Protein AF-0000000081415040 (afdb_homodimer)

Structure (mmCIF, N/CA/C/O backbone):
data_AF-0000000081415040-model_v1
#
loop_
_entity.id
_entity.type
_entity.pdbx_description
1 polymer 'LacI family DNA-binding transcriptional regulator'
#
loop_
_atom_site.group_PDB
_atom_site.id
_atom_site.type_symbol
_atom_site.label_atom_id
_atom_site.label_alt_id
_atom_site.label_comp_id
_atom_site.label_asym_id
_atom_site.label_entity_id
_atom_site.label_seq_id
_atom_site.pdbx_PDB_ins_code
_atom_site.Cartn_x
_atom_site.Cartn_y
_atom_site.Cartn_z
_atom_site.occupancy
_atom_site.B_iso_or_equiv
_atom_site.auth_seq_id
_atom_site.auth_comp_id
_atom_site.auth_asym_id
_atom_site.auth_atom_id
_atom_site.pdbx_PDB_model_num
ATOM 1 N N . MET A 1 1 ? 19.922 65.75 21.234 1 28.7 1 MET A N 1
ATOM 2 C CA . MET A 1 1 ? 20.703 64.688 20.641 1 28.7 1 MET A CA 1
ATOM 3 C C . MET A 1 1 ? 20.172 63.312 21.078 1 28.7 1 MET A C 1
ATOM 5 O O . MET A 1 1 ? 20.531 62.812 22.141 1 28.7 1 MET A O 1
ATOM 9 N N . THR A 1 2 ? 18.859 63 20.875 1 29.86 2 THR A N 1
ATOM 10 C CA . THR A 1 2 ? 17.969 61.969 21.359 1 29.86 2 THR A CA 1
ATOM 11 C C . THR A 1 2 ? 18.469 60.594 20.906 1 29.86 2 THR A C 1
ATOM 13 O O . THR A 1 2 ? 18.828 60.406 19.75 1 29.86 2 THR A O 1
ATOM 16 N N . THR A 1 3 ? 18.969 59.75 21.875 1 36.84 3 THR A N 1
ATOM 17 C CA . THR A 1 3 ? 19.531 58.438 21.781 1 36.84 3 THR A CA 1
ATOM 18 C C . THR A 1 3 ? 18.656 57.531 20.922 1 36.84 3 THR A C 1
ATOM 20 O O . THR A 1 3 ? 17.422 57.5 21.094 1 36.84 3 THR A O 1
ATOM 23 N N . PRO A 1 4 ? 19.172 57.125 19.703 1 35.31 4 PRO A N 1
ATOM 24 C CA . PRO A 1 4 ? 18.453 56.219 18.812 1 35.31 4 PRO A CA 1
ATOM 25 C C . PRO A 1 4 ? 17.844 55 19.531 1 35.31 4 PRO A C 1
ATOM 27 O O . PRO A 1 4 ? 18.406 54.531 20.516 1 35.31 4 PRO A O 1
ATOM 30 N N . LYS A 1 5 ? 16.516 54.938 19.625 1 36.84 5 LYS A N 1
ATOM 31 C CA . LYS A 1 5 ? 15.695 53.812 20.109 1 36.84 5 LYS A CA 1
ATOM 32 C C . LYS A 1 5 ? 16.234 52.469 19.609 1 36.84 5 LYS A C 1
ATOM 34 O O . LYS A 1 5 ? 16.578 52.344 18.438 1 36.84 5 LYS A O 1
ATOM 39 N N . ASN A 1 6 ? 16.938 51.719 20.5 1 34.47 6 ASN A N 1
ATOM 40 C CA . ASN A 1 6 ? 17.375 50.344 20.391 1 34.47 6 ASN A CA 1
ATOM 41 C C . ASN A 1 6 ? 16.328 49.469 19.688 1 34.47 6 ASN A C 1
ATOM 43 O O . ASN A 1 6 ? 15.25 49.219 20.25 1 34.47 6 ASN A O 1
ATOM 47 N N . ASP A 1 7 ? 16.125 49.781 18.406 1 34.28 7 ASP A N 1
ATOM 48 C CA . ASP A 1 7 ? 15.305 48.844 17.641 1 34.28 7 ASP A CA 1
ATOM 49 C C . ASP A 1 7 ? 15.641 47.375 18 1 34.28 7 ASP A C 1
ATOM 51 O O . ASP A 1 7 ? 16.719 46.906 17.688 1 34.28 7 ASP A O 1
ATOM 55 N N . LYS A 1 8 ? 15.328 46.938 19.172 1 36.41 8 LYS A N 1
ATOM 56 C CA . LYS A 1 8 ? 15.391 45.562 19.562 1 36.41 8 LYS A CA 1
ATOM 57 C C . LYS A 1 8 ? 15.023 44.625 18.391 1 36.41 8 LYS A C 1
ATOM 59 O O . LYS A 1 8 ? 13.883 44.656 17.922 1 36.41 8 LYS A O 1
ATOM 64 N N . ASN A 1 9 ? 15.953 44.469 17.422 1 36.03 9 ASN A N 1
ATOM 65 C CA . ASN A 1 9 ? 15.914 43.375 16.438 1 36.03 9 ASN A CA 1
ATOM 66 C C . ASN A 1 9 ? 15.453 42.062 17.062 1 36.03 9 ASN A C 1
ATOM 68 O O . ASN A 1 9 ? 16.156 41.5 17.891 1 36.03 9 ASN A O 1
ATOM 72 N N . THR A 1 10 ? 14.305 42.062 17.516 1 35.84 10 THR A N 1
ATOM 73 C CA . THR A 1 10 ? 13.711 40.781 17.891 1 35.84 10 THR A CA 1
ATOM 74 C C . THR A 1 10 ? 14.164 39.688 16.953 1 35.84 10 THR A C 1
ATOM 76 O O . THR A 1 10 ? 13.57 39.469 15.883 1 35.84 10 THR A O 1
ATOM 79 N N . ARG A 1 11 ? 15.43 39.656 16.672 1 41.94 11 ARG A N 1
ATOM 80 C CA . ARG A 1 11 ? 15.984 38.531 15.914 1 41.94 11 ARG A CA 1
ATOM 81 C C . ARG A 1 11 ? 15.602 37.188 16.547 1 41.94 11 ARG A C 1
ATOM 83 O O . ARG A 1 11 ? 16.297 36.688 17.422 1 41.94 11 ARG A O 1
ATOM 90 N N . THR A 1 12 ? 14.438 37.031 16.938 1 38.25 12 THR A N 1
ATOM 91 C CA . THR A 1 12 ? 14.172 35.781 17.625 1 38.25 12 THR A CA 1
ATOM 92 C C . THR A 1 12 ? 14.844 34.594 16.906 1 38.25 12 THR A C 1
ATOM 94 O O . THR A 1 12 ? 15.633 33.875 17.516 1 38.25 12 THR A O 1
ATOM 97 N N . THR A 1 13 ? 14.133 33.625 16.328 1 43.38 13 THR A N 1
ATOM 98 C CA . THR A 1 13 ? 14.359 32.188 16.094 1 43.38 13 THR A CA 1
ATOM 99 C C . THR A 1 13 ? 15.156 31.984 14.812 1 43.38 13 THR A C 1
ATOM 101 O O . THR A 1 13 ? 15.281 30.859 14.336 1 43.38 13 THR A O 1
ATOM 104 N N . GLY A 1 14 ? 16.406 32.75 14.555 1 55.56 14 GLY A N 1
ATOM 105 C CA . GLY A 1 14 ? 17.391 32.594 13.492 1 55.56 14 GLY A CA 1
ATOM 106 C C . GLY A 1 14 ? 16.766 32.406 12.125 1 55.56 14 GLY A C 1
ATOM 107 O O . GLY A 1 14 ? 17.469 32.312 11.117 1 55.56 14 GLY A O 1
ATOM 108 N N . ARG A 1 15 ? 15.633 32.031 12.102 1 61.25 15 ARG A N 1
ATOM 109 C CA . ARG A 1 15 ? 15 31.906 10.789 1 61.25 15 ARG A CA 1
ATOM 110 C C . ARG A 1 15 ? 14.523 33.281 10.281 1 61.25 15 ARG A C 1
ATOM 112 O O . ARG A 1 15 ? 14.086 34.125 11.062 1 61.25 15 ARG A O 1
ATOM 119 N N . PRO A 1 16 ? 14.789 33.438 8.93 1 68.62 16 PRO A N 1
ATOM 120 C CA . PRO A 1 16 ? 14.305 34.719 8.375 1 68.62 16 PRO A CA 1
ATOM 121 C C . PRO A 1 16 ? 12.805 34.906 8.594 1 68.62 16 PRO A C 1
ATOM 123 O O . PRO A 1 16 ? 12.039 33.938 8.555 1 68.62 16 PRO A O 1
ATOM 126 N N . THR A 1 17 ? 12.406 36 8.977 1 74.31 17 THR A N 1
ATOM 127 C CA . THR A 1 17 ? 11.008 36.344 9.234 1 74.31 17 THR A CA 1
ATOM 128 C C . THR A 1 17 ? 10.398 37.062 8.023 1 74.31 17 THR A C 1
ATOM 130 O O . THR A 1 17 ? 11.117 37.5 7.129 1 74.31 17 THR A O 1
ATOM 133 N N . LEU A 1 18 ? 9.031 37 8.031 1 80.44 18 LEU A N 1
ATOM 134 C CA . LEU A 1 18 ? 8.32 37.75 6.996 1 80.44 18 LEU A CA 1
ATOM 135 C C . LEU A 1 18 ? 8.766 39.188 6.977 1 80.44 18 LEU A C 1
ATOM 137 O O . LEU A 1 18 ? 8.859 39.812 5.906 1 80.44 18 LEU A O 1
ATOM 141 N N . ASN A 1 19 ? 9.125 39.719 8.133 1 81.38 19 ASN A N 1
ATOM 142 C CA . ASN A 1 19 ? 9.594 41.094 8.227 1 81.38 19 ASN A CA 1
ATOM 143 C C . ASN A 1 19 ? 10.922 41.281 7.508 1 81.38 19 ASN A C 1
ATOM 145 O O . ASN A 1 19 ? 11.141 42.312 6.863 1 81.38 19 ASN A O 1
ATOM 149 N N . GLU A 1 20 ? 11.68 40.25 7.578 1 83.81 20 GLU A N 1
ATOM 150 C CA . GLU A 1 20 ? 12.977 40.312 6.902 1 83.81 20 GLU A CA 1
ATOM 151 C C . GLU A 1 20 ? 12.812 40.219 5.391 1 83.81 20 GLU A C 1
ATOM 153 O O . GLU A 1 20 ? 13.492 40.938 4.641 1 83.81 20 GLU A O 1
ATOM 158 N N . VAL A 1 21 ? 11.922 39.312 5.023 1 87.19 21 VAL A N 1
ATOM 159 C CA . VAL A 1 21 ? 11.602 39.219 3.602 1 87.19 21 VAL A CA 1
ATOM 160 C C . VAL A 1 21 ? 11.062 40.562 3.102 1 87.19 21 VAL A C 1
ATOM 162 O O . VAL A 1 21 ? 11.477 41.062 2.053 1 87.19 21 VAL A O 1
ATOM 165 N N . ALA A 1 22 ? 10.188 41.156 3.838 1 88.38 22 ALA A N 1
ATOM 166 C CA . ALA A 1 22 ? 9.578 42.438 3.486 1 88.38 22 ALA A CA 1
ATOM 167 C C . ALA A 1 22 ? 10.641 43.531 3.389 1 88.38 22 ALA A C 1
ATOM 169 O O . ALA A 1 22 ? 10.641 44.312 2.436 1 88.38 22 ALA A O 1
ATOM 170 N N . ARG A 1 23 ? 11.516 43.531 4.281 1 87.56 23 ARG A N 1
ATOM 171 C CA . ARG A 1 23 ? 12.594 44.531 4.32 1 87.56 23 ARG A CA 1
ATOM 172 C C . ARG A 1 23 ? 13.508 44.375 3.107 1 87.56 23 ARG A C 1
ATOM 174 O O . ARG A 1 23 ? 13.82 45.375 2.445 1 87.56 23 ARG A O 1
ATOM 181 N N . LEU A 1 24 ? 13.797 43.125 2.842 1 88.69 24 LEU A N 1
ATOM 182 C CA . LEU A 1 24 ? 14.695 42.875 1.721 1 88.69 24 LEU A CA 1
ATOM 183 C C . LEU A 1 24 ? 14.016 43.219 0.396 1 88.69 24 LEU A C 1
ATOM 185 O O . LEU A 1 24 ? 14.672 43.719 -0.53 1 88.69 24 LEU A O 1
ATOM 189 N N . ALA A 1 25 ? 12.82 42.969 0.336 1 90.12 25 ALA A N 1
ATOM 190 C CA . ALA A 1 25 ? 12.055 43.219 -0.878 1 90.12 25 ALA A CA 1
ATOM 191 C C . ALA A 1 25 ? 11.633 44.688 -0.964 1 90.12 25 ALA A C 1
ATOM 193 O O . ALA A 1 25 ? 11.188 45.156 -2.016 1 90.12 25 ALA A O 1
ATOM 194 N N . GLY A 1 26 ? 11.766 45.5 0.122 1 89.12 26 GLY A N 1
ATOM 195 C CA . GLY A 1 26 ? 11.383 46.906 0.155 1 89.12 26 GLY A CA 1
ATOM 196 C C . GLY A 1 26 ? 9.883 47.094 0.2 1 89.12 26 GLY A C 1
ATOM 197 O O . GLY A 1 26 ? 9.367 48.031 -0.418 1 89.12 26 GLY A O 1
ATOM 198 N N . VAL A 1 27 ? 9.227 46.125 0.761 1 88.56 27 VAL A N 1
ATOM 199 C CA . VAL A 1 27 ? 7.777 46.25 0.86 1 88.56 27 VAL A CA 1
ATOM 200 C C . VAL A 1 27 ? 7.344 46.094 2.316 1 88.56 27 VAL A C 1
ATOM 202 O O . VAL A 1 27 ? 8.164 45.781 3.184 1 88.56 27 VAL A O 1
ATOM 205 N N . SER A 1 28 ? 6.066 46.531 2.631 1 83.12 28 SER A N 1
ATOM 206 C CA . SER A 1 28 ? 5.516 46.281 3.961 1 83.12 28 SER A CA 1
ATOM 207 C C . SER A 1 28 ? 5.355 44.812 4.234 1 83.12 28 SER A C 1
ATOM 209 O O . SER A 1 28 ? 5.242 44 3.303 1 83.12 28 SER A O 1
ATOM 211 N N . PRO A 1 29 ? 5.34 44.312 5.535 1 83.06 29 PRO A N 1
ATOM 212 C CA . PRO A 1 29 ? 5.098 42.906 5.852 1 83.06 29 PRO A CA 1
ATOM 213 C C . PRO A 1 29 ? 3.762 42.406 5.309 1 83.06 29 PRO A C 1
ATOM 215 O O . PRO A 1 29 ? 3.664 41.25 4.879 1 83.06 29 PRO A O 1
ATOM 218 N N . ILE A 1 30 ? 2.797 43.312 5.203 1 78.75 30 ILE A N 1
ATOM 219 C CA . ILE A 1 30 ? 1.482 42.938 4.684 1 78.75 30 ILE A CA 1
ATOM 220 C C . ILE A 1 30 ? 1.581 42.656 3.186 1 78.75 30 ILE A C 1
ATOM 222 O O . ILE A 1 30 ? 1.013 41.688 2.693 1 78.75 30 ILE A O 1
ATOM 226 N N . THR A 1 31 ? 2.256 43.5 2.533 1 80.94 31 THR A N 1
ATOM 227 C CA . THR A 1 31 ? 2.447 43.312 1.097 1 80.94 31 THR A CA 1
ATOM 228 C C . THR A 1 31 ? 3.26 42.062 0.804 1 80.94 31 THR A C 1
ATOM 230 O O . THR A 1 31 ? 2.941 41.312 -0.123 1 80.94 31 THR A O 1
ATOM 233 N N . ALA A 1 32 ? 4.316 41.812 1.639 1 83.81 32 ALA A N 1
ATOM 234 C CA . ALA A 1 32 ? 5.141 40.625 1.477 1 83.81 32 ALA A CA 1
ATOM 235 C C . ALA A 1 32 ? 4.312 39.344 1.675 1 83.81 32 ALA A C 1
ATOM 237 O O . ALA A 1 32 ? 4.426 38.406 0.899 1 83.81 32 ALA A O 1
ATOM 238 N N . SER A 1 33 ? 3.506 39.375 2.633 1 78.38 33 SER A N 1
ATOM 239 C CA . SER A 1 33 ? 2.639 38.25 2.936 1 78.38 33 SER A CA 1
ATOM 240 C C . SER A 1 33 ? 1.666 37.969 1.792 1 78.38 33 SER A C 1
ATOM 242 O O . SER A 1 33 ? 1.526 36.844 1.347 1 78.38 33 SER A O 1
ATOM 244 N N . ARG A 1 34 ? 1.065 39.031 1.312 1 74 34 ARG A N 1
ATOM 245 C CA . ARG A 1 34 ? 0.095 38.938 0.229 1 74 34 ARG A CA 1
ATOM 246 C C . ARG A 1 34 ? 0.762 38.469 -1.06 1 74 34 ARG A C 1
ATOM 248 O O . ARG A 1 34 ? 0.192 37.656 -1.802 1 74 34 ARG A O 1
ATOM 255 N N . ALA A 1 35 ? 1.929 38.906 -1.252 1 79.44 35 ALA A N 1
ATOM 256 C CA . ALA A 1 35 ? 2.688 38.531 -2.441 1 79.44 35 ALA A CA 1
ATOM 257 C C . ALA A 1 35 ? 3.031 37.031 -2.422 1 79.44 35 ALA A C 1
ATOM 259 O O . ALA A 1 35 ? 2.904 36.344 -3.439 1 79.44 35 ALA A O 1
ATOM 260 N N . LEU A 1 36 ? 3.357 36.594 -1.275 1 78.31 36 LEU A N 1
ATOM 261 C CA . LEU A 1 36 ? 3.793 35.188 -1.146 1 78.31 36 LEU A CA 1
ATOM 262 C C . LEU A 1 36 ? 2.604 34.25 -1.216 1 78.31 36 LEU A C 1
ATOM 264 O O . LEU A 1 36 ? 2.754 33.094 -1.61 1 78.31 36 LEU A O 1
ATOM 268 N N . ARG A 1 37 ? 1.449 34.875 -0.886 1 69.56 37 ARG A N 1
ATOM 269 C CA . ARG A 1 37 ? 0.209 34.094 -0.905 1 69.56 37 ARG A CA 1
ATOM 270 C C . ARG A 1 37 ? -0.416 34.094 -2.297 1 69.56 37 ARG A C 1
ATOM 272 O O . ARG A 1 37 ? -1.454 33.469 -2.518 1 69.56 37 ARG A O 1
ATOM 279 N N . GLY A 1 38 ? 0.169 34.781 -3.158 1 66.31 38 GLY A N 1
ATOM 280 C CA . GLY A 1 38 ? -0.331 34.844 -4.52 1 66.31 38 GLY A CA 1
ATOM 281 C C . GLY A 1 38 ? -1.622 35.625 -4.641 1 66.31 38 GLY A C 1
ATOM 282 O O . GLY A 1 38 ? -2.457 35.344 -5.5 1 66.31 38 GLY A O 1
ATOM 283 N N . VAL A 1 39 ? -1.86 36.562 -3.785 1 59.19 39 VAL A N 1
ATOM 284 C CA . VAL A 1 39 ? -3.049 37.406 -3.842 1 59.19 39 VAL A CA 1
ATOM 285 C C . VAL A 1 39 ? -2.984 38.312 -5.07 1 59.19 39 VAL A C 1
ATOM 287 O O . VAL A 1 39 ? -1.967 38.938 -5.316 1 59.19 39 VAL A O 1
ATOM 290 N N . SER A 1 40 ? -4.016 38.156 -5.82 1 66.06 40 SER A N 1
ATOM 291 C CA . SER A 1 40 ? -4.07 38.781 -7.133 1 66.06 40 SER A CA 1
ATOM 292 C C . SER A 1 40 ? -3.961 40.312 -7.023 1 66.06 40 SER A C 1
ATOM 294 O O . SER A 1 40 ? -3.605 40.969 -7.992 1 66.06 40 SER A O 1
ATOM 296 N N . THR A 1 41 ? -4.137 40.875 -5.953 1 69.69 41 THR A N 1
ATOM 297 C CA . THR A 1 41 ? -4.152 42.312 -5.809 1 69.69 41 THR A CA 1
ATOM 298 C C . THR A 1 41 ? -2.732 42.875 -5.738 1 69.69 41 THR A C 1
ATOM 300 O O . THR A 1 41 ? -2.527 44.094 -5.852 1 69.69 41 THR A O 1
ATOM 303 N N . VAL A 1 42 ? -1.814 41.969 -5.629 1 75.75 42 VAL A N 1
ATOM 304 C CA . VAL A 1 42 ? -0.432 42.438 -5.527 1 75.75 42 VAL A CA 1
ATOM 305 C C . VAL A 1 42 ? 0.199 42.5 -6.918 1 75.75 42 VAL A C 1
ATOM 307 O O . VAL A 1 42 ? 0.057 41.562 -7.711 1 75.75 42 VAL A O 1
ATOM 310 N N . ALA A 1 43 ? 0.774 43.656 -7.289 1 81 43 ALA A N 1
ATOM 311 C CA . ALA A 1 43 ? 1.424 43.844 -8.586 1 81 43 ALA A CA 1
ATOM 312 C C . ALA A 1 43 ? 2.463 42.781 -8.844 1 81 43 ALA A C 1
ATOM 314 O O . ALA A 1 43 ? 3.203 42.375 -7.941 1 81 43 ALA A O 1
ATOM 315 N N . THR A 1 44 ? 2.533 42.281 -10.078 1 82.38 44 THR A N 1
ATOM 316 C CA . THR A 1 44 ? 3.404 41.188 -10.5 1 82.38 44 THR A CA 1
ATOM 317 C C . THR A 1 44 ? 4.859 41.5 -10.172 1 82.38 44 THR A C 1
ATOM 319 O O . THR A 1 44 ? 5.613 40.625 -9.758 1 82.38 44 THR A O 1
ATOM 322 N N . GLU A 1 45 ? 5.207 42.719 -10.383 1 85 45 GLU A N 1
ATOM 323 C CA . GLU A 1 45 ? 6.582 43.125 -10.109 1 85 45 GLU A CA 1
ATOM 324 C C . GLU A 1 45 ? 6.938 42.938 -8.641 1 85 45 GLU A C 1
ATOM 326 O O . GLU A 1 45 ? 8.047 42.5 -8.312 1 85 45 GLU A O 1
ATOM 331 N N . LEU A 1 46 ? 6.008 43.25 -7.773 1 83.31 46 LEU A N 1
ATOM 332 C CA . LEU A 1 46 ? 6.23 43.094 -6.34 1 83.31 46 LEU A CA 1
ATOM 333 C C . LEU A 1 46 ? 6.277 41.656 -5.926 1 83.31 46 LEU A C 1
ATOM 335 O O . LEU A 1 46 ? 7.078 41.25 -5.066 1 83.31 46 LEU A O 1
ATOM 339 N N . VAL A 1 47 ? 5.438 40.875 -6.504 1 84.75 47 VAL A N 1
ATOM 340 C CA . VAL A 1 47 ? 5.438 39.438 -6.242 1 84.75 47 VAL A CA 1
ATOM 341 C C . VAL A 1 47 ? 6.812 38.844 -6.555 1 84.75 47 VAL A C 1
ATOM 343 O O . VAL A 1 47 ? 7.367 38.094 -5.758 1 84.75 47 VAL A O 1
ATOM 346 N N . GLU A 1 48 ? 7.348 39.25 -7.676 1 86.81 48 GLU A N 1
ATOM 347 C CA . GLU A 1 48 ? 8.656 38.75 -8.078 1 86.81 48 GLU A CA 1
ATOM 348 C C . GLU A 1 48 ? 9.742 39.188 -7.094 1 86.81 48 GLU A C 1
ATOM 350 O O . GLU A 1 48 ? 10.617 38.375 -6.742 1 86.81 48 GLU A O 1
ATOM 355 N N . LYS A 1 49 ? 9.734 40.406 -6.758 1 86.94 49 LYS A N 1
ATOM 356 C CA . LYS A 1 49 ? 10.711 40.938 -5.812 1 86.94 49 LYS A CA 1
ATOM 357 C C . LYS A 1 49 ? 10.656 40.188 -4.48 1 86.94 49 LYS A C 1
ATOM 359 O O . LYS A 1 49 ? 11.695 39.844 -3.908 1 86.94 49 LYS A O 1
ATOM 364 N N . VAL A 1 50 ? 9.43 39.969 -4.012 1 87.62 50 VAL A N 1
ATOM 365 C CA . VAL A 1 50 ? 9.227 39.312 -2.73 1 87.62 50 VAL A CA 1
ATOM 366 C C . VAL A 1 50 ? 9.656 37.844 -2.834 1 87.62 50 VAL A C 1
ATOM 368 O O . VAL A 1 50 ? 10.297 37.312 -1.925 1 87.62 50 VAL A O 1
ATOM 371 N N . GLN A 1 51 ? 9.32 37.25 -3.916 1 83.62 51 GLN A N 1
ATOM 372 C CA . GLN A 1 51 ? 9.711 35.844 -4.125 1 83.62 51 GLN A CA 1
ATOM 373 C C . GLN A 1 51 ? 11.234 35.719 -4.188 1 83.62 51 GLN A C 1
ATOM 375 O O . GLN A 1 51 ? 11.797 34.781 -3.629 1 83.62 51 GLN A O 1
ATOM 380 N N . LYS A 1 52 ? 11.883 36.594 -4.891 1 83.81 52 LYS A N 1
ATOM 381 C CA . LYS A 1 52 ? 13.336 36.625 -4.953 1 83.81 52 LYS A CA 1
ATOM 382 C C . LYS A 1 52 ? 13.945 36.812 -3.566 1 83.81 52 LYS A C 1
ATOM 384 O O . LYS A 1 52 ? 14.914 36.156 -3.215 1 83.81 52 LYS A O 1
ATOM 389 N N . ALA A 1 53 ? 13.453 37.75 -2.816 1 86.19 53 ALA A N 1
ATOM 390 C CA . ALA A 1 53 ? 13.914 38 -1.454 1 86.19 53 ALA A CA 1
ATOM 391 C C . ALA A 1 53 ? 13.734 36.781 -0.577 1 86.19 53 ALA A C 1
ATOM 393 O O . ALA A 1 53 ? 14.625 36.438 0.206 1 86.19 53 ALA A O 1
ATOM 394 N N . ALA A 1 54 ? 12.562 36.125 -0.735 1 81.25 54 ALA A N 1
ATOM 395 C CA . ALA A 1 54 ? 12.273 34.906 0.02 1 81.25 54 ALA A CA 1
ATOM 396 C C . ALA A 1 54 ? 13.266 33.812 -0.319 1 81.25 54 ALA A C 1
ATOM 398 O O . ALA A 1 54 ? 13.758 33.094 0.572 1 81.25 54 ALA A O 1
ATOM 399 N N . LEU A 1 55 ? 13.547 33.719 -1.543 1 77.06 55 LEU A N 1
ATOM 400 C CA . LEU A 1 55 ? 14.508 32.75 -2.018 1 77.06 55 LEU A CA 1
ATOM 401 C C . LEU A 1 55 ? 15.906 33.031 -1.483 1 77.06 55 LEU A C 1
ATOM 403 O O . LEU A 1 55 ? 16.625 32.125 -1.047 1 77.06 55 LEU A O 1
ATOM 407 N N . GLU A 1 56 ? 16.25 34.281 -1.612 1 77.38 56 GLU A N 1
ATOM 408 C CA . GLU A 1 56 ? 17.562 34.719 -1.162 1 77.38 56 GLU A CA 1
ATOM 409 C C . GLU A 1 56 ? 17.75 34.438 0.331 1 77.38 56 GLU A C 1
ATOM 411 O O . GLU A 1 56 ? 18.844 34.094 0.774 1 77.38 56 GLU A O 1
ATOM 416 N N . LEU A 1 57 ? 16.703 34.625 1.044 1 76.06 57 LEU A N 1
ATOM 417 C CA . LEU A 1 57 ? 16.766 34.469 2.494 1 76.06 57 LEU A CA 1
ATOM 418 C C . LEU A 1 57 ? 16.438 33.062 2.91 1 76.06 57 LEU A C 1
ATOM 420 O O . LEU A 1 57 ? 16.469 32.719 4.098 1 76.06 57 LEU A O 1
ATOM 424 N N . ASN A 1 58 ? 16.078 32.281 1.916 1 69.5 58 ASN A N 1
ATOM 425 C CA . ASN A 1 58 ? 15.594 30.938 2.174 1 69.5 58 ASN A CA 1
ATOM 426 C C . ASN A 1 58 ? 14.383 30.953 3.104 1 69.5 58 ASN A C 1
ATOM 428 O O . ASN A 1 58 ? 14.312 30.156 4.051 1 69.5 58 ASN A O 1
ATOM 432 N N . TYR A 1 59 ? 13.609 31.969 2.811 1 66.5 59 TYR A N 1
ATOM 433 C CA . TYR A 1 59 ? 12.406 32.125 3.619 1 66.5 59 TYR A CA 1
ATOM 434 C C . TYR A 1 59 ? 11.32 31.141 3.184 1 66.5 59 TYR A C 1
ATOM 436 O O . TYR A 1 59 ? 11.062 31 1.988 1 66.5 59 TYR A O 1
ATOM 444 N N . VAL A 1 60 ? 10.867 30.406 4.184 1 58.66 60 VAL A N 1
ATOM 445 C CA . VAL A 1 60 ? 9.711 29.547 3.965 1 58.66 60 VAL A CA 1
ATOM 446 C C . VAL A 1 60 ? 8.531 30.031 4.805 1 58.66 60 VAL A C 1
ATOM 448 O O . VAL A 1 60 ? 8.688 30.312 5.996 1 58.66 60 VAL A O 1
ATOM 451 N N . VAL A 1 61 ? 7.414 30.438 4.066 1 56.62 61 VAL A N 1
ATOM 452 C CA . VAL A 1 61 ? 6.211 30.875 4.77 1 56.62 61 VAL A CA 1
ATOM 453 C C . VAL A 1 61 ? 5.812 29.828 5.809 1 56.62 61 VAL A C 1
ATOM 455 O O . VAL A 1 61 ? 5.75 28.641 5.504 1 56.62 61 VAL A O 1
ATOM 458 N N . ASN A 1 62 ? 5.844 30.266 7.055 1 56.91 62 ASN A N 1
ATOM 459 C CA . ASN A 1 62 ? 5.395 29.375 8.117 1 56.91 62 ASN A CA 1
ATOM 460 C C . ASN A 1 62 ? 3.906 29.062 7.996 1 56.91 62 ASN A C 1
ATOM 462 O O . ASN A 1 62 ? 3.072 29.969 8.109 1 56.91 62 ASN A O 1
ATOM 466 N N . PRO A 1 63 ? 3.566 27.906 7.562 1 54.59 63 PRO A N 1
ATOM 467 C CA . PRO A 1 63 ? 2.143 27.594 7.418 1 54.59 63 PRO A CA 1
ATOM 468 C C . PRO A 1 63 ? 1.346 27.891 8.688 1 54.59 63 PRO A C 1
ATOM 470 O O . PRO A 1 63 ? 0.182 28.281 8.617 1 54.59 63 PRO A O 1
ATOM 473 N N . ALA A 1 64 ? 1.97 27.656 9.805 1 54.53 64 ALA A N 1
ATOM 474 C CA . ALA A 1 64 ? 1.273 27.969 11.055 1 54.53 64 ALA A CA 1
ATOM 475 C C . ALA A 1 64 ? 0.947 29.469 11.133 1 54.53 64 ALA A C 1
ATOM 477 O O . ALA A 1 64 ? -0.143 29.844 11.57 1 54.53 64 ALA A O 1
ATOM 478 N N . ALA A 1 65 ? 1.897 30.266 10.688 1 54.22 65 ALA A N 1
ATOM 479 C CA . ALA A 1 65 ? 1.66 31.703 10.672 1 54.22 65 ALA A CA 1
ATOM 480 C C . ALA A 1 65 ? 0.609 32.094 9.633 1 54.22 65 ALA A C 1
ATOM 482 O O . ALA A 1 65 ? -0.253 32.938 9.883 1 54.22 65 ALA A O 1
ATOM 483 N N . ARG A 1 66 ? 0.802 31.422 8.445 1 52.31 66 ARG A N 1
ATOM 484 C CA . ARG A 1 66 ? -0.205 31.625 7.41 1 52.31 66 ARG A CA 1
ATOM 485 C C . ARG A 1 66 ? -1.588 31.203 7.902 1 52.31 66 ARG A C 1
ATOM 487 O O . ARG A 1 66 ? -2.576 31.906 7.66 1 52.31 66 ARG A O 1
ATOM 494 N N . ALA A 1 67 ? -1.55 29.984 8.438 1 54.66 67 ALA A N 1
ATOM 495 C CA . ALA A 1 67 ? -2.807 29.5 9 1 54.66 67 ALA A CA 1
ATOM 496 C C . ALA A 1 67 ? -3.35 30.469 10.047 1 54.66 67 ALA A C 1
ATOM 498 O O . ALA A 1 67 ? -4.559 30.703 10.109 1 54.66 67 ALA A O 1
ATOM 499 N N . LEU A 1 68 ? -2.445 30.969 10.852 1 48.72 68 LEU A N 1
ATOM 500 C CA . LEU A 1 68 ? -2.84 31.969 11.844 1 48.72 68 LEU A CA 1
ATOM 501 C C . LEU A 1 68 ? -3.348 33.25 11.172 1 48.72 68 LEU A C 1
ATOM 503 O O . LEU A 1 68 ? -4.328 33.844 11.625 1 48.72 68 LEU A O 1
ATOM 507 N N . ALA A 1 69 ? -2.525 33.594 10.094 1 44.53 69 ALA A N 1
ATOM 508 C CA . ALA A 1 69 ? -2.945 34.812 9.414 1 44.53 69 ALA A CA 1
ATOM 509 C C . ALA A 1 69 ? -4.199 34.594 8.578 1 44.53 69 ALA A C 1
ATOM 511 O O . ALA A 1 69 ? -5.09 35.438 8.531 1 44.53 69 ALA A O 1
ATOM 512 N N . SER A 1 70 ? -4.172 33.5 7.781 1 47.31 70 SER A N 1
ATOM 513 C CA . SER A 1 70 ? -5.297 33.188 6.902 1 47.31 70 SER A CA 1
ATOM 514 C C . SER A 1 70 ? -6.324 32.312 7.609 1 47.31 70 SER A C 1
ATOM 516 O O . SER A 1 70 ? -7.453 32.156 7.137 1 47.31 70 SER A O 1
ATOM 518 N N . ALA A 1 71 ? -6.125 31.953 8.812 1 49.78 71 ALA A N 1
ATOM 519 C CA . ALA A 1 71 ? -6.961 31.062 9.625 1 49.78 71 ALA A CA 1
ATOM 520 C C . ALA A 1 71 ? -7.105 29.703 8.969 1 49.78 71 ALA A C 1
ATOM 522 O O . ALA A 1 71 ? -7.852 28.844 9.453 1 49.78 71 ALA A O 1
ATOM 523 N N . GLN A 1 72 ? -6.52 29.438 7.676 1 57.47 72 GLN A N 1
ATOM 524 C CA . GLN A 1 72 ? -6.723 28.141 7.066 1 57.47 72 GLN A CA 1
ATOM 525 C C . GLN A 1 72 ? -5.438 27.609 6.438 1 57.47 72 GLN A C 1
ATOM 527 O O . GLN A 1 72 ? -4.66 28.375 5.867 1 57.47 72 GLN A O 1
ATOM 532 N N . SER A 1 73 ? -5.066 26.359 6.789 1 68.06 73 SER A N 1
ATOM 533 C CA . SER A 1 73 ? -3.959 25.688 6.121 1 68.06 73 SER A CA 1
ATOM 534 C C . SER A 1 73 ? -4.328 25.297 4.691 1 68.06 73 SER A C 1
ATOM 536 O O . SER A 1 73 ? -5.508 25.25 4.344 1 68.06 73 SER A O 1
ATOM 538 N N . HIS A 1 74 ? -3.494 25.266 3.75 1 81.94 74 HIS A N 1
ATOM 539 C CA . HIS A 1 74 ? -3.723 24.781 2.395 1 81.94 74 HIS A CA 1
ATOM 540 C C . HIS A 1 74 ? -3.627 23.266 2.332 1 81.94 74 HIS A C 1
ATOM 542 O O . HIS A 1 74 ? -3.008 22.703 1.42 1 81.94 74 HIS A O 1
ATOM 548 N N . SER A 1 75 ? -4.223 22.641 3.367 1 88.56 75 SER A N 1
ATOM 549 C CA . SER A 1 75 ? -4.137 21.188 3.424 1 88.56 75 SER A CA 1
ATOM 550 C C . SER A 1 75 ? -5.52 20.547 3.33 1 88.56 75 SER A C 1
ATOM 552 O O . SER A 1 75 ? -6.52 21.141 3.73 1 88.56 75 SER A O 1
ATOM 554 N N . VAL A 1 76 ? -5.543 19.422 2.658 1 95.38 76 VAL A N 1
ATOM 555 C CA . VAL A 1 76 ? -6.707 18.531 2.639 1 95.38 76 VAL A CA 1
ATOM 556 C C . VAL A 1 76 ? -6.363 17.219 3.326 1 95.38 76 VAL A C 1
ATOM 558 O O . VAL A 1 76 ? -5.355 16.578 3.002 1 95.38 76 VAL A O 1
ATOM 561 N N . VAL A 1 77 ? -7.172 16.797 4.32 1 95.75 77 VAL A N 1
ATOM 562 C CA . VAL A 1 77 ? -6.957 15.562 5.055 1 95.75 77 VAL A CA 1
ATOM 563 C C . VAL A 1 77 ? -7.691 14.414 4.363 1 95.75 77 VAL A C 1
ATOM 565 O O . VAL A 1 77 ? -8.875 14.539 4.035 1 95.75 77 VAL A O 1
ATOM 568 N N . VAL A 1 78 ? -6.949 13.398 4.098 1 97.81 78 VAL A N 1
ATOM 569 C CA . VAL A 1 78 ? -7.527 12.188 3.533 1 97.81 78 VAL A CA 1
ATOM 570 C C . VAL A 1 78 ? -7.363 11.023 4.516 1 97.81 78 VAL A C 1
ATOM 572 O O . VAL A 1 78 ? -6.242 10.625 4.832 1 97.81 78 VAL A O 1
ATOM 575 N N . LEU A 1 79 ? -8.461 10.492 5.027 1 97.69 79 LEU A N 1
ATOM 576 C CA . LEU A 1 79 ? -8.422 9.367 5.961 1 97.69 79 LEU A CA 1
ATOM 577 C C . LEU A 1 79 ? -8.836 8.07 5.27 1 97.69 79 LEU A C 1
ATOM 579 O O . LEU A 1 79 ? -9.93 7.992 4.703 1 97.69 79 LEU A O 1
ATOM 583 N N . VAL A 1 80 ? -7.973 7.098 5.273 1 97.69 80 VAL A N 1
ATOM 584 C CA . VAL A 1 80 ? -8.258 5.789 4.691 1 97.69 80 VAL A CA 1
ATOM 585 C C . VAL A 1 80 ? -8.117 4.707 5.762 1 97.69 80 VAL A C 1
ATOM 587 O O . VAL A 1 80 ? -7.371 4.871 6.727 1 97.69 80 VAL A O 1
ATOM 590 N N . PRO A 1 81 ? -8.812 3.57 5.602 1 97.06 81 PRO A N 1
ATOM 591 C CA . PRO A 1 81 ? -8.766 2.533 6.633 1 97.06 81 PRO A CA 1
ATOM 592 C C . PRO A 1 81 ? -7.504 1.683 6.566 1 97.06 81 PRO A C 1
ATOM 594 O O . PRO A 1 81 ? -7.164 0.996 7.535 1 97.06 81 PRO A O 1
ATOM 597 N N . SER A 1 82 ? -6.848 1.706 5.391 1 95.38 82 SER A N 1
ATOM 598 C CA . SER A 1 82 ? -5.691 0.826 5.254 1 95.38 82 SER A CA 1
ATOM 599 C C . SER A 1 82 ? -4.75 1.311 4.156 1 95.38 82 SER A C 1
ATOM 601 O O . SER A 1 82 ? -5.188 1.593 3.039 1 95.38 82 SER A O 1
ATOM 603 N N . LEU A 1 83 ? -3.463 1.355 4.508 1 94.75 83 LEU A N 1
ATOM 604 C CA . LEU A 1 83 ? -2.459 1.66 3.49 1 94.75 83 LEU A CA 1
ATOM 605 C C . LEU A 1 83 ? -1.906 0.381 2.873 1 94.75 83 LEU A C 1
ATOM 607 O O . LEU A 1 83 ? -1.205 0.429 1.859 1 94.75 83 LEU A O 1
ATOM 611 N N . SER A 1 84 ? -2.309 -0.807 3.387 1 92.31 84 SER A N 1
ATOM 612 C CA . SER A 1 84 ? -1.83 -2.076 2.848 1 92.31 84 SER A CA 1
ATOM 613 C C . SER A 1 84 ? -2.764 -2.602 1.763 1 92.31 84 SER A C 1
ATOM 615 O O . SER A 1 84 ? -2.436 -3.566 1.067 1 92.31 84 SER A O 1
ATOM 617 N N . ASN A 1 85 ? -3.906 -2.004 1.639 1 92.81 85 ASN A N 1
ATOM 618 C CA . ASN A 1 85 ? -4.859 -2.328 0.582 1 92.81 85 ASN A CA 1
ATOM 619 C C . ASN A 1 85 ? -4.711 -1.392 -0.614 1 92.81 85 ASN A C 1
ATOM 621 O O . ASN A 1 85 ? -5.023 -0.203 -0.52 1 92.81 85 ASN A O 1
ATOM 625 N N . LEU A 1 86 ? -4.363 -1.983 -1.77 1 92 86 LEU A N 1
ATOM 626 C CA . LEU A 1 86 ? -4.051 -1.188 -2.951 1 92 86 LEU A CA 1
ATOM 627 C C . LEU A 1 86 ? -5.27 -0.397 -3.414 1 92 86 LEU A C 1
ATOM 629 O O . LEU A 1 86 ? -5.133 0.602 -4.125 1 92 86 LEU A O 1
ATOM 633 N N . LEU A 1 87 ? -6.438 -0.844 -2.994 1 93.25 87 LEU A N 1
ATOM 634 C CA . LEU A 1 87 ? -7.656 -0.102 -3.303 1 93.25 87 LEU A CA 1
ATOM 635 C C . LEU A 1 87 ? -7.527 1.355 -2.871 1 93.25 87 LEU A C 1
ATOM 637 O O . LEU A 1 87 ? -7.809 2.266 -3.656 1 93.25 87 LEU A O 1
ATOM 641 N N . PHE A 1 88 ? -6.969 1.564 -1.759 1 96.5 88 PHE A N 1
ATOM 642 C CA . PHE A 1 88 ? -6.941 2.912 -1.203 1 96.5 88 PHE A CA 1
ATOM 643 C C . PHE A 1 88 ? -5.707 3.67 -1.68 1 96.5 88 PHE A C 1
ATOM 645 O O . PHE A 1 88 ? -5.727 4.898 -1.771 1 96.5 88 PHE A O 1
ATOM 652 N N . ILE A 1 89 ? -4.703 2.98 -2.076 1 94.88 89 ILE A N 1
ATOM 653 C CA . ILE A 1 89 ? -3.504 3.621 -2.598 1 94.88 89 ILE A CA 1
ATOM 654 C C . ILE A 1 89 ? -3.812 4.285 -3.939 1 94.88 89 ILE A C 1
ATOM 656 O O . ILE A 1 89 ? -3.41 5.422 -4.184 1 94.88 89 ILE A O 1
ATOM 660 N N . ASP A 1 90 ? -4.543 3.586 -4.758 1 94.19 90 ASP A N 1
ATOM 661 C CA . ASP A 1 90 ? -4.949 4.125 -6.051 1 94.19 90 ASP A CA 1
ATOM 662 C C . ASP A 1 90 ? -5.832 5.359 -5.879 1 94.19 90 ASP A C 1
ATOM 664 O O . ASP A 1 90 ? -5.727 6.316 -6.648 1 94.19 90 ASP A O 1
ATOM 668 N N . THR A 1 91 ? -6.688 5.273 -4.926 1 97.5 91 THR A N 1
ATOM 669 C CA . THR A 1 91 ? -7.547 6.414 -4.617 1 97.5 91 THR A CA 1
ATOM 670 C C . THR A 1 91 ? -6.715 7.625 -4.207 1 97.5 91 THR A C 1
ATOM 672 O O . THR A 1 91 ? -6.93 8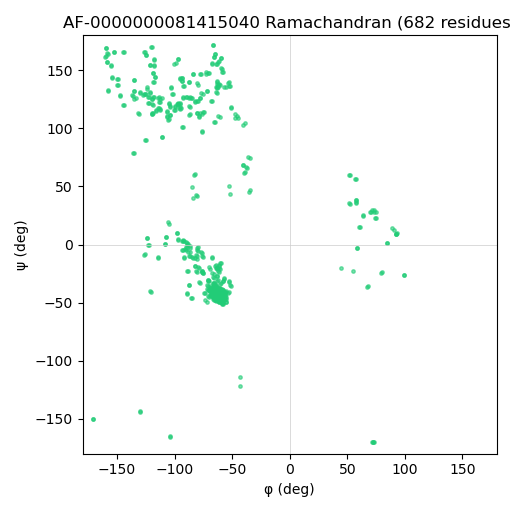.727 -4.707 1 97.5 91 THR A O 1
ATOM 675 N N . LEU A 1 92 ? -5.746 7.402 -3.381 1 97.12 92 LEU A N 1
ATOM 676 C CA . LEU A 1 92 ? -4.863 8.461 -2.891 1 97.12 92 LEU A CA 1
ATOM 677 C C . LEU A 1 92 ? -4.074 9.086 -4.035 1 97.12 92 LEU A C 1
ATOM 679 O O . LEU A 1 92 ? -3.906 10.305 -4.086 1 97.12 92 LEU A O 1
ATOM 683 N N . GLU A 1 93 ? -3.646 8.219 -4.918 1 95.44 93 GLU A N 1
ATOM 684 C CA . GLU A 1 93 ? -2.883 8.695 -6.066 1 95.44 93 GLU A CA 1
ATOM 685 C C . GLU A 1 93 ? -3.727 9.625 -6.938 1 95.44 93 GLU A C 1
ATOM 687 O O . GLU A 1 93 ? -3.238 10.648 -7.418 1 95.44 93 GLU A O 1
ATOM 692 N N . ALA A 1 94 ? -4.93 9.234 -7.152 1 97.5 94 ALA A N 1
ATOM 693 C CA . ALA A 1 94 ? -5.832 10.055 -7.965 1 97.5 94 ALA A CA 1
ATOM 694 C C . ALA A 1 94 ? -6.109 11.398 -7.293 1 97.5 94 ALA A C 1
ATOM 696 O O . ALA A 1 94 ? -6.117 12.438 -7.953 1 97.5 94 ALA A O 1
ATOM 697 N N . ILE A 1 95 ? -6.309 11.375 -5.988 1 98.06 95 ILE A N 1
ATOM 698 C CA . ILE A 1 95 ? -6.543 12.594 -5.215 1 98.06 95 ILE A CA 1
ATOM 699 C C . ILE A 1 95 ? -5.332 13.516 -5.332 1 98.06 95 ILE A C 1
ATOM 701 O O . ILE A 1 95 ? -5.48 14.711 -5.59 1 98.06 95 ILE A O 1
ATOM 705 N N . HIS A 1 96 ? -4.211 12.938 -5.129 1 95.12 96 HIS A N 1
ATOM 706 C CA . HIS A 1 96 ? -2.957 13.68 -5.211 1 95.12 96 HIS A CA 1
ATOM 707 C C . HIS A 1 96 ? -2.814 14.367 -6.566 1 95.12 96 HIS A C 1
ATOM 709 O O . HIS A 1 96 ? -2.449 15.547 -6.633 1 95.12 96 HIS A O 1
ATOM 715 N N . ARG A 1 97 ? -3.094 13.711 -7.637 1 95.19 97 ARG A N 1
ATOM 716 C CA . ARG A 1 97 ? -2.941 14.227 -9 1 95.19 97 ARG A CA 1
ATOM 717 C C . ARG A 1 97 ? -3.855 15.422 -9.234 1 95.19 97 ARG A C 1
ATOM 719 O O . ARG A 1 97 ? -3.529 16.312 -10.023 1 95.19 97 ARG A O 1
ATOM 726 N N . VAL A 1 98 ? -4.91 15.445 -8.516 1 97.62 98 VAL A N 1
ATOM 727 C CA . VAL A 1 98 ? -5.883 16.516 -8.719 1 97.62 98 VAL A CA 1
ATOM 728 C C . VAL A 1 98 ? -5.539 17.703 -7.828 1 97.62 98 VAL A C 1
ATOM 730 O O . VAL A 1 98 ? -5.555 18.844 -8.281 1 97.62 98 VAL A O 1
ATOM 733 N N . LEU A 1 99 ? -5.164 17.469 -6.582 1 96.06 99 LEU A N 1
ATOM 734 C CA . LEU A 1 99 ? -5.09 18.531 -5.582 1 96.06 99 LEU A CA 1
ATOM 735 C C . LEU A 1 99 ? -3.725 19.203 -5.617 1 96.06 99 LEU A C 1
ATOM 737 O O . LEU A 1 99 ? -3.627 20.422 -5.43 1 96.06 99 LEU A O 1
ATOM 741 N N . THR A 1 100 ? -2.715 18.469 -5.879 1 90.19 100 THR A N 1
ATOM 742 C CA . THR A 1 100 ? -1.357 18.984 -5.742 1 90.19 100 THR A CA 1
ATOM 743 C C . THR A 1 100 ? -1.092 20.094 -6.766 1 90.19 100 THR A C 1
ATOM 745 O O . THR A 1 100 ? -0.548 21.141 -6.426 1 90.19 100 THR A O 1
ATOM 748 N N . PRO A 1 101 ? -1.492 19.875 -8.07 1 90.62 101 PRO A N 1
ATOM 749 C CA . PRO A 1 101 ? -1.275 20.953 -9.039 1 90.62 101 PRO A CA 1
ATOM 750 C C . PRO A 1 101 ? -2.027 22.234 -8.688 1 90.62 101 PRO A C 1
ATOM 752 O O . PRO A 1 101 ? -1.709 23.312 -9.203 1 90.62 101 PRO A O 1
ATOM 755 N N . LYS A 1 102 ? -3.021 22.094 -7.816 1 91.81 102 LYS A N 1
ATOM 756 C CA . LYS A 1 102 ? -3.812 23.25 -7.414 1 91.81 102 LYS A CA 1
ATOM 757 C C . LYS A 1 102 ? -3.236 23.891 -6.156 1 91.81 102 LYS A C 1
ATOM 759 O O . LYS A 1 102 ? -3.838 24.812 -5.594 1 91.81 102 LYS A O 1
ATOM 764 N N . GLY A 1 103 ? -2.129 23.391 -5.699 1 86.69 103 GLY A N 1
ATOM 765 C CA . GLY A 1 103 ? -1.404 24.016 -4.602 1 86.69 103 GLY A CA 1
ATOM 766 C C . GLY A 1 103 ? -1.802 23.469 -3.242 1 86.69 103 GLY A C 1
ATOM 767 O O . GLY A 1 103 ? -1.428 24.031 -2.211 1 86.69 103 GLY A O 1
ATOM 768 N N . PHE A 1 104 ? -2.594 22.406 -3.195 1 89.75 104 PHE A N 1
ATOM 769 C CA . PHE A 1 104 ? -3.035 21.844 -1.923 1 89.75 104 PHE A CA 1
ATOM 770 C C . PHE A 1 104 ? -2.129 20.703 -1.494 1 89.75 104 PHE A C 1
ATOM 772 O O . PHE A 1 104 ? -1.686 19.906 -2.328 1 89.75 104 PHE A O 1
ATOM 779 N N . GLU A 1 105 ? -1.937 20.672 -0.184 1 85.81 105 GLU A N 1
ATOM 780 C CA . GLU A 1 105 ? -1.223 19.547 0.416 1 85.81 105 GLU A CA 1
ATOM 781 C C . GLU A 1 105 ? -2.189 18.453 0.866 1 85.81 105 GLU A C 1
ATOM 783 O O . GLU A 1 105 ? -3.25 18.75 1.42 1 85.81 105 GLU A O 1
ATOM 788 N N . VAL A 1 106 ? -1.782 17.281 0.557 1 92.5 106 VAL A N 1
ATOM 789 C CA . VAL A 1 106 ? -2.607 16.141 0.968 1 92.5 106 VAL A CA 1
ATOM 790 C C . VAL A 1 106 ? -2.025 15.508 2.229 1 92.5 106 VAL A C 1
ATOM 792 O O . VAL A 1 106 ? -0.892 15.023 2.221 1 92.5 106 VAL A O 1
ATOM 795 N N . LEU A 1 107 ? -2.746 15.547 3.33 1 91.44 107 LEU A N 1
ATOM 796 C CA . LEU A 1 107 ? -2.369 14.883 4.574 1 91.44 107 LEU A CA 1
ATOM 797 C C . LEU A 1 107 ? -3.082 13.539 4.711 1 91.44 107 LEU A C 1
ATOM 799 O O . LEU A 1 107 ? -4.312 13.492 4.785 1 91.44 107 LEU A O 1
ATOM 803 N N . ILE A 1 108 ? -2.252 12.516 4.82 1 95.12 108 ILE A N 1
ATOM 804 C CA . ILE A 1 108 ? -2.814 11.172 4.797 1 95.12 108 ILE A CA 1
ATOM 805 C C . ILE A 1 108 ? -2.881 10.617 6.215 1 95.12 108 ILE A C 1
ATOM 807 O O . ILE A 1 108 ? -1.896 10.672 6.957 1 95.12 108 ILE A O 1
ATOM 811 N N . GLY A 1 109 ? -4.004 10.109 6.625 1 94.75 109 GLY A N 1
ATOM 812 C CA . GLY A 1 109 ? -4.184 9.367 7.863 1 94.75 109 GLY A CA 1
ATOM 813 C C . GLY A 1 109 ? -4.703 7.961 7.648 1 94.75 109 GLY A C 1
ATOM 814 O O . GLY A 1 109 ? -5.613 7.746 6.844 1 94.75 109 GLY A O 1
ATOM 815 N N . ASN A 1 110 ? -4.059 7.031 8.273 1 95.44 110 ASN A N 1
ATOM 816 C CA . ASN A 1 110 ? -4.477 5.633 8.266 1 95.44 110 ASN A CA 1
ATOM 817 C C . ASN A 1 110 ? -5.129 5.234 9.586 1 95.44 110 ASN A C 1
ATOM 819 O O . ASN A 1 110 ? -4.48 5.254 10.633 1 95.44 110 ASN A O 1
ATOM 823 N N . PHE A 1 111 ? -6.43 4.824 9.516 1 95.69 111 PHE A N 1
ATOM 824 C CA . PHE A 1 111 ? -7.09 4.609 10.805 1 95.69 111 PHE A CA 1
ATOM 825 C C . PHE A 1 111 ? -7.281 3.123 11.07 1 95.69 111 PHE A C 1
ATOM 827 O O . PHE A 1 111 ? -7.934 2.744 12.047 1 95.69 111 PHE A O 1
ATOM 834 N N . HIS A 1 112 ? -6.77 2.176 10.266 1 94.25 112 HIS A N 1
ATOM 835 C CA . HIS A 1 112 ? -6.617 0.743 10.492 1 94.25 112 HIS A CA 1
ATOM 836 C C . HIS A 1 112 ? -7.957 0.088 10.797 1 94.25 112 HIS A C 1
ATOM 838 O O . HIS A 1 112 ? -8.062 -0.731 11.719 1 94.25 112 HIS A O 1
ATOM 844 N N . TYR A 1 113 ? -8.969 0.551 10.172 1 95.75 113 TYR A N 1
ATOM 845 C CA . TYR A 1 113 ? -10.32 0.017 10.297 1 95.75 113 TYR A CA 1
ATOM 846 C C . TYR A 1 113 ? -10.844 0.181 11.719 1 95.75 113 TYR A C 1
ATOM 848 O O . TYR A 1 113 ? -11.734 -0.562 12.148 1 95.75 113 TYR A O 1
ATOM 856 N N . SER A 1 114 ? -10.32 1.144 12.414 1 95.81 114 SER A N 1
ATOM 857 C CA . SER A 1 114 ? -10.742 1.415 13.781 1 95.81 114 SER A CA 1
ATOM 858 C C . SER A 1 114 ? -11.453 2.76 13.883 1 95.81 114 SER A C 1
ATOM 860 O O . SER A 1 114 ? -10.859 3.807 13.625 1 95.81 114 SER A O 1
ATOM 862 N N . ARG A 1 115 ? -12.648 2.701 14.367 1 96.56 115 ARG A N 1
ATOM 863 C CA . ARG A 1 115 ? -13.406 3.936 14.555 1 96.56 115 ARG A CA 1
ATOM 864 C C . ARG A 1 115 ? -12.727 4.832 15.594 1 96.56 115 ARG A C 1
ATOM 866 O O . ARG A 1 115 ? -12.719 6.059 15.438 1 96.56 115 ARG A O 1
ATOM 873 N N . ASP A 1 116 ? -12.18 4.188 16.547 1 95.56 116 ASP A N 1
ATOM 874 C CA . ASP A 1 116 ? -11.508 4.945 17.594 1 95.56 116 ASP A CA 1
ATOM 875 C C . ASP A 1 116 ? -10.25 5.629 17.062 1 95.56 116 ASP A C 1
ATOM 877 O O . ASP A 1 116 ? -9.977 6.781 17.391 1 95.56 116 ASP A O 1
ATOM 881 N N . GLU A 1 117 ? -9.539 4.961 16.219 1 93.75 117 GLU A N 1
ATOM 882 C CA . GLU A 1 117 ? -8.352 5.562 15.633 1 93.75 117 GLU A CA 1
ATOM 883 C C . GLU A 1 117 ? -8.719 6.703 14.688 1 93.75 117 GLU A C 1
ATOM 885 O O . GLU A 1 117 ? -8.023 7.719 14.625 1 93.75 117 GLU A O 1
ATOM 890 N N . GLU A 1 118 ? -9.766 6.465 13.977 1 96.5 118 GLU A N 1
ATOM 891 C CA . GLU A 1 118 ? -10.219 7.539 13.102 1 96.5 118 GLU A CA 1
ATOM 892 C C . GLU A 1 118 ? -10.539 8.797 13.891 1 96.5 118 GLU A C 1
ATOM 894 O O . GLU A 1 118 ? -10.18 9.906 13.484 1 96.5 118 GLU A O 1
ATOM 899 N N . GLU A 1 119 ? -11.25 8.609 15 1 94.5 119 GLU A N 1
ATOM 900 C CA . GLU A 1 119 ? -11.617 9.734 15.852 1 94.5 119 GLU A CA 1
ATOM 901 C C . GLU A 1 119 ? -10.391 10.492 16.344 1 94.5 119 GLU A C 1
ATOM 903 O O . GLU A 1 119 ? -10.359 11.727 16.312 1 94.5 119 GLU A O 1
ATOM 908 N N . LYS A 1 120 ? -9.43 9.734 16.766 1 90.19 120 LYS A N 1
ATOM 909 C CA . LYS A 1 120 ? -8.195 10.344 17.234 1 90.19 120 LYS A CA 1
ATOM 910 C C . LYS A 1 120 ? -7.512 11.133 16.109 1 90.19 120 LYS A C 1
ATOM 912 O O . LYS A 1 120 ? -7.059 12.258 16.328 1 90.19 120 LYS A O 1
ATOM 917 N N . LEU A 1 121 ? -7.461 10.547 14.945 1 91.06 121 LEU A N 1
ATOM 918 C CA . LEU A 1 121 ? -6.844 11.203 13.805 1 91.06 121 LEU A CA 1
ATOM 919 C C . LEU A 1 121 ? -7.594 12.484 13.445 1 91.06 121 LEU A C 1
ATOM 921 O O . LEU A 1 121 ? -6.977 13.516 13.172 1 91.06 121 LEU A O 1
ATOM 925 N N . LEU A 1 122 ? -8.898 12.359 13.453 1 92.31 122 LEU A N 1
ATOM 926 C CA . LEU A 1 122 ? -9.727 13.523 13.141 1 92.31 122 LEU A CA 1
ATOM 927 C C . LEU A 1 122 ? -9.453 14.656 14.125 1 92.31 122 LEU A C 1
ATOM 929 O O . LEU A 1 122 ? -9.258 15.805 13.711 1 92.31 122 LEU A O 1
ATOM 933 N N . ARG A 1 123 ? -9.461 14.305 15.352 1 85.94 123 ARG A N 1
ATOM 934 C CA . ARG A 1 123 ? -9.195 15.297 16.391 1 85.94 123 ARG A CA 1
ATOM 935 C C . ARG A 1 123 ? -7.84 15.953 16.188 1 85.94 123 ARG A C 1
ATOM 937 O O . ARG A 1 123 ? -7.715 17.172 16.281 1 85.94 123 ARG A O 1
ATOM 944 N N . ASN A 1 124 ? -6.891 15.195 15.867 1 81.5 124 ASN A N 1
ATOM 945 C CA . ASN A 1 124 ? -5.539 15.695 15.648 1 81.5 124 ASN A CA 1
ATOM 946 C C . ASN A 1 124 ? -5.473 16.609 14.422 1 81.5 124 ASN A C 1
ATOM 948 O O . ASN A 1 124 ? -4.895 17.688 14.492 1 81.5 124 ASN A O 1
ATOM 952 N N . TYR A 1 125 ? -6.059 16.172 13.32 1 84.88 125 TYR A N 1
ATOM 953 C CA . TYR A 1 125 ? -5.957 16.922 12.078 1 84.88 125 TYR A CA 1
ATOM 954 C C . TYR A 1 125 ? -6.773 18.203 12.148 1 84.88 125 TYR A C 1
ATOM 956 O O . TYR A 1 125 ? -6.406 19.219 11.547 1 84.88 125 TYR A O 1
ATOM 964 N N . MET A 1 126 ? -7.848 18.203 12.891 1 81.19 126 MET A N 1
ATOM 965 C CA . MET A 1 126 ? -8.695 19.391 13.031 1 81.19 126 MET A CA 1
ATOM 966 C C . MET A 1 126 ? -7.922 20.531 13.68 1 81.19 126 MET A C 1
ATOM 968 O O . MET A 1 126 ? -8.172 21.703 13.375 1 81.19 126 MET A O 1
ATOM 972 N N . ALA A 1 127 ? -7.062 20.125 14.469 1 70.5 127 ALA A N 1
ATOM 973 C CA . ALA A 1 127 ? -6.238 21.109 15.148 1 70.5 127 ALA A CA 1
ATOM 974 C C . ALA A 1 127 ? -5.422 21.922 14.148 1 70.5 127 ALA A C 1
ATOM 976 O O . ALA A 1 127 ? -5.062 23.078 14.422 1 70.5 127 ALA A O 1
ATOM 977 N N . TYR A 1 128 ? -5.191 21.344 12.945 1 72.31 128 TYR A N 1
ATOM 978 C CA . TYR A 1 128 ? -4.406 22.031 11.922 1 72.31 128 TYR A CA 1
ATOM 979 C C . TYR A 1 128 ? -5.305 22.812 10.977 1 72.31 128 TYR A C 1
ATOM 981 O O . TYR A 1 128 ? -4.824 23.422 10.008 1 72.31 128 TYR A O 1
ATOM 989 N N . GLN A 1 129 ? -6.516 22.812 11.211 1 79.44 129 GLN A N 1
ATOM 990 C CA . GLN A 1 129 ? -7.52 23.562 10.461 1 79.44 129 GLN A CA 1
ATOM 991 C C . GLN A 1 129 ? -7.402 23.281 8.961 1 79.44 129 GLN A C 1
ATOM 993 O O . GLN A 1 129 ? -7.188 24.219 8.172 1 79.44 129 GLN A O 1
ATOM 998 N N . PRO A 1 130 ? -7.551 22.047 8.609 1 88.88 130 PRO A N 1
ATOM 999 C CA . PRO A 1 130 ? -7.508 21.75 7.176 1 88.88 130 PRO A CA 1
ATOM 1000 C C . PRO A 1 130 ? -8.625 22.438 6.398 1 88.88 130 PRO A C 1
ATOM 1002 O O . PRO A 1 130 ? -9.656 22.797 6.973 1 88.88 130 PRO A O 1
ATOM 1005 N N . ARG A 1 131 ? -8.391 22.609 5.102 1 92.75 131 ARG A N 1
ATOM 1006 C CA . ARG A 1 131 ? -9.375 23.266 4.242 1 92.75 131 ARG A CA 1
ATOM 1007 C C . ARG A 1 131 ? -10.477 22.281 3.834 1 92.75 131 ARG A C 1
ATOM 1009 O O . ARG A 1 131 ? -11.57 22.688 3.447 1 92.75 131 ARG A O 1
ATOM 1016 N N . GLY A 1 132 ? -10.141 21.031 3.879 1 96.5 132 GLY A N 1
ATOM 1017 C CA . GLY A 1 132 ? -11.094 20.031 3.455 1 96.5 132 GLY A CA 1
ATOM 1018 C C . GLY A 1 132 ? -10.797 18.641 4.016 1 96.5 132 GLY A C 1
ATOM 1019 O O . GLY A 1 132 ? -9.664 18.359 4.406 1 96.5 132 GLY A O 1
ATOM 1020 N N . LEU A 1 133 ? -11.836 17.828 4.07 1 97.5 133 LEU A N 1
ATOM 1021 C CA . LEU A 1 133 ? -11.75 16.438 4.523 1 97.5 133 LEU A CA 1
ATOM 1022 C C . LEU A 1 133 ? -12.25 15.477 3.447 1 97.5 133 LEU A C 1
ATOM 1024 O O . LEU A 1 133 ? -13.359 15.641 2.934 1 97.5 133 LEU A O 1
ATOM 1028 N N . LEU A 1 134 ? -11.422 14.594 3.047 1 98.62 134 LEU A N 1
ATOM 1029 C CA . LEU A 1 134 ? -11.828 13.43 2.266 1 98.62 134 LEU A CA 1
ATOM 1030 C C . LEU A 1 134 ? -11.844 12.172 3.129 1 98.62 134 LEU A C 1
ATOM 1032 O O . LEU A 1 134 ? -10.797 11.688 3.551 1 98.62 134 LEU A O 1
ATOM 1036 N N . LEU A 1 135 ? -13.016 11.633 3.393 1 98.31 135 LEU A N 1
ATOM 1037 C CA . LEU A 1 135 ? -13.188 10.555 4.359 1 98.31 135 LEU A CA 1
ATOM 1038 C C . LEU A 1 135 ? -13.75 9.305 3.684 1 98.31 135 LEU A C 1
ATOM 1040 O O . LEU A 1 135 ? -14.547 9.398 2.75 1 98.31 135 LEU A O 1
ATOM 1044 N N . THR A 1 136 ? -13.352 8.102 4.188 1 97.94 136 THR A N 1
ATOM 1045 C CA . THR A 1 136 ? -13.781 6.852 3.572 1 97.94 136 THR A CA 1
ATOM 1046 C C . THR A 1 136 ? -14.953 6.242 4.34 1 97.94 136 THR A C 1
ATOM 1048 O O . THR A 1 136 ? -14.812 5.887 5.512 1 97.94 136 THR A O 1
ATOM 1051 N N . GLY A 1 137 ? -16.047 6.109 3.693 1 95.69 137 GLY A N 1
ATOM 1052 C CA . GLY A 1 137 ? -17.234 5.496 4.281 1 95.69 137 GLY A CA 1
ATOM 1053 C C . GLY A 1 137 ? -17.922 6.383 5.301 1 95.69 137 GLY A C 1
ATOM 1054 O O . GLY A 1 137 ? -17.594 7.562 5.426 1 95.69 137 GLY A O 1
ATOM 1055 N N . PHE A 1 138 ? -18.891 5.805 6.02 1 95.31 138 PHE A N 1
ATOM 1056 C CA . PHE A 1 138 ? -19.75 6.59 6.906 1 95.31 138 PHE A CA 1
ATOM 1057 C C . PHE A 1 138 ? -19.734 6.012 8.32 1 95.31 138 PHE A C 1
ATOM 1059 O O . PHE A 1 138 ? -20.328 6.582 9.234 1 95.31 138 PHE A O 1
ATOM 1066 N N . ASP A 1 139 ? -19.109 4.844 8.43 1 94.25 139 ASP A N 1
ATOM 1067 C CA . ASP A 1 139 ? -19.094 4.172 9.727 1 94.25 139 ASP A CA 1
ATOM 1068 C C . ASP A 1 139 ? -18.094 4.824 10.672 1 94.25 139 ASP A C 1
ATOM 1070 O O . ASP A 1 139 ? -16.906 4.5 10.641 1 94.25 139 ASP A O 1
ATOM 1074 N N . ARG A 1 140 ? -18.625 5.758 11.57 1 95.88 140 ARG A N 1
ATOM 1075 C CA . ARG A 1 140 ? -17.766 6.488 12.5 1 95.88 140 ARG A CA 1
ATOM 1076 C C . ARG A 1 140 ? -18.453 6.707 13.836 1 95.88 140 ARG A C 1
ATOM 1078 O O . ARG A 1 140 ? -19.641 6.375 13.992 1 95.88 140 ARG A O 1
ATOM 1085 N N . THR A 1 141 ? -17.703 7.086 14.828 1 96.5 141 THR A N 1
ATOM 1086 C CA . THR A 1 141 ? -18.266 7.344 16.141 1 96.5 141 THR A CA 1
ATOM 1087 C C . THR A 1 141 ? -19.172 8.578 16.109 1 96.5 141 THR A C 1
ATOM 1089 O O . THR A 1 141 ? -19.047 9.43 15.234 1 96.5 141 THR A O 1
ATOM 1092 N N . GLU A 1 142 ? -20.062 8.609 17.016 1 95.69 142 GLU A N 1
ATOM 1093 C CA . GLU A 1 142 ? -20.891 9.797 17.172 1 95.69 142 GLU A CA 1
ATOM 1094 C C . GLU A 1 142 ? -20.047 11.039 17.422 1 95.69 142 GLU A C 1
ATOM 1096 O O . GLU A 1 142 ? -20.344 12.117 16.906 1 95.69 142 GLU A O 1
ATOM 1101 N N . SER A 1 143 ? -19.062 10.828 18.219 1 93.69 143 SER A N 1
ATOM 1102 C CA . SER A 1 143 ? -18.156 11.93 18.5 1 93.69 143 SER A CA 1
ATOM 1103 C C . SER A 1 143 ? -17.5 12.445 17.219 1 93.69 143 SER A C 1
ATOM 1105 O O . SER A 1 143 ? -17.375 13.656 17.016 1 93.69 143 SER A O 1
ATOM 1107 N N . SER A 1 144 ? -17.062 11.539 16.344 1 95 144 SER A N 1
ATOM 1108 C CA . SER A 1 144 ? -16.484 11.93 15.062 1 95 144 SER A CA 1
ATOM 1109 C C . SER A 1 144 ? -17.484 12.68 14.203 1 95 144 SER A C 1
ATOM 1111 O O . SER A 1 144 ? -17.156 13.688 13.586 1 95 144 SER A O 1
ATOM 1113 N N . ARG A 1 145 ? -18.672 12.195 14.188 1 94.75 145 ARG A N 1
ATOM 1114 C CA . ARG A 1 145 ? -19.734 12.828 13.414 1 94.75 145 ARG A CA 1
ATOM 1115 C C . ARG A 1 145 ? -19.969 14.266 13.867 1 94.75 145 ARG A C 1
ATOM 1117 O O . ARG A 1 145 ? -20.031 15.18 13.039 1 94.75 145 ARG A O 1
ATOM 1124 N N . ARG A 1 146 ? -20.016 14.461 15.109 1 91.75 146 ARG A N 1
ATOM 1125 C CA . ARG A 1 146 ? -20.234 15.781 15.68 1 91.75 146 ARG A CA 1
ATOM 1126 C C . ARG A 1 146 ? -19.078 16.719 15.391 1 91.75 146 ARG A C 1
ATOM 1128 O O . ARG A 1 146 ? -19.266 17.891 15.086 1 91.75 146 ARG A O 1
ATOM 1135 N N . MET A 1 147 ? -17.906 16.125 15.531 1 90.5 147 MET A N 1
ATOM 1136 C CA . MET A 1 147 ? -16.703 16.906 15.266 1 90.5 147 MET A CA 1
ATOM 1137 C C . MET A 1 147 ? -16.703 17.438 13.828 1 90.5 147 MET A C 1
ATOM 1139 O O . MET A 1 147 ? -16.406 18.609 13.594 1 90.5 147 MET A O 1
ATOM 1143 N N . ILE A 1 148 ? -17.047 16.609 12.898 1 93.38 148 ILE A N 1
ATOM 1144 C CA . ILE A 1 148 ? -17.062 16.984 11.484 1 93.38 148 ILE A CA 1
ATOM 1145 C C . ILE A 1 148 ? -18.141 18.031 11.25 1 93.38 148 ILE A C 1
ATOM 1147 O O . ILE A 1 148 ? -17.891 19.062 10.617 1 93.38 148 ILE A O 1
ATOM 1151 N N . GLU A 1 149 ? -19.297 17.844 11.789 1 90.31 149 GLU A N 1
ATOM 1152 C CA . GLU A 1 149 ? -20.422 18.75 11.602 1 90.31 149 GLU A CA 1
ATOM 1153 C C . GLU A 1 149 ? -20.141 20.125 12.211 1 90.31 149 GLU A C 1
ATOM 1155 O O . GLU A 1 149 ? -20.453 21.156 11.609 1 90.31 149 GLU A O 1
ATOM 1160 N N . ALA A 1 150 ? -19.516 20.094 13.305 1 88.31 150 ALA A N 1
ATOM 1161 C CA . ALA A 1 150 ? -19.25 21.344 14.039 1 88.31 150 ALA A CA 1
ATOM 1162 C C . ALA A 1 150 ? -18.125 22.125 13.406 1 88.31 150 ALA A C 1
ATOM 1164 O O . ALA A 1 150 ? -18.016 23.344 13.594 1 88.31 150 ALA A O 1
ATOM 1165 N N . SER A 1 151 ? -17.25 21.484 12.672 1 85.25 151 SER A N 1
ATOM 1166 C CA . SER A 1 151 ? -16.047 22.125 12.148 1 85.25 151 SER A CA 1
ATOM 1167 C C . SER A 1 151 ? -16.375 23.031 10.977 1 85.25 151 SER A C 1
ATOM 1169 O O . SER A 1 151 ? -15.617 23.953 10.664 1 85.25 151 SER A O 1
ATOM 1171 N N . ASN A 1 152 ? -17.453 22.781 10.305 1 87.94 152 ASN A N 1
ATOM 1172 C CA . ASN A 1 152 ? -17.875 23.484 9.094 1 87.94 152 ASN A CA 1
ATOM 1173 C C . ASN A 1 152 ? -16.828 23.344 7.988 1 87.94 152 ASN A C 1
ATOM 1175 O O . ASN A 1 152 ? -16.781 24.172 7.066 1 87.94 152 ASN A O 1
ATOM 1179 N N . ILE A 1 153 ? -15.891 22.406 8.133 1 92.19 153 ILE A N 1
ATOM 1180 C CA . ILE A 1 153 ? -14.922 22.094 7.086 1 92.19 153 ILE A CA 1
ATOM 1181 C C . ILE A 1 153 ? -15.586 21.281 5.984 1 92.19 153 ILE A C 1
ATOM 1183 O O . ILE A 1 153 ? -16.281 20.297 6.262 1 92.19 153 ILE A O 1
ATOM 1187 N N . PRO A 1 154 ? -15.398 21.734 4.695 1 96 154 PRO A N 1
ATOM 1188 C CA . PRO A 1 154 ? -15.953 20.922 3.605 1 96 154 PRO A CA 1
ATOM 1189 C C . PRO A 1 154 ? -15.531 19.453 3.684 1 96 154 PRO A C 1
ATOM 1191 O O . PRO A 1 154 ? -14.359 19.156 3.955 1 96 154 PRO A O 1
ATOM 1194 N N . CYS A 1 155 ? -16.484 18.578 3.467 1 96.94 155 CYS A N 1
ATOM 1195 C CA . CYS A 1 155 ? -16.234 17.141 3.588 1 96.94 155 CYS A CA 1
ATOM 1196 C C . CYS A 1 155 ? -16.844 16.391 2.41 1 96.94 155 CYS A C 1
ATOM 1198 O O . CYS A 1 155 ? -17.969 16.656 2 1 96.94 155 CYS A O 1
ATOM 1200 N N . VAL A 1 156 ? -16.094 15.508 1.795 1 98.44 156 VAL A N 1
ATOM 1201 C CA . VAL A 1 156 ? -16.562 14.578 0.775 1 98.44 156 VAL A CA 1
ATOM 1202 C C . VAL A 1 156 ? -16.266 13.141 1.212 1 98.44 156 VAL A C 1
ATOM 1204 O O . VAL A 1 156 ? -15.148 12.828 1.619 1 98.44 156 VAL A O 1
ATOM 1207 N N . TYR A 1 157 ? -17.281 12.32 1.194 1 98.31 157 TYR A N 1
ATOM 1208 C CA . TYR A 1 157 ? -17.141 10.914 1.562 1 98.31 157 TYR A CA 1
ATOM 1209 C C . TYR A 1 157 ? -16.891 10.047 0.333 1 98.31 157 TYR A C 1
ATOM 1211 O O . TYR A 1 157 ? -17.484 10.273 -0.724 1 98.31 157 TYR A O 1
ATOM 1219 N N . MET A 1 158 ? -16.047 9.031 0.52 1 98.44 158 MET A N 1
ATOM 1220 C CA . MET A 1 158 ? -15.641 8.203 -0.609 1 98.44 158 MET A CA 1
ATOM 1221 C C . MET A 1 158 ? -16.078 6.754 -0.401 1 98.44 158 MET A C 1
ATOM 1223 O O . MET A 1 158 ? -16.25 6.312 0.735 1 98.44 158 MET A O 1
ATOM 1227 N N . MET A 1 159 ? -16.203 5.875 -1.471 1 97.69 159 MET A N 1
ATOM 1228 C CA . MET A 1 159 ? -16.328 4.426 -1.575 1 97.69 159 MET A CA 1
ATOM 1229 C C . MET A 1 159 ? -17.766 3.986 -1.302 1 97.69 159 MET A C 1
ATOM 1231 O O . MET A 1 159 ? -18.172 2.891 -1.696 1 97.69 159 MET A O 1
ATOM 1235 N N . GLU A 1 160 ? -18.5 4.809 -0.578 1 95.88 160 GLU A N 1
ATOM 1236 C CA . GLU A 1 160 ? -19.891 4.488 -0.25 1 95.88 160 GLU A CA 1
ATOM 1237 C C . GLU A 1 160 ? -20.828 5.617 -0.655 1 95.88 160 GLU A C 1
ATOM 1239 O O . GLU A 1 160 ? -20.375 6.734 -0.928 1 95.88 160 GLU A O 1
ATOM 1244 N N . LEU A 1 161 ? -22.094 5.254 -0.652 1 96.75 161 LEU A N 1
ATOM 1245 C CA . LEU A 1 161 ? -23.125 6.223 -1.033 1 96.75 161 LEU A CA 1
ATOM 1246 C C . LEU A 1 161 ? -24.094 6.469 0.117 1 96.75 161 LEU A C 1
ATOM 1248 O O . LEU A 1 161 ? -24.406 5.551 0.87 1 96.75 161 LEU A O 1
ATOM 1252 N N . ASP A 1 162 ? -24.422 7.668 0.239 1 95.06 162 ASP A N 1
ATOM 1253 C CA . ASP A 1 162 ? -25.438 8.109 1.183 1 95.06 162 ASP A CA 1
ATOM 1254 C C . ASP A 1 162 ? -26.203 9.312 0.642 1 95.06 162 ASP A C 1
ATOM 1256 O O . ASP A 1 162 ? -25.594 10.32 0.274 1 95.06 162 ASP A O 1
ATOM 1260 N N . SER A 1 163 ? -27.547 9.281 0.608 1 92.56 163 SER A N 1
ATOM 1261 C CA . SER A 1 163 ? -28.359 10.328 -0 1 92.56 163 SER A CA 1
ATOM 1262 C C . SER A 1 163 ? -28.875 11.312 1.048 1 92.56 163 SER A C 1
ATOM 1264 O O . SER A 1 163 ? -29.719 12.164 0.752 1 92.56 163 SER A O 1
ATOM 1266 N N . ALA A 1 164 ? -28.375 11.188 2.209 1 91.12 164 ALA A N 1
ATOM 1267 C CA . ALA A 1 164 ? -28.797 12.125 3.248 1 91.12 164 ALA A CA 1
ATOM 1268 C C . ALA A 1 164 ? -28.484 13.562 2.848 1 91.12 164 ALA A C 1
ATOM 1270 O O . ALA A 1 164 ? -27.5 13.82 2.152 1 91.12 164 ALA A O 1
ATOM 1271 N N . ALA A 1 165 ? -29.297 14.461 3.363 1 85.5 165 ALA A N 1
ATOM 1272 C CA . ALA A 1 165 ? -29.125 15.875 3.047 1 85.5 165 ALA A CA 1
ATOM 1273 C C . ALA A 1 165 ? -27.766 16.391 3.547 1 85.5 165 ALA A C 1
ATOM 1275 O O . ALA A 1 165 ? -27.344 16.062 4.656 1 85.5 165 ALA A O 1
ATOM 1276 N N . GLY A 1 166 ? -27.125 17.125 2.707 1 87.44 166 GLY A N 1
ATOM 1277 C CA . GLY A 1 166 ? -25.891 17.781 3.102 1 87.44 166 GLY A CA 1
ATOM 1278 C C . GLY A 1 166 ? -24.672 16.875 2.971 1 87.44 166 GLY A C 1
ATOM 1279 O O . GLY A 1 166 ? -23.547 17.297 3.252 1 87.44 166 GLY A O 1
ATOM 1280 N N . VAL A 1 167 ? -24.906 15.703 2.525 1 93.19 167 VAL A N 1
ATOM 1281 C CA . VAL A 1 167 ? -23.797 14.758 2.416 1 93.19 167 VAL A CA 1
ATOM 1282 C C . VAL A 1 167 ? -23.266 14.758 0.986 1 93.19 167 VAL A C 1
ATOM 1284 O O . VAL A 1 167 ? -24.031 14.633 0.029 1 93.19 167 VAL A O 1
ATOM 1287 N N . ASN A 1 168 ? -22.031 15.055 0.789 1 96.88 168 ASN A N 1
ATOM 1288 C CA . ASN A 1 168 ? -21.312 14.867 -0.465 1 96.88 168 ASN A CA 1
ATOM 1289 C C . ASN A 1 168 ? -20.547 13.547 -0.481 1 96.88 168 ASN A C 1
ATOM 1291 O O . ASN A 1 168 ? -19.719 13.289 0.394 1 96.88 168 ASN A O 1
ATOM 1295 N N . CYS A 1 169 ? -20.859 12.703 -1.447 1 98.12 169 CYS A N 1
ATOM 1296 C CA . CYS A 1 169 ? -20.156 11.43 -1.476 1 98.12 169 CYS A CA 1
ATOM 1297 C C . CYS A 1 169 ? -20 10.922 -2.904 1 98.12 169 CYS A C 1
ATOM 1299 O O . CYS A 1 169 ? -20.844 11.211 -3.764 1 98.12 169 CYS A O 1
ATOM 1301 N N . VAL A 1 170 ? -18.891 10.328 -3.176 1 98.56 170 VAL A N 1
ATOM 1302 C CA . VAL A 1 170 ? -18.547 9.648 -4.418 1 98.56 170 VAL A CA 1
ATOM 1303 C C . VAL A 1 170 ? -18.25 8.172 -4.141 1 98.56 170 VAL A C 1
ATOM 1305 O O . VAL A 1 170 ? -17.375 7.852 -3.336 1 98.56 170 VAL A O 1
ATOM 1308 N N . GLY A 1 171 ? -18.953 7.242 -4.719 1 98.12 171 GLY A N 1
ATOM 1309 C CA . GLY A 1 171 ? -18.766 5.824 -4.453 1 98.12 171 GLY A CA 1
ATOM 1310 C C . GLY A 1 171 ? -19.547 4.934 -5.41 1 98.12 171 GLY A C 1
ATOM 1311 O O . GLY A 1 171 ? -19.641 5.234 -6.602 1 98.12 171 GLY A O 1
ATOM 1312 N N . PHE A 1 172 ? -19.922 3.801 -4.941 1 98.31 172 PHE A N 1
ATOM 1313 C CA . PHE A 1 172 ? -20.719 2.836 -5.684 1 98.31 172 PHE A CA 1
ATOM 1314 C C . PHE A 1 172 ? -21.438 1.886 -4.738 1 98.31 172 PHE A C 1
ATOM 1316 O O . PHE A 1 172 ? -21.156 1.852 -3.541 1 98.31 172 PHE A O 1
ATOM 1323 N N . SER A 1 173 ? -22.406 1.198 -5.238 1 98.06 173 SER A N 1
ATOM 1324 C CA . SER A 1 173 ? -23.203 0.322 -4.395 1 98.06 173 SER A CA 1
ATOM 1325 C C . SER A 1 173 ? -22.5 -1.005 -4.141 1 98.06 173 SER A C 1
ATOM 1327 O O . SER A 1 173 ? -22.391 -1.834 -5.043 1 98.06 173 SER A O 1
ATOM 1329 N N . GLN A 1 174 ? -22.125 -1.219 -2.883 1 97.88 174 GLN A N 1
ATOM 1330 C CA . GLN A 1 174 ? -21.547 -2.49 -2.471 1 97.88 174 GLN A CA 1
ATOM 1331 C C . GLN A 1 174 ? -22.562 -3.623 -2.57 1 97.88 174 GLN A C 1
ATOM 1333 O O . GLN A 1 174 ? -22.219 -4.73 -2.996 1 97.88 174 GLN A O 1
ATOM 1338 N N . LEU A 1 175 ? -23.75 -3.305 -2.203 1 98.31 175 LEU A N 1
ATOM 1339 C CA . LEU A 1 175 ? -24.844 -4.266 -2.252 1 98.31 175 LEU A CA 1
ATOM 1340 C C . LEU A 1 175 ? -25.062 -4.762 -3.678 1 98.31 175 LEU A C 1
ATOM 1342 O O . LEU A 1 175 ? -25.125 -5.969 -3.92 1 98.31 175 LEU A O 1
ATOM 1346 N N . SER A 1 176 ? -25.156 -3.816 -4.621 1 98.69 176 SER A N 1
ATOM 1347 C CA . SER A 1 176 ? -25.391 -4.168 -6.02 1 98.69 176 SER A CA 1
ATOM 1348 C C . SER A 1 176 ? -24.219 -4.965 -6.59 1 98.69 176 SER A C 1
ATOM 1350 O O . SER A 1 176 ? -24.406 -5.848 -7.43 1 98.69 176 SER A O 1
ATOM 1352 N N . ALA A 1 177 ? -23.078 -4.641 -6.145 1 98.81 177 ALA A N 1
ATOM 1353 C CA . ALA A 1 177 ? -21.891 -5.371 -6.602 1 98.81 177 ALA A CA 1
ATOM 1354 C C . ALA A 1 177 ? -21.938 -6.828 -6.141 1 98.81 177 ALA A C 1
ATOM 1356 O O . ALA A 1 177 ? -21.609 -7.738 -6.906 1 98.81 177 ALA A O 1
ATOM 1357 N N . GLY A 1 178 ? -22.297 -7.012 -4.875 1 98.81 178 GLY A N 1
ATOM 1358 C CA . GLY A 1 178 ? -22.469 -8.367 -4.383 1 98.81 178 GLY A CA 1
ATOM 1359 C C . GLY A 1 178 ? -23.516 -9.148 -5.137 1 98.81 178 GLY A C 1
ATOM 1360 O O . GLY A 1 178 ? -23.344 -10.328 -5.43 1 98.81 178 GLY A O 1
ATOM 1361 N N . GLU A 1 179 ? -24.609 -8.453 -5.418 1 98.88 179 GLU A N 1
ATOM 1362 C CA . GLU A 1 179 ? -25.672 -9.07 -6.199 1 98.88 179 GLU A CA 1
ATOM 1363 C C . GLU A 1 179 ? -25.172 -9.5 -7.574 1 98.88 179 GLU A C 1
ATOM 1365 O O . GLU A 1 179 ? -25.484 -10.602 -8.039 1 98.88 179 GLU A O 1
ATOM 1370 N N . THR A 1 180 ? -24.438 -8.641 -8.195 1 98.88 180 THR A N 1
ATOM 1371 C CA . THR A 1 180 ? -23.891 -8.898 -9.523 1 98.88 180 THR A CA 1
ATOM 1372 C C . THR A 1 180 ? -22.969 -10.117 -9.5 1 98.88 180 THR A C 1
ATOM 1374 O O . THR A 1 180 ? -22.984 -10.922 -10.43 1 98.88 180 THR A O 1
ATOM 1377 N N . ALA A 1 181 ? -22.188 -10.242 -8.445 1 98.94 181 ALA A N 1
ATOM 1378 C CA . ALA A 1 181 ? -21.297 -11.391 -8.297 1 98.94 181 ALA A CA 1
ATOM 1379 C C . ALA A 1 181 ? -22.094 -12.695 -8.258 1 98.94 181 ALA A C 1
ATOM 1381 O O . ALA A 1 181 ? -21.766 -13.648 -8.969 1 98.94 181 ALA A O 1
ATOM 1382 N N . ALA A 1 182 ? -23.125 -12.703 -7.473 1 98.94 182 ALA A N 1
ATOM 1383 C CA . ALA A 1 182 ? -23.969 -13.891 -7.363 1 98.94 182 ALA A CA 1
ATOM 1384 C C . ALA A 1 182 ? -24.641 -14.211 -8.695 1 98.94 182 ALA A C 1
ATOM 1386 O O . ALA A 1 182 ? -24.641 -15.367 -9.133 1 98.94 182 ALA A O 1
ATOM 1387 N N . GLU A 1 183 ? -25.172 -13.219 -9.297 1 98.88 183 GLU A N 1
ATOM 1388 C CA . GLU A 1 183 ? -25.891 -13.398 -10.562 1 98.88 183 GLU A CA 1
ATOM 1389 C C . GLU A 1 183 ? -24.953 -13.953 -11.641 1 98.88 183 GLU A C 1
ATOM 1391 O O . GLU A 1 183 ? -25.359 -14.805 -12.438 1 98.88 183 GLU A O 1
ATOM 1396 N N . HIS A 1 184 ? -23.766 -13.461 -11.672 1 98.94 184 HIS A N 1
ATOM 1397 C CA . HIS A 1 184 ? -22.781 -13.953 -12.625 1 98.94 184 HIS A CA 1
ATOM 1398 C C . HIS A 1 184 ? -22.531 -15.445 -12.438 1 98.94 184 HIS A C 1
ATOM 1400 O O . HIS A 1 184 ? -22.594 -16.219 -13.391 1 98.94 184 HIS A O 1
ATOM 1406 N N . LEU A 1 185 ? -22.266 -15.852 -11.195 1 98.88 185 LEU A N 1
ATOM 1407 C CA . LEU A 1 185 ? -21.953 -17.25 -10.906 1 98.88 185 LEU A CA 1
ATOM 1408 C C . LEU A 1 185 ? -23.141 -18.141 -11.195 1 98.88 185 LEU A C 1
ATOM 1410 O O . LEU A 1 185 ? -22.984 -19.234 -11.742 1 98.88 185 LEU A O 1
ATOM 1414 N N . LEU A 1 186 ? -24.344 -17.688 -10.883 1 98.75 186 LEU A N 1
ATOM 1415 C CA . LEU A 1 186 ? -25.562 -18.422 -11.172 1 98.75 186 LEU A CA 1
ATOM 1416 C C . LEU A 1 186 ? -25.766 -18.562 -12.68 1 98.75 186 LEU A C 1
ATOM 1418 O O . LEU A 1 186 ? -26.141 -19.641 -13.156 1 98.75 186 LEU A O 1
ATOM 1422 N N . SER A 1 187 ? -25.5 -17.484 -13.359 1 98.62 187 SER A N 1
ATOM 1423 C CA . SER A 1 187 ? -25.688 -17.5 -14.805 1 98.62 187 SER A CA 1
ATOM 1424 C C . SER A 1 187 ? -24.75 -18.484 -15.484 1 98.62 187 SER A C 1
ATOM 1426 O O . SER A 1 187 ? -25 -18.938 -16.594 1 98.62 187 SER A O 1
ATOM 1428 N N . ARG A 1 188 ? -23.656 -18.875 -14.828 1 98.25 188 ARG A N 1
ATOM 1429 C CA . ARG A 1 188 ? -22.688 -19.812 -15.344 1 98.25 188 ARG A CA 1
ATOM 1430 C C . ARG A 1 188 ? -23.047 -21.25 -14.961 1 98.25 188 ARG A C 1
ATOM 1432 O O . ARG A 1 188 ? -22.266 -22.172 -15.195 1 98.25 188 ARG A O 1
ATOM 1439 N N . GLY A 1 189 ? -24.156 -21.375 -14.289 1 98.12 189 GLY A N 1
ATOM 1440 C CA . GLY A 1 189 ? -24.672 -22.688 -13.977 1 98.12 189 GLY A CA 1
ATOM 1441 C C . GLY A 1 189 ? -24.219 -23.219 -12.633 1 98.12 189 GLY A C 1
ATOM 1442 O O . GLY A 1 189 ? -24.422 -24.391 -12.312 1 98.12 189 GLY A O 1
ATOM 1443 N N . ARG A 1 190 ? -23.578 -22.359 -11.844 1 98.62 190 ARG A N 1
ATOM 1444 C CA . ARG A 1 190 ? -23.141 -22.797 -10.523 1 98.62 190 ARG A CA 1
ATOM 1445 C C . ARG A 1 190 ? -24.312 -22.938 -9.562 1 98.62 190 ARG A C 1
ATOM 1447 O O . ARG A 1 190 ? -25.266 -22.156 -9.625 1 98.62 190 ARG A O 1
ATOM 1454 N N . GLN A 1 191 ? -24.219 -23.875 -8.625 1 97.88 191 GLN A N 1
ATOM 1455 C CA . GLN A 1 191 ? -25.391 -24.234 -7.832 1 97.88 191 GLN A CA 1
ATOM 1456 C C . GLN A 1 191 ? -25.141 -24.031 -6.344 1 97.88 191 GLN A C 1
ATOM 1458 O O . GLN A 1 191 ? -26.031 -23.609 -5.605 1 97.88 191 GLN A O 1
ATOM 1463 N N . ARG A 1 192 ? -23.969 -24.375 -5.918 1 98.56 192 ARG A N 1
ATOM 1464 C CA . ARG A 1 192 ? -23.609 -24.281 -4.512 1 98.56 192 ARG A CA 1
ATOM 1465 C C . ARG A 1 192 ? -22.562 -23.172 -4.293 1 98.56 192 ARG A C 1
ATOM 1467 O O . ARG A 1 192 ? -21.359 -23.438 -4.297 1 98.56 192 ARG A O 1
ATOM 1474 N N . LEU A 1 193 ? -23.094 -22.016 -3.994 1 98.88 193 LEU A N 1
ATOM 1475 C CA . LEU A 1 193 ? -22.25 -20.812 -3.977 1 98.88 193 LEU A CA 1
ATOM 1476 C C . LEU A 1 193 ? -21.922 -20.406 -2.545 1 98.88 193 LEU A C 1
ATOM 1478 O O . LEU A 1 193 ? -22.797 -20.406 -1.68 1 98.88 193 LEU A O 1
ATOM 1482 N N . ALA A 1 194 ? -20.672 -20.062 -2.279 1 98.94 194 ALA A N 1
ATOM 1483 C CA . ALA A 1 194 ? -20.219 -19.609 -0.967 1 98.94 194 ALA A CA 1
ATOM 1484 C C . ALA A 1 194 ? -19.688 -18.172 -1.035 1 98.94 194 ALA A C 1
ATOM 1486 O O . ALA A 1 194 ? -19.297 -17.703 -2.104 1 98.94 194 ALA A O 1
ATOM 1487 N N . TYR A 1 195 ? -19.766 -17.5 0.078 1 98.94 195 TYR A N 1
ATOM 1488 C CA . TYR A 1 195 ? -19.141 -16.203 0.276 1 98.94 195 TYR A CA 1
ATOM 1489 C C . TYR A 1 195 ? -18.125 -16.234 1.411 1 98.94 195 TYR A C 1
ATOM 1491 O O . TYR A 1 195 ? -18.422 -16.734 2.502 1 98.94 195 TYR A O 1
ATOM 1499 N N . ILE A 1 196 ? -16.922 -15.82 1.12 1 98.94 196 ILE A N 1
ATOM 1500 C CA . ILE A 1 196 ? -15.891 -15.688 2.15 1 98.94 196 ILE A CA 1
ATOM 1501 C C . ILE A 1 196 ? -15.539 -14.219 2.35 1 98.94 196 ILE A C 1
ATOM 1503 O O . ILE A 1 196 ? -15.062 -13.555 1.423 1 98.94 196 ILE A O 1
ATOM 1507 N N . GLY A 1 197 ? -15.812 -13.672 3.537 1 98.75 197 GLY A N 1
ATOM 1508 C CA . GLY A 1 197 ? -15.508 -12.297 3.896 1 98.75 197 GLY A CA 1
ATOM 1509 C C . GLY A 1 197 ? -14.648 -12.18 5.141 1 98.75 197 GLY A C 1
ATOM 1510 O O . GLY A 1 197 ? -14.852 -12.922 6.109 1 98.75 197 GLY A O 1
ATOM 1511 N N . ALA A 1 198 ? -13.625 -11.328 5.113 1 98.5 198 ALA A N 1
ATOM 1512 C CA . ALA A 1 198 ? -12.758 -11.023 6.246 1 98.5 198 ALA A CA 1
ATOM 1513 C C . ALA A 1 198 ? -12.812 -9.539 6.594 1 98.5 198 ALA A C 1
ATOM 1515 O O . ALA A 1 198 ? -13.43 -8.75 5.879 1 98.5 198 ALA A O 1
ATOM 1516 N N . GLN A 1 199 ? -12.188 -9.078 7.848 1 96.44 199 GLN A N 1
ATOM 1517 C CA . GLN A 1 199 ? -12.148 -7.699 8.312 1 96.44 199 GLN A CA 1
ATOM 1518 C C . GLN A 1 199 ? -13.547 -7.211 8.688 1 96.44 199 GLN A C 1
ATOM 1520 O O . GLN A 1 199 ? -13.727 -6.539 9.711 1 96.44 199 GLN A O 1
ATOM 1525 N N . LEU A 1 200 ? -14.461 -7.633 7.984 1 97 200 LEU A N 1
ATOM 1526 C CA . LEU A 1 200 ? -15.898 -7.465 8.164 1 97 200 LEU A CA 1
ATOM 1527 C C . LEU A 1 200 ? -16.25 -5.992 8.344 1 97 200 LEU A C 1
ATOM 1529 O O . LEU A 1 200 ? -17 -5.637 9.266 1 97 200 LEU A O 1
ATOM 1533 N N . ASP A 1 201 ? -15.594 -5.117 7.715 1 95.75 201 ASP A N 1
ATOM 1534 C CA . ASP A 1 201 ? -16.031 -3.727 7.672 1 95.75 201 ASP A CA 1
ATOM 1535 C C . ASP A 1 201 ? -17.344 -3.59 6.906 1 95.75 201 ASP A C 1
ATOM 1537 O O . ASP A 1 201 ? -17.844 -4.562 6.332 1 95.75 201 ASP A O 1
ATOM 1541 N N . GLN A 1 202 ? -17.906 -2.455 6.949 1 95.06 202 GLN A N 1
ATOM 1542 C CA . GLN A 1 202 ? -19.25 -2.229 6.406 1 95.06 202 GLN A CA 1
ATOM 1543 C C . GLN A 1 202 ? -19.312 -2.629 4.934 1 95.06 202 GLN A C 1
ATOM 1545 O O . GLN A 1 202 ? -20.312 -3.201 4.488 1 95.06 202 GLN A O 1
ATOM 1550 N N . ARG A 1 203 ? -18.328 -2.277 4.148 1 96.62 203 ARG A N 1
ATOM 1551 C CA . ARG A 1 203 ? -18.328 -2.59 2.725 1 96.62 203 ARG A CA 1
ATOM 1552 C C . ARG A 1 203 ? -18.359 -4.098 2.492 1 96.62 203 ARG A C 1
ATOM 1554 O O . ARG A 1 203 ? -19.156 -4.582 1.676 1 96.62 203 ARG A O 1
ATOM 1561 N N . THR A 1 204 ? -17.531 -4.867 3.213 1 97.38 204 THR A N 1
ATOM 1562 C CA . THR A 1 204 ? -17.516 -6.324 3.115 1 97.38 204 THR A CA 1
ATOM 1563 C C . THR A 1 204 ? -18.875 -6.914 3.465 1 97.38 204 THR A C 1
ATOM 1565 O O . THR A 1 204 ? -19.344 -7.832 2.797 1 97.38 204 THR A O 1
ATOM 1568 N N . LEU A 1 205 ? -19.484 -6.379 4.473 1 97.75 205 LEU A N 1
ATOM 1569 C CA . LEU A 1 205 ? -20.766 -6.879 4.922 1 97.75 205 LEU A CA 1
ATOM 1570 C C . LEU A 1 205 ? -21.859 -6.598 3.881 1 97.75 205 LEU A C 1
ATOM 1572 O O . LEU A 1 205 ? -22.703 -7.449 3.623 1 97.75 205 LEU A O 1
ATOM 1576 N N . LEU A 1 206 ? -21.828 -5.48 3.291 1 97.94 206 LEU A N 1
ATOM 1577 C CA . LEU A 1 206 ? -22.812 -5.105 2.281 1 97.94 206 LEU A CA 1
ATOM 1578 C C . LEU A 1 206 ? -22.656 -5.961 1.028 1 97.94 206 LEU A C 1
ATOM 1580 O O . LEU A 1 206 ? -23.641 -6.352 0.409 1 97.94 206 LEU A O 1
ATOM 1584 N N . ARG A 1 207 ? -21.422 -6.242 0.604 1 98.44 207 ARG A N 1
ATOM 1585 C CA . ARG A 1 207 ? -21.172 -7.168 -0.497 1 98.44 207 ARG A CA 1
ATOM 1586 C C . ARG A 1 207 ? -21.812 -8.523 -0.236 1 98.44 207 ARG A C 1
ATOM 1588 O O . ARG A 1 207 ? -22.5 -9.07 -1.108 1 98.44 207 ARG A O 1
ATOM 1595 N N . GLY A 1 208 ? -21.516 -8.984 0.982 1 98.69 208 GLY A N 1
ATOM 1596 C CA . GLY A 1 208 ? -22.094 -10.258 1.37 1 98.69 208 GLY A CA 1
ATOM 1597 C C . GLY A 1 208 ? -23.609 -10.234 1.375 1 98.69 208 GLY A C 1
ATOM 1598 O O . GLY A 1 208 ? -24.266 -11.211 0.974 1 98.69 208 GLY A O 1
ATOM 1599 N N . GLU A 1 209 ? -24.172 -9.125 1.811 1 98.75 209 GLU A N 1
ATOM 1600 C CA . GLU A 1 209 ? -25.625 -8.977 1.832 1 98.75 209 GLU A CA 1
ATOM 1601 C C . GLU A 1 209 ? -26.203 -9.039 0.423 1 98.75 209 GLU A C 1
ATOM 1603 O O . GLU A 1 209 ? -27.219 -9.703 0.193 1 98.75 209 GLU A O 1
ATOM 1608 N N . GLY A 1 210 ? -25.562 -8.305 -0.478 1 98.88 210 GLY A N 1
ATOM 1609 C CA . GLY A 1 210 ? -26 -8.359 -1.862 1 98.88 210 GLY A CA 1
ATOM 1610 C C . GLY A 1 210 ? -25.938 -9.758 -2.453 1 98.88 210 GLY A C 1
ATOM 1611 O O . GLY A 1 210 ? -26.859 -10.195 -3.131 1 98.88 210 GLY A O 1
ATOM 1612 N N . PHE A 1 211 ? -24.891 -10.445 -2.17 1 98.94 211 PHE A N 1
ATOM 1613 C CA . PHE A 1 211 ? -24.688 -11.812 -2.629 1 98.94 211 PHE A CA 1
ATOM 1614 C C . PHE A 1 211 ? -25.766 -12.734 -2.08 1 98.94 211 PHE A C 1
ATOM 1616 O O . PHE A 1 211 ? -26.391 -13.492 -2.832 1 98.94 211 PHE A O 1
ATOM 1623 N N . ARG A 1 212 ? -26.031 -12.602 -0.835 1 98.75 212 ARG A N 1
ATOM 1624 C CA . ARG A 1 212 ? -27.047 -13.391 -0.144 1 98.75 212 ARG A CA 1
ATOM 1625 C C . ARG A 1 212 ? -28.422 -13.148 -0.733 1 98.75 212 ARG A C 1
ATOM 1627 O O . ARG A 1 212 ? -29.172 -14.094 -1.011 1 98.75 212 ARG A O 1
ATOM 1634 N N . LYS A 1 213 ? -28.75 -11.953 -0.915 1 98.75 213 LYS A N 1
ATOM 1635 C CA . LYS A 1 213 ? -30.062 -11.594 -1.448 1 98.75 213 LYS A CA 1
ATOM 1636 C C . LYS A 1 213 ? -30.281 -12.227 -2.818 1 98.75 213 LYS A C 1
ATOM 1638 O O . LYS A 1 213 ? -31.359 -12.758 -3.092 1 98.75 213 LYS A O 1
ATOM 1643 N N . ALA A 1 214 ? -29.297 -12.125 -3.664 1 98.81 214 ALA A N 1
ATOM 1644 C CA . ALA A 1 214 ? -29.391 -12.719 -4.996 1 98.81 214 ALA A CA 1
ATOM 1645 C C . ALA A 1 214 ? -29.578 -14.227 -4.914 1 98.81 214 ALA A C 1
ATOM 1647 O O . ALA A 1 214 ? -30.359 -14.805 -5.664 1 98.81 214 ALA A O 1
ATOM 1648 N N . LEU A 1 215 ? -28.906 -14.867 -3.998 1 98.81 215 LEU A N 1
ATOM 1649 C CA . LEU A 1 215 ? -29.016 -16.312 -3.84 1 98.81 215 LEU A CA 1
ATOM 1650 C C . LEU A 1 215 ? -30.375 -16.703 -3.277 1 98.81 215 LEU A C 1
ATOM 1652 O O . LEU A 1 215 ? -30.922 -17.75 -3.639 1 98.81 215 LEU A O 1
ATOM 1656 N N . GLN A 1 216 ? -30.828 -15.891 -2.361 1 98.75 216 GLN A N 1
ATOM 1657 C CA . GLN A 1 216 ? -32.156 -16.125 -1.812 1 98.75 216 GLN A CA 1
ATOM 1658 C C . GLN A 1 216 ? -33.219 -16.047 -2.896 1 98.75 216 GLN A C 1
ATOM 1660 O O . GLN A 1 216 ? -34.125 -16.891 -2.971 1 98.75 216 GLN A O 1
ATOM 1665 N N . LYS A 1 217 ? -33.125 -15.078 -3.697 1 98.44 217 LYS A N 1
ATOM 1666 C CA . LYS A 1 217 ? -34.062 -14.906 -4.801 1 98.44 217 LYS A CA 1
ATOM 1667 C C . LYS A 1 217 ? -34.031 -16.109 -5.742 1 98.44 217 LYS A C 1
ATOM 1669 O O . LYS A 1 217 ? -35.062 -16.5 -6.289 1 98.44 217 LYS A O 1
ATOM 1674 N N . ALA A 1 218 ? -32.906 -16.688 -5.883 1 98.31 218 ALA A N 1
ATOM 1675 C CA . ALA A 1 218 ? -32.719 -17.812 -6.789 1 98.31 218 ALA A CA 1
ATOM 1676 C C . ALA A 1 218 ? -33.031 -19.141 -6.09 1 98.31 218 ALA A C 1
ATOM 1678 O O . ALA A 1 218 ? -33 -20.203 -6.711 1 98.31 218 ALA A O 1
ATOM 1679 N N . GLY A 1 219 ? -33.281 -19.094 -4.809 1 98.06 219 GLY A N 1
ATOM 1680 C CA . GLY A 1 219 ? -33.562 -20.297 -4.039 1 98.06 219 GLY A CA 1
ATOM 1681 C C . GLY A 1 219 ? -32.312 -21.156 -3.812 1 98.06 219 GLY A C 1
ATOM 1682 O O . GLY A 1 219 ? -32.438 -22.375 -3.74 1 98.06 219 GLY A O 1
ATOM 1683 N N . ARG A 1 220 ? -31.188 -20.547 -3.748 1 98 220 ARG A N 1
ATOM 1684 C CA . ARG A 1 220 ? -29.938 -21.297 -3.682 1 98 220 ARG A CA 1
ATOM 1685 C C . ARG A 1 220 ? -29.125 -20.891 -2.457 1 98 220 ARG A C 1
ATOM 1687 O O . ARG A 1 220 ? -27.984 -21.328 -2.297 1 98 220 ARG A O 1
ATOM 1694 N N . TYR A 1 221 ? -29.672 -20.062 -1.605 1 98.5 221 TYR A N 1
ATOM 1695 C CA . TYR A 1 221 ? -28.953 -19.578 -0.432 1 98.5 221 TYR A CA 1
ATOM 1696 C C . TYR A 1 221 ? -28.797 -20.688 0.603 1 98.5 221 TYR A C 1
ATOM 1698 O O . TYR A 1 221 ? -29.734 -21.422 0.879 1 98.5 221 TYR A O 1
ATOM 1706 N N . ASP A 1 222 ? -27.625 -20.875 1.125 1 98.44 222 ASP A N 1
ATOM 1707 C CA . ASP A 1 222 ? -27.297 -21.766 2.234 1 98.44 222 ASP A CA 1
ATOM 1708 C C . ASP A 1 222 ? -26.453 -21.031 3.279 1 98.44 222 ASP A C 1
ATOM 1710 O O . ASP A 1 222 ? -25.297 -20.703 3.025 1 98.44 222 ASP A O 1
ATOM 1714 N N . PRO A 1 223 ? -26.984 -20.797 4.469 1 97.75 223 PRO A N 1
ATOM 1715 C CA . PRO A 1 223 ? -26.266 -20.031 5.488 1 97.75 223 PRO A CA 1
ATOM 1716 C C . PRO A 1 223 ? -24.953 -20.703 5.895 1 97.75 223 PRO A C 1
ATOM 1718 O O . PRO A 1 223 ? -24.016 -20.016 6.34 1 97.75 223 PRO A O 1
ATOM 1721 N N . ASP A 1 224 ? -24.797 -22 5.656 1 98 224 ASP A N 1
ATOM 1722 C CA . ASP A 1 224 ? -23.578 -22.719 6.027 1 98 224 ASP A CA 1
ATOM 1723 C C . ASP A 1 224 ? -22.438 -22.391 5.066 1 98 224 ASP A C 1
ATOM 1725 O O . ASP A 1 224 ? -21.266 -22.703 5.352 1 98 224 ASP A O 1
ATOM 1729 N N . LEU A 1 225 ? -22.766 -21.734 3.988 1 98.75 225 LEU A N 1
ATOM 1730 C CA . LEU A 1 225 ? -21.766 -21.438 2.969 1 98.75 225 LEU A CA 1
ATOM 1731 C C . LEU A 1 225 ? -21.344 -19.984 3.01 1 98.75 225 LEU A C 1
ATOM 1733 O O . LEU A 1 225 ? -20.734 -19.469 2.062 1 98.75 225 LEU A O 1
ATOM 1737 N N . GLU A 1 226 ? -21.625 -19.312 4.105 1 98.31 226 GLU A N 1
ATOM 1738 C CA . GLU A 1 226 ? -21.094 -17.984 4.406 1 98.31 226 GLU A CA 1
ATOM 1739 C C . GLU A 1 226 ? -20.031 -18.047 5.488 1 98.31 226 GLU A C 1
ATOM 1741 O O . GLU A 1 226 ? -20.328 -18.328 6.648 1 98.31 226 GLU A O 1
ATOM 1746 N N . VAL A 1 227 ? -18.812 -17.797 5.086 1 98.69 227 VAL A N 1
ATOM 1747 C CA . VAL A 1 227 ? -17.688 -17.797 6.016 1 98.69 227 VAL A CA 1
ATOM 1748 C C . VAL A 1 227 ? -17.25 -16.359 6.301 1 98.69 227 VAL A C 1
ATOM 1750 O O . VAL A 1 227 ? -16.656 -15.703 5.441 1 98.69 227 VAL A O 1
ATOM 1753 N N . LEU A 1 228 ? -17.531 -15.852 7.461 1 98.56 228 LEU A N 1
ATOM 1754 C CA . LEU A 1 228 ? -17.219 -14.492 7.875 1 98.56 228 LEU A CA 1
ATOM 1755 C C . LEU A 1 228 ? -16.266 -14.492 9.062 1 98.56 228 LEU A C 1
ATOM 1757 O O . LEU A 1 228 ? -16.469 -15.219 10.031 1 98.56 228 LEU A O 1
ATOM 1761 N N . THR A 1 229 ? -15.156 -13.781 8.953 1 98.81 229 THR A N 1
ATOM 1762 C CA . THR A 1 229 ? -14.195 -13.695 10.047 1 98.81 229 THR A CA 1
ATOM 1763 C C . THR A 1 229 ? -13.742 -12.258 10.25 1 98.81 229 THR A C 1
ATOM 1765 O O . THR A 1 229 ? -13.547 -11.516 9.289 1 98.81 229 THR A O 1
ATOM 1768 N N . PRO A 1 230 ? -13.555 -11.797 11.5 1 97.75 230 PRO A N 1
ATOM 1769 C CA . PRO A 1 230 ? -13.07 -10.438 11.758 1 97.75 230 PRO A CA 1
ATOM 1770 C C . PRO A 1 230 ? -11.57 -10.297 11.516 1 97.75 230 PRO A C 1
ATOM 1772 O O . PRO A 1 230 ? -11.039 -9.18 11.57 1 97.75 230 PRO A O 1
ATOM 1775 N N . ARG A 1 231 ? -10.898 -11.422 11.242 1 97.94 231 ARG A N 1
ATOM 1776 C CA . ARG A 1 231 ? -9.469 -11.352 10.977 1 97.94 231 ARG A CA 1
ATOM 1777 C C . ARG A 1 231 ? -9.164 -10.445 9.789 1 97.94 231 ARG A C 1
ATOM 1779 O O . ARG A 1 231 ? -9.969 -10.352 8.859 1 97.94 231 ARG A O 1
ATOM 1786 N N . ALA A 1 232 ? -7.98 -9.773 9.812 1 96.62 232 ALA A N 1
ATOM 1787 C CA . ALA A 1 232 ? -7.543 -8.945 8.688 1 96.62 232 ALA A CA 1
ATOM 1788 C C . ALA A 1 232 ? -7.344 -9.789 7.434 1 96.62 232 ALA A C 1
ATOM 1790 O O . ALA A 1 232 ? -6.801 -10.891 7.496 1 96.62 232 ALA A O 1
ATOM 1791 N N . SER A 1 233 ? -7.797 -9.242 6.352 1 96.88 233 SER A N 1
ATOM 1792 C CA . SER A 1 233 ? -7.664 -9.922 5.07 1 96.88 233 SER A CA 1
ATOM 1793 C C . SER A 1 233 ? -6.199 -10.102 4.688 1 96.88 233 SER A C 1
ATOM 1795 O O . SER A 1 233 ? -5.383 -9.211 4.906 1 96.88 233 SER A O 1
ATOM 1797 N N . SER A 1 234 ? -5.852 -11.203 4.133 1 97.12 234 SER A N 1
ATOM 1798 C CA . SER A 1 234 ? -4.527 -11.508 3.596 1 97.12 234 SER A CA 1
ATOM 1799 C C . SER A 1 234 ? -4.586 -12.664 2.605 1 97.12 234 SER A C 1
ATOM 1801 O O . SER A 1 234 ? -5.559 -13.422 2.58 1 97.12 234 SER A O 1
ATOM 1803 N N . VAL A 1 235 ? -3.6 -12.742 1.848 1 97.88 235 VAL A N 1
ATOM 1804 C CA . VAL A 1 235 ? -3.486 -13.844 0.891 1 97.88 235 VAL A CA 1
ATOM 1805 C C . VAL A 1 235 ? -3.463 -15.172 1.634 1 97.88 235 VAL A C 1
ATOM 1807 O O . VAL A 1 235 ? -4.184 -16.109 1.271 1 97.88 235 VAL A O 1
ATOM 1810 N N . GLY A 1 236 ? -2.676 -15.227 2.705 1 98.38 236 GLY A N 1
ATOM 1811 C CA . GLY A 1 236 ? -2.602 -16.438 3.502 1 98.38 236 GLY A CA 1
ATOM 1812 C C . GLY A 1 236 ? -3.941 -16.859 4.078 1 98.38 236 GLY A C 1
ATOM 1813 O O . GLY A 1 236 ? -4.301 -18.047 4.031 1 98.38 236 GLY A O 1
ATOM 1814 N N . LEU A 1 237 ? -4.672 -15.922 4.562 1 98.75 237 LEU A N 1
ATOM 1815 C CA . LEU A 1 237 ? -5.984 -16.219 5.129 1 98.75 237 LEU A CA 1
ATOM 1816 C C . LEU A 1 237 ? -6.934 -16.734 4.055 1 98.75 237 LEU A C 1
ATOM 1818 O O . LEU A 1 237 ? -7.719 -17.656 4.316 1 98.75 237 LEU A O 1
ATOM 1822 N N . GLY A 1 238 ? -6.859 -16.141 2.867 1 98.88 238 GLY A N 1
ATOM 1823 C CA . GLY A 1 238 ? -7.684 -16.594 1.761 1 98.88 238 GLY A CA 1
ATOM 1824 C C . GLY A 1 238 ? -7.496 -18.078 1.444 1 98.88 238 GLY A C 1
ATOM 1825 O O . GLY A 1 238 ? -8.469 -18.812 1.281 1 98.88 238 GLY A O 1
ATOM 1826 N N . GLY A 1 239 ? -6.234 -18.469 1.383 1 98.88 239 GLY A N 1
ATOM 1827 C CA . GLY A 1 239 ? -5.941 -19.875 1.155 1 98.88 239 GLY A CA 1
ATOM 1828 C C . GLY A 1 239 ? -6.441 -20.781 2.268 1 98.88 239 GLY A C 1
ATOM 1829 O O . GLY A 1 239 ? -7.02 -21.828 2.006 1 9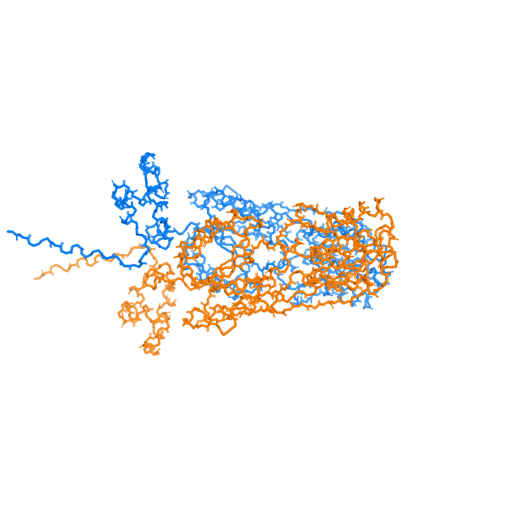8.88 239 GLY A O 1
ATOM 1830 N N . GLU A 1 240 ? -6.254 -20.328 3.475 1 98.81 240 GLU A N 1
ATOM 1831 C CA . GLU A 1 240 ? -6.676 -21.078 4.652 1 98.81 240 GLU A CA 1
ATOM 1832 C C . GLU A 1 240 ? -8.188 -21.312 4.645 1 98.81 240 GLU A C 1
ATOM 1834 O O . GLU A 1 240 ? -8.641 -22.453 4.797 1 98.81 240 GLU A O 1
ATOM 1839 N N . LEU A 1 241 ? -8.914 -20.281 4.41 1 98.94 241 LEU A N 1
ATOM 1840 C CA . LEU A 1 241 ? -10.375 -20.359 4.461 1 98.94 241 LEU A CA 1
ATOM 1841 C C . LEU A 1 241 ? -10.914 -21.141 3.277 1 98.94 241 LEU A C 1
ATOM 1843 O O . LEU A 1 241 ? -11.906 -21.875 3.414 1 98.94 241 LEU A O 1
ATOM 1847 N N . PHE A 1 242 ? -10.32 -21.047 2.154 1 98.94 242 PHE A N 1
ATOM 1848 C CA . PHE A 1 242 ? -10.672 -21.781 0.95 1 98.94 242 PHE A CA 1
ATOM 1849 C C . PHE A 1 242 ? -10.602 -23.281 1.199 1 98.94 242 PHE A C 1
ATOM 1851 O O . PHE A 1 242 ? -11.57 -24 0.952 1 98.94 242 PHE A O 1
ATOM 1858 N N . LEU A 1 243 ? -9.477 -23.719 1.735 1 98.88 243 LEU A N 1
ATOM 1859 C CA . LEU A 1 243 ? -9.273 -25.141 1.994 1 98.88 243 LEU A CA 1
ATOM 1860 C C . LEU A 1 243 ? -10.227 -25.641 3.078 1 98.88 243 LEU A C 1
ATOM 1862 O O . LEU A 1 243 ? -10.781 -26.734 2.969 1 98.88 243 LEU A O 1
ATOM 1866 N N . GLN A 1 244 ? -10.367 -24.828 4.078 1 98.88 244 GLN A N 1
ATOM 1867 C CA . GLN A 1 244 ? -11.281 -25.188 5.16 1 98.88 244 GLN A CA 1
ATOM 1868 C C . GLN A 1 244 ? -12.703 -25.359 4.645 1 98.88 244 GLN A C 1
ATOM 1870 O O . GLN A 1 244 ? -13.383 -26.328 4.996 1 98.88 244 GLN A O 1
ATOM 1875 N N . LEU A 1 245 ? -13.164 -24.438 3.822 1 98.88 245 LEU A N 1
ATOM 1876 C CA . LEU A 1 245 ? -14.523 -24.484 3.279 1 98.88 245 LEU A CA 1
ATOM 1877 C C . LEU A 1 245 ? -14.727 -25.719 2.422 1 98.88 245 LEU A C 1
ATOM 1879 O O . LEU A 1 245 ? -15.734 -26.422 2.559 1 98.88 245 LEU A O 1
ATOM 1883 N N . LEU A 1 246 ? -13.82 -26.047 1.523 1 98.62 246 LEU A N 1
ATOM 1884 C CA . LEU A 1 246 ? -13.961 -27.188 0.617 1 98.62 246 LEU A CA 1
ATOM 1885 C C . LEU A 1 246 ? -13.938 -28.5 1.386 1 98.62 246 LEU A C 1
ATOM 1887 O O . LEU A 1 246 ? -14.594 -29.469 0.99 1 98.62 246 LEU A O 1
ATOM 1891 N N . ALA A 1 247 ? -13.125 -28.516 2.439 1 98.56 247 ALA A N 1
ATOM 1892 C CA . ALA A 1 247 ? -13.102 -29.719 3.273 1 98.56 247 ALA A CA 1
ATOM 1893 C C . ALA A 1 247 ? -14.461 -29.953 3.926 1 98.56 247 ALA A C 1
ATOM 1895 O O . ALA A 1 247 ? -14.914 -31.094 4.004 1 98.56 247 ALA A O 1
ATOM 1896 N N . ALA A 1 248 ? -15.055 -28.922 4.383 1 98.62 248 ALA A N 1
ATOM 1897 C CA . ALA A 1 248 ? -16.328 -29.016 5.07 1 98.62 248 ALA A CA 1
ATOM 1898 C C . ALA A 1 248 ? -17.484 -29.203 4.078 1 98.62 248 ALA A C 1
ATOM 1900 O O . ALA A 1 248 ? -18.469 -29.875 4.379 1 98.62 248 ALA A O 1
ATOM 1901 N N . HIS A 1 249 ? -17.344 -28.609 2.922 1 98.56 249 HIS A N 1
ATOM 1902 C CA . HIS A 1 249 ? -18.375 -28.625 1.897 1 98.56 249 HIS A CA 1
ATOM 1903 C C . HIS A 1 249 ? -17.797 -28.906 0.519 1 98.56 249 HIS A C 1
ATOM 1905 O O . HIS A 1 249 ? -17.719 -28 -0.322 1 98.56 249 HIS A O 1
ATOM 1911 N N . PRO A 1 250 ? -17.516 -30.172 0.247 1 98.12 250 PRO A N 1
ATOM 1912 C CA . PRO A 1 250 ? -16.859 -30.516 -1.013 1 98.12 250 PRO A CA 1
ATOM 1913 C C . PRO A 1 250 ? -17.75 -30.281 -2.23 1 98.12 250 PRO A C 1
ATOM 1915 O O . PRO A 1 250 ? -17.266 -30.297 -3.367 1 98.12 250 PRO A O 1
ATOM 1918 N N . ASP A 1 251 ? -18.969 -30.031 -1.987 1 98.19 251 ASP A N 1
ATOM 1919 C CA . ASP A 1 251 ? -19.922 -29.859 -3.08 1 98.19 251 ASP A CA 1
ATOM 1920 C C . ASP A 1 251 ? -20 -28.391 -3.514 1 98.19 251 ASP A C 1
ATOM 1922 O O . ASP A 1 251 ? -20.656 -28.062 -4.504 1 98.19 251 ASP A O 1
ATOM 1926 N N . VAL A 1 252 ? -19.266 -27.484 -2.861 1 98.81 252 VAL A N 1
ATOM 1927 C CA . VAL A 1 252 ? -19.219 -26.094 -3.279 1 98.81 252 VAL A CA 1
ATOM 1928 C C . VAL A 1 252 ? -18.594 -25.984 -4.668 1 98.81 252 VAL A C 1
ATOM 1930 O O . VAL A 1 252 ? -17.531 -26.562 -4.922 1 98.81 252 VAL A O 1
ATOM 1933 N N . ASP A 1 253 ? -19.266 -25.266 -5.504 1 98.81 253 ASP A N 1
ATOM 1934 C CA . ASP A 1 253 ? -18.75 -25.219 -6.867 1 98.81 253 ASP A CA 1
ATOM 1935 C C . ASP A 1 253 ? -18.469 -23.781 -7.309 1 98.81 253 ASP A C 1
ATOM 1937 O O . ASP A 1 253 ? -18.062 -23.547 -8.445 1 98.81 253 ASP A O 1
ATOM 1941 N N . ALA A 1 254 ? -18.719 -22.797 -6.441 1 98.94 254 ALA A N 1
ATOM 1942 C CA . ALA A 1 254 ? -18.328 -21.406 -6.699 1 98.94 254 ALA A CA 1
ATOM 1943 C C . ALA A 1 254 ? -18.141 -20.641 -5.395 1 98.94 254 ALA A C 1
ATOM 1945 O O . ALA A 1 254 ? -18.906 -20.828 -4.441 1 98.94 254 ALA A O 1
ATOM 1946 N N . ILE A 1 255 ? -17.203 -19.766 -5.359 1 99 255 ILE A N 1
ATOM 1947 C CA . ILE A 1 255 ? -16.922 -18.969 -4.172 1 99 255 ILE A CA 1
ATOM 1948 C C . ILE A 1 255 ? -16.703 -17.5 -4.57 1 99 255 ILE A C 1
ATOM 1950 O O . ILE A 1 255 ? -15.922 -17.219 -5.477 1 99 255 ILE A O 1
ATOM 1954 N N . PHE A 1 256 ? -17.438 -16.625 -3.986 1 99 256 PHE A N 1
ATOM 1955 C CA . PHE A 1 256 ? -17.219 -15.188 -4.043 1 99 256 PHE A CA 1
ATOM 1956 C C . PHE A 1 256 ? -16.422 -14.719 -2.83 1 99 256 PHE A C 1
ATOM 1958 O O . PHE A 1 256 ? -16.875 -14.867 -1.692 1 99 256 PHE A O 1
ATOM 1965 N N . PHE A 1 257 ? -15.219 -14.195 -3.061 1 98.94 257 PHE A N 1
ATOM 1966 C CA . PHE A 1 257 ? -14.375 -13.672 -1.992 1 98.94 257 PHE A CA 1
ATOM 1967 C C . PHE A 1 257 ? -14.586 -12.172 -1.826 1 98.94 257 PHE A C 1
ATOM 1969 O O . PHE A 1 257 ? -14.625 -11.43 -2.812 1 98.94 257 PHE A O 1
ATOM 1976 N N . GLY A 1 258 ? -14.594 -11.734 -0.615 1 98.38 258 GLY A N 1
ATOM 1977 C CA . GLY A 1 258 ? -14.883 -10.344 -0.286 1 98.38 258 GLY A CA 1
ATOM 1978 C C . GLY A 1 258 ? -13.844 -9.383 -0.821 1 98.38 258 GLY A C 1
ATOM 1979 O O . GLY A 1 258 ? -14.094 -8.172 -0.903 1 98.38 258 GLY A O 1
ATOM 1980 N N . ASN A 1 259 ? -12.648 -9.812 -1.185 1 97.94 259 ASN A N 1
ATOM 1981 C CA . ASN A 1 259 ? -11.633 -9.016 -1.868 1 97.94 259 ASN A CA 1
ATOM 1982 C C . ASN A 1 259 ? -10.609 -9.906 -2.576 1 97.94 259 ASN A C 1
ATOM 1984 O O . ASN A 1 259 ? -10.578 -11.117 -2.35 1 97.94 259 ASN A O 1
ATOM 1988 N N . ASP A 1 260 ? -9.805 -9.32 -3.373 1 98.5 260 ASP A N 1
ATOM 1989 C CA . ASP A 1 260 ? -8.906 -10.047 -4.262 1 98.5 260 ASP A CA 1
ATOM 1990 C C . ASP A 1 260 ? -7.801 -10.742 -3.475 1 98.5 260 ASP A C 1
ATOM 1992 O O . ASP A 1 260 ? -7.332 -11.812 -3.861 1 98.5 260 ASP A O 1
ATOM 1996 N N . ASP A 1 261 ? -7.352 -10.188 -2.334 1 97.88 261 ASP A N 1
ATOM 1997 C CA . ASP A 1 261 ? -6.309 -10.844 -1.553 1 97.88 261 ASP A CA 1
ATOM 1998 C C . ASP A 1 261 ? -6.727 -12.258 -1.151 1 97.88 261 ASP A C 1
ATOM 2000 O O . ASP A 1 261 ? -5.957 -13.203 -1.306 1 97.88 261 ASP A O 1
ATOM 2004 N N . LEU A 1 262 ? -7.934 -12.359 -0.66 1 98.75 262 LEU A N 1
ATOM 2005 C CA . LEU A 1 262 ? -8.469 -13.656 -0.275 1 98.75 262 LEU A CA 1
ATOM 2006 C C . LEU A 1 262 ? -8.562 -14.586 -1.484 1 98.75 262 LEU A C 1
ATOM 2008 O O . LEU A 1 262 ? -8.148 -15.742 -1.42 1 98.75 262 LEU A O 1
ATOM 2012 N N . ALA A 1 263 ? -9.109 -14.031 -2.594 1 98.94 263 ALA A N 1
ATOM 2013 C CA . ALA A 1 263 ? -9.305 -14.82 -3.807 1 98.94 263 ALA A CA 1
ATOM 2014 C C . ALA A 1 263 ? -7.969 -15.305 -4.363 1 98.94 263 ALA A C 1
ATOM 2016 O O . ALA A 1 263 ? -7.855 -16.453 -4.82 1 98.94 263 ALA A O 1
ATOM 2017 N N . GLN A 1 264 ? -7 -14.43 -4.332 1 98.81 264 GLN A N 1
ATOM 2018 C CA . GLN A 1 264 ? -5.676 -14.789 -4.832 1 98.81 264 GLN A CA 1
ATOM 2019 C C . GLN A 1 264 ? -5.051 -15.898 -3.988 1 98.81 264 GLN A C 1
ATOM 2021 O O . GLN A 1 264 ? -4.438 -16.812 -4.523 1 98.81 264 GLN A O 1
ATOM 2026 N N . GLY A 1 265 ? -5.227 -15.773 -2.645 1 98.81 265 GLY A N 1
ATOM 2027 C CA . GLY A 1 265 ? -4.789 -16.859 -1.779 1 98.81 265 GLY A CA 1
ATOM 2028 C C . GLY A 1 265 ? -5.438 -18.188 -2.111 1 98.81 265 GLY A C 1
ATOM 2029 O O . GLY A 1 265 ? -4.77 -19.219 -2.123 1 98.81 265 GLY A O 1
ATOM 2030 N N . ALA A 1 266 ? -6.672 -18.172 -2.432 1 98.94 266 ALA A N 1
ATOM 2031 C CA . ALA A 1 266 ? -7.414 -19.375 -2.801 1 98.94 266 ALA A CA 1
ATOM 2032 C C . ALA A 1 266 ? -6.895 -19.969 -4.109 1 98.94 266 ALA A C 1
ATOM 2034 O O . ALA A 1 266 ? -6.723 -21.188 -4.227 1 98.94 266 ALA A O 1
ATOM 2035 N N . LEU A 1 267 ? -6.648 -19.109 -5.113 1 98.88 267 LEU A N 1
ATOM 2036 C CA . LEU A 1 267 ? -6.129 -19.578 -6.398 1 98.88 267 LEU A CA 1
ATOM 2037 C C . LEU A 1 267 ? -4.785 -20.281 -6.219 1 98.88 267 LEU A C 1
ATOM 2039 O O . LEU A 1 267 ? -4.535 -21.312 -6.832 1 98.88 267 LEU A O 1
ATOM 2043 N N . LEU A 1 268 ? -3.936 -19.688 -5.359 1 98.75 268 LEU A N 1
ATOM 2044 C CA . LEU A 1 268 ? -2.607 -20.266 -5.141 1 98.75 268 LEU A CA 1
ATOM 2045 C C . LEU A 1 268 ? -2.701 -21.609 -4.434 1 98.75 268 LEU A C 1
ATOM 2047 O O . LEU A 1 268 ? -1.999 -22.547 -4.793 1 98.75 268 LEU A O 1
ATOM 2051 N N . GLU A 1 269 ? -3.586 -21.688 -3.484 1 98.69 269 GLU A N 1
ATOM 2052 C CA . GLU A 1 269 ? -3.781 -22.969 -2.809 1 98.69 269 GLU A CA 1
ATOM 2053 C C . GLU A 1 269 ? -4.41 -24 -3.744 1 98.69 269 GLU A C 1
ATOM 2055 O O . GLU A 1 269 ? -4.098 -25.188 -3.666 1 98.69 269 GLU A O 1
ATOM 2060 N N . ALA A 1 270 ? -5.332 -23.578 -4.609 1 98.81 270 ALA A N 1
ATOM 2061 C CA . ALA A 1 270 ? -5.902 -24.484 -5.602 1 98.81 270 ALA A CA 1
ATOM 2062 C C . ALA A 1 270 ? -4.816 -25.094 -6.484 1 98.81 270 ALA A C 1
ATOM 2064 O O . ALA A 1 270 ? -4.812 -26.297 -6.742 1 98.81 270 ALA A O 1
ATOM 2065 N N . LEU A 1 271 ? -3.914 -24.25 -6.93 1 98.38 271 LEU A N 1
ATOM 2066 C CA . LEU A 1 271 ? -2.785 -24.703 -7.734 1 98.38 271 LEU A CA 1
ATOM 2067 C C . LEU A 1 271 ? -1.961 -25.734 -6.969 1 98.38 271 LEU A C 1
ATOM 2069 O O . LEU A 1 271 ? -1.608 -26.781 -7.516 1 98.38 271 LEU A O 1
ATOM 2073 N N . ARG A 1 272 ? -1.724 -25.438 -5.68 1 97.81 272 ARG A N 1
ATOM 2074 C CA . ARG A 1 272 ? -0.875 -26.297 -4.848 1 97.81 272 ARG A CA 1
ATOM 2075 C C . ARG A 1 272 ? -1.51 -27.656 -4.637 1 97.81 272 ARG A C 1
ATOM 2077 O O . ARG A 1 272 ? -0.807 -28.672 -4.527 1 97.81 272 ARG A O 1
ATOM 2084 N N . HIS A 1 273 ? -2.822 -27.688 -4.672 1 98 273 HIS A N 1
ATOM 2085 C CA . HIS A 1 273 ? -3.531 -28.922 -4.316 1 98 273 HIS A CA 1
ATOM 2086 C C . HIS A 1 273 ? -4.148 -29.578 -5.547 1 98 273 HIS A C 1
ATOM 2088 O O . HIS A 1 273 ? -4.863 -30.578 -5.434 1 98 273 HIS A O 1
ATOM 2094 N N . GLY A 1 274 ? -3.953 -28.969 -6.684 1 97.88 274 GLY A N 1
ATOM 2095 C CA . GLY A 1 274 ? -4.453 -29.547 -7.922 1 97.88 274 GLY A CA 1
ATOM 2096 C C . GLY A 1 274 ? -5.957 -29.406 -8.078 1 97.88 274 GLY A C 1
ATOM 2097 O O . GLY A 1 274 ? -6.602 -30.25 -8.711 1 97.88 274 GLY A O 1
ATOM 2098 N N . ILE A 1 275 ? -6.555 -28.453 -7.41 1 98.62 275 ILE A N 1
ATOM 2099 C CA . ILE A 1 275 ? -7.977 -28.156 -7.562 1 98.62 275 ILE A CA 1
ATOM 2100 C C . ILE A 1 275 ? -8.195 -27.312 -8.812 1 98.62 275 ILE A C 1
ATOM 2102 O O . ILE A 1 275 ? -7.621 -26.234 -8.953 1 98.62 275 ILE A O 1
ATOM 2106 N N . ARG A 1 276 ? -9.039 -27.766 -9.734 1 98.56 276 ARG A N 1
ATOM 2107 C CA . ARG A 1 276 ? -9.195 -27.125 -11.031 1 98.56 276 ARG A CA 1
ATOM 2108 C C . ARG A 1 276 ? -10.148 -25.938 -10.945 1 98.56 276 ARG A C 1
ATOM 2110 O O . ARG A 1 276 ? -11.281 -26.078 -10.484 1 98.56 276 ARG A O 1
ATOM 2117 N N . ILE A 1 277 ? -9.734 -24.828 -11.297 1 98.81 277 ILE A N 1
ATOM 2118 C CA . ILE A 1 277 ? -10.516 -23.609 -11.383 1 98.81 277 ILE A CA 1
ATOM 2119 C C . ILE A 1 277 ? -10.688 -23.203 -12.844 1 98.81 277 ILE A C 1
ATOM 2121 O O . ILE A 1 277 ? -9.695 -23.062 -13.578 1 98.81 277 ILE A O 1
ATOM 2125 N N . PRO A 1 278 ? -11.859 -23 -13.336 1 98.62 278 PRO A N 1
ATOM 2126 C CA . PRO A 1 278 ? -13.125 -22.953 -12.602 1 98.62 278 PRO A CA 1
ATOM 2127 C C . PRO A 1 278 ? -13.875 -24.281 -12.648 1 98.62 278 PRO A C 1
ATOM 2129 O O . PRO A 1 278 ? -15.023 -24.359 -12.195 1 98.62 278 PRO A O 1
ATOM 2132 N N . GLU A 1 279 ? -13.266 -25.312 -13.242 1 98.56 279 GLU A N 1
ATOM 2133 C CA . GLU A 1 279 ? -14 -26.531 -13.555 1 98.56 279 GLU A CA 1
ATOM 2134 C C . GLU A 1 279 ? -14.609 -27.156 -12.297 1 98.56 279 GLU A C 1
ATOM 2136 O O . GLU A 1 279 ? -15.789 -27.516 -12.281 1 98.56 279 GLU A O 1
ATOM 2141 N N . GLN A 1 280 ? -13.836 -27.281 -11.242 1 98.38 280 GLN A N 1
ATOM 2142 C CA . GLN A 1 280 ? -14.32 -27.844 -9.984 1 98.38 280 GLN A CA 1
ATOM 2143 C C . GLN A 1 280 ? -14.977 -26.781 -9.117 1 98.38 280 GLN A C 1
ATOM 2145 O O . GLN A 1 280 ? -16.031 -27.016 -8.531 1 98.38 280 GLN A O 1
ATOM 2150 N N . VAL A 1 281 ? -14.336 -25.672 -9 1 98.81 281 VAL A N 1
ATOM 2151 C CA . VAL A 1 281 ? -14.852 -24.562 -8.195 1 98.81 281 VAL A CA 1
ATOM 2152 C C . VAL A 1 281 ? -14.492 -23.234 -8.859 1 98.81 281 VAL A C 1
ATOM 2154 O O . VAL A 1 281 ? -13.32 -22.953 -9.117 1 98.81 281 VAL A O 1
ATOM 2157 N N . ALA A 1 282 ? -15.5 -22.438 -9.211 1 98.94 282 ALA A N 1
ATOM 2158 C CA . ALA A 1 282 ? -15.258 -21.094 -9.742 1 98.94 282 ALA A CA 1
ATOM 2159 C C . ALA A 1 282 ? -14.906 -20.125 -8.617 1 98.94 282 ALA A C 1
ATOM 2161 O O . ALA A 1 282 ? -15.391 -20.25 -7.496 1 98.94 282 ALA A O 1
ATOM 2162 N N . ILE A 1 283 ? -14.062 -19.172 -8.914 1 98.94 283 ILE A N 1
ATOM 2163 C CA . ILE A 1 283 ? -13.617 -18.188 -7.938 1 98.94 283 ILE A CA 1
ATOM 2164 C C . ILE A 1 283 ? -13.836 -16.766 -8.484 1 98.94 283 ILE A C 1
ATOM 2166 O O . ILE A 1 283 ? -13.477 -16.484 -9.625 1 98.94 283 ILE A O 1
ATOM 2170 N N . LEU A 1 284 ? -14.445 -15.961 -7.754 1 98.94 284 LEU A N 1
ATOM 2171 C CA . LEU A 1 284 ? -14.688 -14.555 -8.062 1 98.94 284 LEU A CA 1
ATOM 2172 C C . LEU A 1 284 ? -14.172 -13.656 -6.945 1 98.94 284 LEU A C 1
ATOM 2174 O O . LEU A 1 284 ? -14.43 -13.922 -5.77 1 98.94 284 LEU A O 1
ATOM 2178 N N . GLY A 1 285 ? -13.375 -12.633 -7.328 1 98.88 285 GLY A N 1
ATOM 2179 C CA . GLY A 1 285 ? -12.836 -11.695 -6.355 1 98.88 285 GLY A CA 1
ATOM 2180 C C . GLY A 1 285 ? -13.547 -10.352 -6.359 1 98.88 285 GLY A C 1
ATOM 2181 O O . GLY A 1 285 ? -14.656 -10.234 -6.883 1 98.88 285 GLY A O 1
ATOM 2182 N N . PHE A 1 286 ? -12.945 -9.375 -5.738 1 98.81 286 PHE A N 1
ATOM 2183 C CA . PHE A 1 286 ? -13.516 -8.039 -5.594 1 98.81 286 PHE A CA 1
ATOM 2184 C C . PHE A 1 286 ? -12.414 -6.984 -5.539 1 98.81 286 PHE A C 1
ATOM 2186 O O . PHE A 1 286 ? -11.383 -7.188 -4.895 1 98.81 286 PHE A O 1
ATOM 2193 N N . ASN A 1 287 ? -12.578 -5.871 -6.223 1 98.19 287 ASN A N 1
ATOM 2194 C CA . ASN A 1 287 ? -11.742 -4.684 -6.355 1 98.19 287 ASN A CA 1
ATOM 2195 C C . ASN A 1 287 ? -10.922 -4.719 -7.641 1 98.19 287 ASN A C 1
ATOM 2197 O O . ASN A 1 287 ? -10.469 -3.678 -8.125 1 98.19 287 ASN A O 1
ATOM 2201 N N . ASP A 1 288 ? -10.672 -5.965 -8.109 1 98.31 288 ASP A N 1
ATOM 2202 C CA . ASP A 1 288 ? -9.867 -6.141 -9.32 1 98.31 288 ASP A CA 1
ATOM 2203 C C . ASP A 1 288 ? -8.5 -5.484 -9.164 1 98.31 288 ASP A C 1
ATOM 2205 O O . ASP A 1 288 ? -8.109 -4.652 -9.984 1 98.31 288 ASP A O 1
ATOM 2209 N N . LEU A 1 289 ? -7.812 -5.91 -8.125 1 96.56 289 LEU A N 1
ATOM 2210 C CA . LEU A 1 289 ? -6.469 -5.41 -7.855 1 96.56 289 LEU A CA 1
ATOM 2211 C C . LEU A 1 289 ? -5.5 -5.836 -8.953 1 96.56 289 LEU A C 1
ATOM 2213 O O . LEU A 1 289 ? -5.762 -6.801 -9.672 1 96.56 289 LEU A O 1
ATOM 2217 N N . PRO A 1 290 ? -4.375 -5.195 -9.078 1 93.56 290 PRO A N 1
ATOM 2218 C CA . PRO A 1 290 ? -3.508 -5.355 -10.25 1 93.56 290 PRO A CA 1
ATOM 2219 C C . PRO A 1 290 ? -3.072 -6.801 -10.469 1 93.56 290 PRO A C 1
ATOM 2221 O O . PRO A 1 290 ? -2.943 -7.246 -11.609 1 93.56 290 PRO A O 1
ATOM 2224 N N . MET A 1 291 ? -2.924 -7.57 -9.438 1 96.19 291 MET A N 1
ATOM 2225 C CA . MET A 1 291 ? -2.447 -8.945 -9.547 1 96.19 291 MET A CA 1
ATOM 2226 C C . MET A 1 291 ? -3.492 -9.836 -10.211 1 96.19 291 MET A C 1
ATOM 2228 O O . MET A 1 291 ? -3.166 -10.906 -10.719 1 96.19 291 MET A O 1
ATOM 2232 N N . SER A 1 292 ? -4.73 -9.398 -10.211 1 97.75 292 SER A N 1
ATOM 2233 C CA . SER A 1 292 ? -5.855 -10.242 -10.609 1 97.75 292 SER A CA 1
ATOM 2234 C C . SER A 1 292 ? -5.73 -10.672 -12.07 1 97.75 292 SER A C 1
ATOM 2236 O O . SER A 1 292 ? -6.004 -11.82 -12.406 1 97.75 292 SER A O 1
ATOM 2238 N N . GLU A 1 293 ? -5.23 -9.766 -12.914 1 97.94 293 GLU A N 1
ATOM 2239 C CA . GLU A 1 293 ? -5.172 -10.062 -14.344 1 97.94 293 GLU A CA 1
ATOM 2240 C C . GLU A 1 293 ? -3.969 -10.945 -14.672 1 97.94 293 GLU A C 1
ATOM 2242 O O . GLU A 1 293 ? -3.844 -11.445 -15.789 1 97.94 293 GLU A O 1
ATOM 2247 N N . HIS A 1 294 ? -3.166 -11.25 -13.664 1 98.31 294 HIS A N 1
ATOM 2248 C CA . HIS A 1 294 ? -1.951 -12.016 -13.922 1 98.31 294 HIS A CA 1
ATOM 2249 C C . HIS A 1 294 ? -2.014 -13.383 -13.258 1 98.31 294 HIS A C 1
ATOM 2251 O O . HIS A 1 294 ? -1.183 -14.25 -13.531 1 98.31 294 HIS A O 1
ATOM 2257 N N . MET A 1 295 ? -3.006 -13.586 -12.383 1 98.75 295 MET A N 1
ATOM 2258 C CA . MET A 1 295 ? -3.131 -14.859 -11.68 1 98.75 295 MET A CA 1
ATOM 2259 C C . MET A 1 295 ? -3.303 -16.016 -12.656 1 98.75 295 MET A C 1
ATOM 2261 O O . MET A 1 295 ? -3.611 -15.797 -13.828 1 98.75 295 MET A O 1
ATOM 2265 N N . VAL A 1 296 ? -3.014 -17.297 -12.188 1 98.44 296 VAL A N 1
ATOM 2266 C CA . VAL A 1 296 ? -3.248 -18.516 -12.961 1 98.44 296 VAL A CA 1
ATOM 2267 C C . VAL A 1 296 ? -4.223 -19.422 -12.211 1 98.44 296 VAL A C 1
ATOM 2269 O O . VAL A 1 296 ? -3.855 -20.062 -11.211 1 98.44 296 VAL A O 1
ATOM 2272 N N . PRO A 1 297 ? -5.441 -19.594 -12.789 1 98.5 297 PRO A N 1
ATOM 2273 C CA . PRO A 1 297 ? -5.98 -18.812 -13.906 1 98.5 297 PRO A CA 1
ATOM 2274 C C . PRO A 1 297 ? -6.199 -17.344 -13.555 1 98.5 297 PRO A C 1
ATOM 2276 O O . PRO A 1 297 ? -6.18 -16.984 -12.375 1 98.5 297 PRO A O 1
ATOM 2279 N N . ARG A 1 298 ? -6.375 -16.453 -14.586 1 98.81 298 ARG A N 1
ATOM 2280 C CA . ARG A 1 298 ? -6.66 -15.039 -14.336 1 98.81 298 ARG A CA 1
ATOM 2281 C C . ARG A 1 298 ? -7.969 -14.875 -13.57 1 98.81 298 ARG A C 1
ATOM 2283 O O . ARG A 1 298 ? -8.961 -15.547 -13.867 1 98.81 298 ARG A O 1
ATOM 2290 N N . LEU A 1 299 ? -7.969 -13.992 -12.617 1 98.94 299 LEU A N 1
ATOM 2291 C CA . LEU A 1 299 ? -9.031 -13.906 -11.625 1 98.94 299 LEU A CA 1
ATOM 2292 C C . LEU A 1 299 ? -10.164 -13.008 -12.117 1 98.94 299 LEU A C 1
ATOM 2294 O O . LEU A 1 299 ? -9.945 -11.836 -12.43 1 98.94 299 LEU A O 1
ATOM 2298 N N . SER A 1 300 ? -11.375 -13.531 -12.258 1 98.94 300 SER A N 1
ATOM 2299 C CA . SER A 1 300 ? -12.578 -12.719 -12.391 1 98.94 300 SER A CA 1
ATOM 2300 C C . SER A 1 300 ? -12.836 -11.898 -11.133 1 98.94 300 SER A C 1
ATOM 2302 O O . SER A 1 300 ? -12.68 -12.398 -10.016 1 98.94 300 SER A O 1
ATOM 2304 N N . SER A 1 301 ? -13.172 -10.633 -11.289 1 98.94 301 SER A N 1
ATOM 2305 C CA . SER A 1 301 ? -13.336 -9.758 -10.133 1 98.94 301 SER A CA 1
ATOM 2306 C C . SER A 1 301 ? -14.266 -8.594 -10.445 1 98.94 301 SER A C 1
ATOM 2308 O O . SER A 1 301 ? -14.5 -8.281 -11.617 1 98.94 301 SER A O 1
ATOM 2310 N N . ILE A 1 302 ? -14.891 -8.086 -9.445 1 98.88 302 ILE A N 1
ATOM 2311 C CA . ILE A 1 302 ? -15.586 -6.805 -9.578 1 98.88 302 ILE A CA 1
ATOM 2312 C C . ILE A 1 302 ? -14.57 -5.668 -9.602 1 98.88 302 ILE A C 1
ATOM 2314 O O . ILE A 1 302 ? -13.82 -5.477 -8.633 1 98.88 302 ILE A O 1
ATOM 2318 N N . ASN A 1 303 ? -14.469 -5.012 -10.68 1 98.5 303 ASN A N 1
ATOM 2319 C CA . ASN A 1 303 ? -13.602 -3.844 -10.805 1 98.5 303 ASN A CA 1
ATOM 2320 C C . ASN A 1 303 ? -14.25 -2.602 -10.195 1 98.5 303 ASN A C 1
ATOM 2322 O O . ASN A 1 303 ? -15.273 -2.123 -10.688 1 98.5 303 ASN A O 1
ATOM 2326 N N . THR A 1 304 ? -13.688 -2.174 -9.109 1 97.38 304 THR A N 1
ATOM 2327 C CA . THR A 1 304 ? -14.172 -0.95 -8.477 1 97.38 304 THR A CA 1
ATOM 2328 C C . THR A 1 304 ? -13.469 0.273 -9.062 1 97.38 304 THR A C 1
ATOM 2330 O O . THR A 1 304 ? -12.281 0.224 -9.375 1 97.38 304 THR A O 1
ATOM 2333 N N . PRO A 1 305 ? -14.188 1.342 -9.281 1 96.31 305 PRO A N 1
ATOM 2334 C CA . PRO A 1 305 ? -13.609 2.52 -9.938 1 96.31 305 PRO A CA 1
ATOM 2335 C C . PRO A 1 305 ? -12.836 3.412 -8.969 1 96.31 305 PRO A C 1
ATOM 2337 O O . PRO A 1 305 ? -13.109 4.609 -8.875 1 96.31 305 PRO A O 1
ATOM 2340 N N . ARG A 1 306 ? -11.836 2.871 -8.375 1 96.44 306 ARG A N 1
ATOM 2341 C CA . ARG A 1 306 ? -11.156 3.537 -7.273 1 96.44 306 ARG A CA 1
ATOM 2342 C C . ARG A 1 306 ? -10.453 4.809 -7.746 1 96.44 306 ARG A C 1
ATOM 2344 O O . ARG A 1 306 ? -10.477 5.828 -7.051 1 96.44 306 ARG A O 1
ATOM 2351 N N . GLU A 1 307 ? -9.805 4.793 -8.906 1 96.62 307 GLU A N 1
ATOM 2352 C CA . GLU A 1 307 ? -9.172 5.996 -9.453 1 96.62 307 GLU A CA 1
ATOM 2353 C C . GLU A 1 307 ? -10.203 7.078 -9.742 1 96.62 307 GLU A C 1
ATOM 2355 O O . GLU A 1 307 ? -10 8.25 -9.406 1 96.62 307 GLU A O 1
ATOM 2360 N N . ALA A 1 308 ? -11.273 6.672 -10.352 1 98 308 ALA A N 1
ATOM 2361 C CA . ALA A 1 308 ? -12.344 7.609 -10.672 1 98 308 ALA A CA 1
ATOM 2362 C C . ALA A 1 308 ? -12.945 8.203 -9.406 1 98 308 ALA A C 1
ATOM 2364 O O . ALA A 1 308 ? -13.289 9.391 -9.367 1 98 308 ALA A O 1
ATOM 2365 N N . ILE A 1 309 ? -13.109 7.426 -8.422 1 98.44 309 ILE A N 1
ATOM 2366 C CA . ILE A 1 309 ? -13.656 7.891 -7.148 1 98.44 309 ILE A CA 1
ATOM 2367 C C . ILE A 1 309 ? -12.727 8.945 -6.547 1 98.44 309 ILE A C 1
ATOM 2369 O O . ILE A 1 309 ? -13.188 10.016 -6.137 1 98.44 309 ILE A O 1
ATOM 2373 N N . GLY A 1 310 ? -11.445 8.648 -6.504 1 98.56 310 GLY A N 1
ATOM 2374 C CA . GLY A 1 310 ? -10.5 9.625 -5.98 1 98.56 310 GLY A CA 1
ATOM 2375 C C . GLY A 1 310 ? -10.508 10.938 -6.742 1 98.56 310 GLY A C 1
ATOM 2376 O O . GLY A 1 310 ? -10.523 12.008 -6.137 1 98.56 310 GLY A O 1
ATOM 2377 N N . ARG A 1 311 ? -10.5 10.805 -8.023 1 98.44 311 ARG A N 1
ATOM 2378 C CA . ARG A 1 311 ? -10.492 11.992 -8.883 1 98.44 311 ARG A CA 1
ATOM 2379 C C . ARG A 1 311 ? -11.742 12.836 -8.664 1 98.44 311 ARG A C 1
ATOM 2381 O O . ARG A 1 311 ? -11.648 14.047 -8.445 1 98.44 311 ARG A O 1
ATOM 2388 N N . ARG A 1 312 ? -12.875 12.203 -8.695 1 98.31 312 ARG A N 1
ATOM 2389 C CA . ARG A 1 312 ? -14.141 12.922 -8.586 1 98.31 312 ARG A CA 1
ATOM 2390 C C . ARG A 1 312 ? -14.305 13.508 -7.188 1 98.31 312 ARG A C 1
ATOM 2392 O O . ARG A 1 312 ? -14.836 14.617 -7.035 1 98.31 312 ARG A O 1
ATOM 2399 N N . ALA A 1 313 ? -13.898 12.75 -6.176 1 98.69 313 ALA A N 1
ATOM 2400 C CA . ALA A 1 313 ? -13.969 13.266 -4.812 1 98.69 313 ALA A CA 1
ATOM 2401 C C . ALA A 1 313 ? -13.109 14.523 -4.652 1 98.69 313 ALA A C 1
ATOM 2403 O O . ALA A 1 313 ? -13.547 15.5 -4.043 1 98.69 313 ALA A O 1
ATOM 2404 N N . ALA A 1 314 ? -11.914 14.5 -5.195 1 98.5 314 ALA A N 1
ATOM 2405 C CA . ALA A 1 314 ? -11.016 15.656 -5.137 1 98.5 314 ALA A CA 1
ATOM 2406 C C . ALA A 1 314 ? -11.602 16.844 -5.887 1 98.5 314 ALA A C 1
ATOM 2408 O O . ALA A 1 314 ? -11.492 17.984 -5.434 1 98.5 314 ALA A O 1
ATOM 2409 N N . GLU A 1 315 ? -12.203 16.578 -7.012 1 98.19 315 GLU A N 1
ATOM 2410 C CA . GLU A 1 315 ? -12.828 17.641 -7.797 1 98.19 315 GLU A CA 1
ATOM 2411 C C . GLU A 1 315 ? -13.992 18.281 -7.043 1 98.19 315 GLU A C 1
ATOM 2413 O O . GLU A 1 315 ? -14.148 19.5 -7.047 1 98.19 315 GLU A O 1
ATOM 2418 N N . GLN A 1 316 ? -14.82 17.406 -6.477 1 98.12 316 GLN A N 1
ATOM 2419 C CA . GLN A 1 316 ? -15.891 17.922 -5.637 1 98.12 316 GLN A CA 1
ATOM 2420 C C . GLN A 1 316 ? -15.344 18.781 -4.5 1 98.12 316 GLN A C 1
ATOM 2422 O O . GLN A 1 316 ? -15.898 19.828 -4.176 1 98.12 316 GLN A O 1
ATOM 2427 N N . MET A 1 317 ? -14.266 18.312 -3.922 1 98.06 317 MET A N 1
ATOM 2428 C CA . MET A 1 317 ? -13.625 19.031 -2.822 1 98.06 317 MET A CA 1
ATOM 2429 C C . MET A 1 317 ? -13.188 20.422 -3.268 1 98.06 317 MET A C 1
ATOM 2431 O O . MET A 1 317 ? -13.414 21.406 -2.557 1 98.06 317 MET A O 1
ATOM 2435 N N . LEU A 1 318 ? -12.594 20.516 -4.434 1 97 318 LEU A N 1
ATOM 2436 C CA . LEU A 1 318 ? -12.156 21.797 -4.973 1 97 318 LEU A CA 1
ATOM 2437 C C . LEU A 1 318 ? -13.336 22.75 -5.133 1 97 318 LEU A C 1
ATOM 2439 O O . LEU A 1 318 ? -13.227 23.938 -4.824 1 97 318 LEU A O 1
ATOM 2443 N N . THR A 1 319 ? -14.43 22.219 -5.621 1 97.19 319 THR A N 1
ATOM 2444 C CA . THR A 1 319 ? -15.641 23.016 -5.801 1 97.19 319 THR A CA 1
ATOM 2445 C C . THR A 1 319 ? -16.141 23.562 -4.461 1 97.19 319 THR A C 1
ATOM 2447 O O . THR A 1 319 ? -16.438 24.75 -4.344 1 97.19 319 THR A O 1
ATOM 2450 N N . LEU A 1 320 ? -16.172 22.719 -3.486 1 96.5 320 LEU A N 1
ATOM 2451 C CA . LEU A 1 320 ? -16.641 23.094 -2.158 1 96.5 320 LEU A CA 1
ATOM 2452 C C . LEU A 1 320 ? -15.727 24.125 -1.517 1 96.5 320 LEU A C 1
ATOM 2454 O O . LEU A 1 320 ? -16.203 25.078 -0.909 1 96.5 320 LEU A O 1
ATOM 2458 N N . MET A 1 321 ? -14.453 23.891 -1.655 1 93.75 321 MET A N 1
ATOM 2459 C CA . MET A 1 321 ? -13.469 24.781 -1.042 1 93.75 321 MET A CA 1
ATOM 2460 C C . MET A 1 321 ? -13.516 26.156 -1.685 1 93.75 321 MET A C 1
ATOM 2462 O O . MET A 1 321 ? -13.125 27.156 -1.064 1 93.75 321 MET A O 1
ATOM 2466 N N . ALA A 1 322 ? -13.953 26.219 -2.873 1 92.5 322 ALA A N 1
ATOM 2467 C CA . ALA A 1 322 ? -14.109 27.5 -3.568 1 92.5 322 ALA A CA 1
ATOM 2468 C C . ALA A 1 322 ? -15.391 28.203 -3.145 1 92.5 322 ALA A C 1
ATOM 2470 O O . ALA A 1 322 ? -15.68 29.312 -3.598 1 92.5 322 ALA A O 1
ATOM 2471 N N . GLY A 1 323 ? -16.203 27.578 -2.348 1 92.25 323 GLY A N 1
ATOM 2472 C CA . GLY A 1 323 ? -17.438 28.188 -1.85 1 92.25 323 GLY A CA 1
ATOM 2473 C C . GLY A 1 323 ? -18.625 27.922 -2.75 1 92.25 323 GLY A C 1
ATOM 2474 O O . GLY A 1 323 ? -19.641 28.609 -2.635 1 92.25 323 GLY A O 1
ATOM 2475 N N . ASN A 1 324 ? -18.438 26.984 -3.676 1 93.12 324 ASN A N 1
ATOM 2476 C CA . ASN A 1 324 ? -19.516 26.656 -4.609 1 93.12 324 ASN A CA 1
ATOM 2477 C C . ASN A 1 324 ? -20.266 25.406 -4.176 1 93.12 324 ASN A C 1
ATOM 2479 O O . ASN A 1 324 ? -19.75 24.609 -3.391 1 93.12 324 ASN A O 1
ATOM 2483 N N . SER A 1 325 ? -21.469 25.344 -4.637 1 91.06 325 SER A N 1
ATOM 2484 C CA . SER A 1 325 ? -22.25 24.125 -4.406 1 91.06 325 SER A CA 1
ATOM 2485 C C . SER A 1 325 ? -21.938 23.078 -5.461 1 91.06 325 SER A C 1
ATOM 2487 O O . SER A 1 325 ? -21.625 23.406 -6.609 1 91.06 325 SER A O 1
ATOM 2489 N N . VAL A 1 326 ? -22 21.875 -5.02 1 92.44 326 VAL A N 1
ATOM 2490 C CA . VAL A 1 326 ? -21.797 20.75 -5.93 1 92.44 326 VAL A CA 1
ATOM 2491 C C . VAL A 1 326 ? -23.125 20.359 -6.582 1 92.44 326 VAL A C 1
ATOM 2493 O O . VAL A 1 326 ? -24.125 20.172 -5.898 1 92.44 326 VAL A O 1
ATOM 2496 N N . ALA A 1 327 ? -23.219 20.297 -7.906 1 90.25 327 ALA A N 1
ATOM 2497 C CA . ALA A 1 327 ? -24.438 20 -8.664 1 90.25 327 ALA A CA 1
ATOM 2498 C C . ALA A 1 327 ? -24.969 18.609 -8.328 1 90.25 327 ALA A C 1
ATOM 2500 O O . ALA A 1 327 ? -26.188 18.438 -8.195 1 90.25 327 ALA A O 1
ATOM 2501 N N . ARG A 1 328 ? -24.125 17.672 -8.188 1 92.94 328 ARG A N 1
ATOM 2502 C CA . ARG A 1 328 ? -24.469 16.297 -7.84 1 92.94 328 ARG A CA 1
ATOM 2503 C C . ARG A 1 328 ? -23.688 15.836 -6.602 1 92.94 328 ARG A C 1
ATOM 2505 O O . ARG A 1 328 ? -22.656 15.188 -6.719 1 92.94 328 ARG A O 1
ATOM 2512 N N . PRO A 1 329 ? -24.25 16.047 -5.426 1 95.62 329 PRO A N 1
ATOM 2513 C CA . PRO A 1 329 ? -23.531 15.742 -4.191 1 95.62 329 PRO A CA 1
ATOM 2514 C C . PRO A 1 329 ? -23.266 14.25 -4.016 1 95.62 329 PRO A C 1
ATOM 2516 O O . PRO A 1 329 ? -22.266 13.859 -3.404 1 95.62 329 PRO A O 1
ATOM 2519 N N . VAL A 1 330 ? -24.234 13.508 -4.535 1 97.31 330 VAL A N 1
ATOM 2520 C CA . VAL A 1 330 ? -24.094 12.055 -4.488 1 97.31 330 VAL A CA 1
ATOM 2521 C C . VAL A 1 330 ? -23.781 11.523 -5.879 1 97.31 330 VAL A C 1
ATOM 2523 O O . VAL A 1 330 ? -24.594 11.617 -6.793 1 97.31 330 VAL A O 1
ATOM 2526 N N . GLU A 1 331 ? -22.609 10.984 -6.039 1 97.75 331 GLU A N 1
ATOM 2527 C CA . GLU A 1 331 ? -22.203 10.477 -7.348 1 97.75 331 GLU A CA 1
ATOM 2528 C C . GLU A 1 331 ? -21.906 8.984 -7.293 1 97.75 331 GLU A C 1
ATOM 2530 O O . GLU A 1 331 ? -20.938 8.555 -6.68 1 97.75 331 GLU A O 1
ATOM 2535 N N . ASP A 1 332 ? -22.703 8.227 -7.934 1 98.19 332 ASP A N 1
ATOM 2536 C CA . ASP A 1 332 ? -22.5 6.793 -8.117 1 98.19 332 ASP A CA 1
ATOM 2537 C C . ASP A 1 332 ? -21.641 6.512 -9.344 1 98.19 332 ASP A C 1
ATOM 2539 O O . ASP A 1 332 ? -22.094 6.688 -10.477 1 98.19 332 ASP A O 1
ATOM 2543 N N . MET A 1 333 ? -20.453 6.02 -9.117 1 98.19 333 MET A N 1
ATOM 2544 C CA . MET A 1 333 ? -19.5 5.781 -10.203 1 98.19 333 MET A CA 1
ATOM 2545 C C . MET A 1 333 ? -19.75 4.426 -10.852 1 98.19 333 MET A C 1
ATOM 2547 O O . MET A 1 333 ? -19.172 4.113 -11.891 1 98.19 333 MET A O 1
ATOM 2551 N N . GLY A 1 334 ? -20.562 3.65 -10.234 1 98.25 334 GLY A N 1
ATOM 2552 C CA . GLY A 1 334 ? -20.812 2.297 -10.703 1 98.25 334 GLY A CA 1
ATOM 2553 C C . GLY A 1 334 ? -19.625 1.365 -10.477 1 98.25 334 GLY A C 1
ATOM 2554 O O . GLY A 1 334 ? -18.781 1.616 -9.617 1 98.25 334 GLY A O 1
ATOM 2555 N N . PHE A 1 335 ? -19.703 0.191 -11.055 1 98.56 335 PHE A N 1
ATOM 2556 C CA . PHE A 1 335 ? -18.656 -0.832 -11.055 1 98.56 335 PHE A CA 1
ATOM 2557 C C . PHE A 1 335 ? -18.766 -1.718 -12.289 1 98.56 335 PHE A C 1
ATOM 2559 O O . PHE A 1 335 ? -19.719 -1.594 -13.07 1 98.56 335 PHE A O 1
ATOM 2566 N N . GLU A 1 336 ? -17.734 -2.461 -12.531 1 98.62 336 GLU A N 1
ATOM 2567 C CA . GLU A 1 336 ? -17.75 -3.354 -13.688 1 98.62 336 GLU A CA 1
ATOM 2568 C C . GLU A 1 336 ? -17.328 -4.77 -13.289 1 98.62 336 GLU A C 1
ATOM 2570 O O . GLU A 1 336 ? -16.344 -4.957 -12.586 1 98.62 336 GLU A O 1
ATOM 2575 N N . LEU A 1 337 ? -18.109 -5.734 -13.711 1 98.88 337 LEU A N 1
ATOM 2576 C CA . LEU A 1 337 ? -17.672 -7.121 -13.578 1 98.88 337 LEU A CA 1
ATOM 2577 C C . LEU A 1 337 ? -16.656 -7.469 -14.656 1 98.88 337 LEU A C 1
ATOM 2579 O O . LEU A 1 337 ? -16.969 -7.449 -15.844 1 98.88 337 LEU A O 1
ATOM 2583 N N . LYS A 1 338 ? -15.438 -7.715 -14.289 1 98.88 338 LYS A N 1
ATOM 2584 C CA . LYS A 1 338 ? -14.391 -8.18 -15.195 1 98.88 338 LYS A CA 1
ATOM 2585 C C . LYS A 1 338 ? -14.305 -9.703 -15.195 1 98.88 338 LYS A C 1
ATOM 2587 O O . LYS A 1 338 ? -13.695 -10.297 -14.305 1 98.88 338 LYS A O 1
ATOM 2592 N N . VAL A 1 339 ? -14.859 -10.305 -16.203 1 98.88 339 VAL A N 1
ATOM 2593 C CA . VAL A 1 339 ? -14.875 -11.758 -16.297 1 98.88 339 VAL A CA 1
ATOM 2594 C C . VAL A 1 339 ? -13.57 -12.242 -16.938 1 98.88 339 VAL A C 1
ATOM 2596 O O . VAL A 1 339 ? -13.172 -11.766 -18 1 98.88 339 VAL A O 1
ATOM 2599 N N . ARG A 1 340 ? -12.898 -13.18 -16.203 1 98.69 340 ARG A N 1
ATOM 2600 C CA . ARG A 1 340 ? -11.688 -13.789 -16.734 1 98.69 340 ARG A CA 1
ATOM 2601 C C . ARG A 1 340 ? -11.75 -15.312 -16.625 1 98.69 340 ARG A C 1
ATOM 2603 O O . ARG A 1 340 ? -12.82 -15.906 -16.781 1 98.69 340 ARG A O 1
ATOM 2610 N N . GLU A 1 341 ? -10.617 -15.945 -16.344 1 98.81 341 GLU A N 1
ATOM 2611 C CA . GLU A 1 341 ? -10.516 -17.391 -16.484 1 98.81 341 GLU A CA 1
ATOM 2612 C C . GLU A 1 341 ? -11.07 -18.109 -15.266 1 98.81 341 GLU A C 1
ATOM 2614 O O . GLU A 1 341 ? -11.477 -19.281 -15.359 1 98.81 341 GLU A O 1
ATOM 2619 N N . SER A 1 342 ? -11.227 -17.484 -14.125 1 98.88 342 SER A N 1
ATOM 2620 C CA . SER A 1 342 ? -11.461 -18.188 -12.867 1 98.88 342 SER A CA 1
ATOM 2621 C C . SER A 1 342 ? -12.945 -18.453 -12.648 1 98.88 342 SER A C 1
ATOM 2623 O O . SER A 1 342 ? -13.328 -19.141 -11.703 1 98.88 342 SER A O 1
ATOM 2625 N N . SER A 1 343 ? -13.828 -17.875 -13.461 1 98.56 343 SER A N 1
ATOM 2626 C CA . SER A 1 343 ? -15.25 -18.109 -13.266 1 98.56 343 SER A CA 1
ATOM 2627 C C . SER A 1 343 ? -15.969 -18.312 -14.602 1 98.56 343 SER A C 1
ATOM 2629 O O . SER A 1 343 ? -16.922 -19.094 -14.68 1 98.56 343 SER A O 1
ATOM 2631 N N . MET B 1 1 ? -20.297 57.375 37.906 1 28.34 1 MET B N 1
ATOM 2632 C CA . MET B 1 1 ? -21.125 56.375 37.281 1 28.34 1 MET B CA 1
ATOM 2633 C C . MET B 1 1 ? -20.562 55.969 35.906 1 28.34 1 MET B C 1
ATOM 2635 O O . MET B 1 1 ? -20.859 56.594 34.906 1 28.34 1 MET B O 1
ATOM 2639 N N . THR B 1 2 ? -19.234 55.625 35.844 1 29.28 2 THR B N 1
ATOM 2640 C CA . THR B 1 2 ? -18.266 55.375 34.75 1 29.28 2 THR B CA 1
ATOM 2641 C C . THR B 1 2 ? -18.703 54.219 33.875 1 29.28 2 THR B C 1
ATOM 2643 O O . THR B 1 2 ? -19.141 53.188 34.375 1 29.28 2 THR B O 1
ATOM 2646 N N . THR B 1 3 ? -19.109 54.562 32.625 1 36.72 3 THR B N 1
ATOM 2647 C CA . THR B 1 3 ? -19.625 53.688 31.562 1 36.72 3 THR B CA 1
ATOM 2648 C C . THR B 1 3 ? -18.75 52.469 31.391 1 36.72 3 THR B C 1
ATOM 2650 O O . THR B 1 3 ? -17.531 52.562 31.312 1 36.72 3 THR B O 1
ATOM 2653 N N . PRO B 1 4 ? -19.281 51.25 31.812 1 34.97 4 PRO B N 1
ATOM 2654 C CA . PRO B 1 4 ? -18.578 49.969 31.672 1 34.97 4 PRO B CA 1
ATOM 2655 C C . PRO B 1 4 ? -17.938 49.781 30.297 1 34.97 4 PRO B C 1
ATOM 2657 O O . PRO B 1 4 ? -18.484 50.281 29.297 1 34.97 4 PRO B O 1
ATOM 2660 N N . LYS B 1 5 ? -16.609 49.844 30.234 1 37.19 5 LYS B N 1
ATOM 2661 C CA . LYS B 1 5 ? -15.75 49.531 29.094 1 37.19 5 LYS B CA 1
ATOM 2662 C C . LYS B 1 5 ? -16.266 48.312 28.344 1 37.19 5 LYS B C 1
ATOM 2664 O O . LYS B 1 5 ? -16.641 47.312 28.953 1 37.19 5 LYS B O 1
ATOM 2669 N N . ASN B 1 6 ? -16.891 48.531 27.156 1 34.34 6 ASN B N 1
ATOM 2670 C CA . ASN B 1 6 ? -17.281 47.562 26.125 1 34.34 6 ASN B CA 1
ATOM 2671 C C . ASN B 1 6 ? -16.234 46.469 25.953 1 34.34 6 ASN B C 1
ATOM 2673 O O . ASN B 1 6 ? -15.148 46.75 25.438 1 34.34 6 ASN B O 1
ATOM 2677 N N . ASP B 1 7 ? -16.078 45.656 26.984 1 34.44 7 ASP B N 1
ATOM 2678 C CA . ASP B 1 7 ? -15.266 44.469 26.766 1 34.44 7 ASP B CA 1
ATOM 2679 C C . ASP B 1 7 ? -15.539 43.844 25.406 1 34.44 7 ASP B C 1
ATOM 2681 O O . ASP B 1 7 ? -16.609 43.281 25.172 1 34.44 7 ASP B O 1
ATOM 2685 N N . LYS B 1 8 ? -15.172 44.469 24.344 1 36.44 8 LYS B N 1
ATOM 2686 C CA . LYS B 1 8 ? -15.188 43.875 23.016 1 36.44 8 LYS B CA 1
ATOM 2687 C C . LYS B 1 8 ? -14.805 42.406 23.062 1 36.44 8 LYS B C 1
ATOM 2689 O O . LYS B 1 8 ? -13.672 42.062 23.406 1 36.44 8 LYS B O 1
ATOM 2694 N N . ASN B 1 9 ? -15.742 41.562 23.531 1 35.91 9 ASN B N 1
ATOM 2695 C CA . ASN B 1 9 ? -15.688 40.094 23.328 1 35.91 9 ASN B CA 1
ATOM 2696 C C . ASN B 1 9 ? -15.195 39.75 21.938 1 35.91 9 ASN B C 1
ATOM 2698 O O . ASN B 1 9 ? -15.883 40.031 20.938 1 35.91 9 ASN B O 1
ATOM 2702 N N . THR B 1 10 ? -14.047 40.125 21.656 1 35.66 10 THR B N 1
ATOM 2703 C CA . THR B 1 10 ? -13.43 39.625 20.438 1 35.66 10 THR B CA 1
ATOM 2704 C C . THR B 1 10 ? -13.859 38.188 20.172 1 35.66 10 THR B C 1
ATOM 2706 O O . THR B 1 10 ? -13.273 37.219 20.703 1 35.66 10 THR B O 1
ATOM 2709 N N . ARG B 1 11 ? -15.125 37.938 20.281 1 41.19 11 ARG B N 1
ATOM 2710 C CA . ARG B 1 11 ? -15.641 36.625 19.875 1 41.19 11 ARG B CA 1
ATOM 2711 C C . ARG B 1 11 ? -15.203 36.281 18.469 1 41.19 11 ARG B C 1
ATOM 2713 O O . ARG B 1 11 ? -15.844 36.656 17.484 1 41.19 11 ARG B O 1
ATOM 2720 N N . THR B 1 12 ? -14.023 36.375 18.156 1 38.41 12 THR B N 1
ATOM 2721 C CA . THR B 1 12 ? -13.648 36.094 16.781 1 38.41 12 THR B CA 1
ATOM 2722 C C . THR B 1 12 ? -14.367 34.844 16.281 1 38.41 12 THR B C 1
ATOM 2724 O O . THR B 1 12 ? -15.102 34.906 15.289 1 38.41 12 THR B O 1
ATOM 2727 N N . THR B 1 13 ? -13.68 33.75 15.812 1 43.47 13 THR B N 1
ATOM 2728 C CA . THR B 1 13 ? -13.906 32.719 14.797 1 43.47 13 THR B CA 1
ATOM 2729 C C . THR B 1 13 ? -14.758 31.594 15.367 1 43.47 13 THR B C 1
ATOM 2731 O O . THR B 1 13 ? -14.883 30.531 14.742 1 43.47 13 THR B O 1
ATOM 2734 N N . GLY B 1 14 ? -15.898 31.875 16.25 1 55.34 14 GLY B N 1
ATOM 2735 C CA . GLY B 1 14 ? -16.891 30.938 16.75 1 55.34 14 GLY B CA 1
ATOM 2736 C C . GLY B 1 14 ? -16.266 29.75 17.469 1 55.34 14 GLY B C 1
ATOM 2737 O O . GLY B 1 14 ? -16.984 28.906 18.016 1 55.34 14 GLY B O 1
ATOM 2738 N N . ARG B 1 15 ? -15.141 29.5 17.188 1 61.19 15 ARG B N 1
ATOM 2739 C CA . ARG B 1 15 ? -14.508 28.406 17.906 1 61.19 15 ARG B CA 1
ATOM 2740 C C . ARG B 1 15 ? -14.047 28.859 19.297 1 61.19 15 ARG B C 1
ATOM 2742 O O . ARG B 1 15 ? -13.617 30 19.469 1 61.19 15 ARG B O 1
ATOM 2749 N N . PRO B 1 16 ? -14.328 27.922 20.281 1 68.06 16 PRO B N 1
ATOM 2750 C CA . PRO B 1 16 ? -13.844 28.281 21.609 1 68.06 16 PRO B CA 1
ATOM 2751 C C . PRO B 1 16 ? -12.352 28.578 21.641 1 68.06 16 PRO B C 1
ATOM 2753 O O . PRO B 1 16 ? -11.578 27.938 20.922 1 68.06 16 PRO B O 1
ATOM 2756 N N . THR B 1 17 ? -11.961 29.562 22.266 1 74 17 THR B N 1
ATOM 2757 C CA . THR B 1 17 ? -10.57 29.984 22.375 1 74 17 THR B CA 1
ATOM 2758 C C . THR B 1 17 ? -9.953 29.484 23.672 1 74 17 THR B C 1
ATOM 2760 O O . THR B 1 17 ? -10.672 29.062 24.578 1 74 17 THR B O 1
ATOM 2763 N N . LEU B 1 18 ? -8.586 29.453 23.625 1 80.19 18 LEU B N 1
ATOM 2764 C CA . LEU B 1 18 ? -7.879 29.109 24.844 1 80.19 18 LEU B CA 1
ATOM 2765 C C . LEU B 1 18 ? -8.328 30 26 1 80.19 18 LEU B C 1
ATOM 2767 O O . LEU B 1 18 ? -8.422 29.531 27.141 1 80.19 18 LEU B O 1
ATOM 2771 N N . ASN B 1 19 ? -8.695 31.219 25.672 1 81.12 19 ASN B N 1
ATOM 2772 C CA . ASN B 1 19 ? -9.164 32.156 26.688 1 81.12 19 ASN B CA 1
ATOM 2773 C C . ASN B 1 19 ? -10.5 31.703 27.297 1 81.12 19 ASN B C 1
ATOM 2775 O O . ASN B 1 19 ? -10.719 31.828 28.5 1 81.12 19 ASN B O 1
ATOM 2779 N N . GLU B 1 20 ? -11.25 31.094 26.438 1 83.62 20 GLU B N 1
ATOM 2780 C CA . GLU B 1 20 ? -12.539 30.609 26.922 1 83.62 20 GLU B CA 1
ATOM 2781 C C . GLU B 1 20 ? -12.367 29.375 27.797 1 83.62 20 GLU B C 1
ATOM 2783 O O . GLU B 1 20 ? -13.055 29.219 28.812 1 83.62 20 GLU B O 1
ATOM 2788 N N . VAL B 1 21 ? -11.477 28.531 27.328 1 86.88 21 VAL B N 1
ATOM 2789 C CA . VAL B 1 21 ? -11.148 27.359 28.125 1 86.88 21 VAL B CA 1
ATOM 2790 C C . VAL B 1 21 ? -10.609 27.812 29.484 1 86.88 21 VAL B C 1
ATOM 2792 O O . VAL B 1 21 ? -11.023 27.297 30.531 1 86.88 21 VAL B O 1
ATOM 2795 N N . ALA B 1 22 ? -9.734 28.766 29.469 1 88.25 22 ALA B N 1
ATOM 2796 C CA . ALA B 1 22 ? -9.133 29.281 30.688 1 88.25 22 ALA B CA 1
ATOM 2797 C C . ALA B 1 22 ? -10.188 29.891 31.609 1 88.25 22 ALA B C 1
ATOM 2799 O O . ALA B 1 22 ? -10.195 29.625 32.812 1 88.25 22 ALA B O 1
ATOM 2800 N N . ARG B 1 23 ? -11.078 30.578 31.062 1 87.31 23 ARG B N 1
ATOM 2801 C CA . ARG B 1 23 ? -12.156 31.219 31.812 1 87.31 23 ARG B CA 1
ATOM 2802 C C . ARG B 1 23 ? -13.07 30.188 32.469 1 87.31 23 ARG B C 1
ATOM 2804 O O . ARG B 1 23 ? -13.383 30.281 33.656 1 87.31 23 ARG B O 1
ATOM 2811 N N . LEU B 1 24 ? -13.352 29.203 31.641 1 88.5 24 LEU B N 1
ATOM 2812 C CA . LEU B 1 24 ? -14.242 28.172 32.156 1 88.5 24 LEU B CA 1
ATOM 2813 C C . LEU B 1 24 ? -13.562 27.344 33.25 1 88.5 24 LEU B C 1
ATOM 2815 O O . LEU B 1 24 ? -14.219 26.922 34.188 1 88.5 24 LEU B O 1
ATOM 2819 N N . ALA B 1 25 ? -12.359 27.125 33.062 1 90 25 ALA B N 1
ATOM 2820 C CA . ALA B 1 25 ? -11.586 26.328 34.031 1 90 25 ALA B CA 1
ATOM 2821 C C . ALA B 1 25 ? -11.172 27.172 35.219 1 90 25 ALA B C 1
ATOM 2823 O O . ALA B 1 25 ? -10.727 26.641 36.25 1 90 25 ALA B O 1
ATOM 2824 N N . GLY B 1 26 ? -11.297 28.531 35.188 1 88.81 26 GLY B N 1
ATOM 2825 C CA . GLY B 1 26 ? -10.922 29.438 36.281 1 88.81 26 GLY B CA 1
ATOM 2826 C C . GLY B 1 26 ? -9.422 29.609 36.406 1 88.81 26 GLY B C 1
ATOM 2827 O O . GLY B 1 26 ? -8.906 29.719 37.5 1 88.81 26 GLY B O 1
ATOM 2828 N N . VAL B 1 27 ? -8.766 29.453 35.281 1 88.25 27 VAL B N 1
ATOM 2829 C CA . VAL B 1 27 ? -7.316 29.609 35.312 1 88.25 27 VAL B CA 1
ATOM 2830 C C . VAL B 1 27 ? -6.891 30.656 34.281 1 88.25 27 VAL B C 1
ATOM 2832 O O . VAL B 1 27 ? -7.715 31.125 33.5 1 88.25 27 VAL B O 1
ATOM 2835 N N . SER B 1 28 ? -5.629 31.172 34.438 1 82.56 28 SER B N 1
ATOM 2836 C CA . SER B 1 28 ? -5.082 32.062 33.406 1 82.56 28 SER B CA 1
ATOM 2837 C C . SER B 1 28 ? -4.922 31.359 32.062 1 82.56 28 SER B C 1
ATOM 2839 O O . SER B 1 28 ? -4.805 30.125 32.031 1 82.56 28 SER B O 1
ATOM 2841 N N . PRO B 1 29 ? -4.91 32.062 30.891 1 82.69 29 PRO B N 1
ATOM 2842 C CA . PRO B 1 29 ? -4.664 31.438 29.594 1 82.69 29 PRO B CA 1
ATOM 2843 C C . PRO B 1 29 ? -3.326 30.703 29.531 1 82.69 29 PRO B C 1
ATOM 2845 O O . PRO B 1 29 ? -3.223 29.656 28.906 1 82.69 29 PRO B O 1
ATOM 2848 N N . ILE B 1 30 ? -2.367 31.188 30.312 1 78.5 30 ILE B N 1
ATOM 2849 C CA . ILE B 1 30 ? -1.051 30.562 30.359 1 78.5 30 ILE B CA 1
ATOM 2850 C C . ILE B 1 30 ? -1.144 29.219 31.062 1 78.5 30 ILE B C 1
ATOM 2852 O O . ILE B 1 30 ? -0.571 28.219 30.609 1 78.5 30 ILE B O 1
ATOM 2856 N N . THR B 1 31 ? -1.82 29.219 32.125 1 80.19 31 THR B N 1
ATOM 2857 C CA . THR B 1 31 ? -2.006 28 32.875 1 80.19 31 THR B CA 1
ATOM 2858 C C . THR B 1 31 ? -2.816 26.984 32.094 1 80.19 31 THR B C 1
ATOM 2860 O O . THR B 1 31 ? -2.494 25.781 32.062 1 80.19 31 THR B O 1
ATOM 2863 N N . ALA B 1 32 ? -3.871 27.469 31.359 1 83.44 32 ALA B N 1
ATOM 2864 C CA . ALA B 1 32 ? -4.691 26.578 30.531 1 83.44 32 ALA B CA 1
ATOM 2865 C C . ALA B 1 32 ? -3.861 25.953 29.406 1 83.44 32 ALA B C 1
ATOM 2867 O O . ALA B 1 32 ? -3.971 24.75 29.156 1 83.44 32 ALA B O 1
ATOM 2868 N N . SER B 1 33 ? -3.061 26.734 28.828 1 78.06 33 SER B N 1
ATOM 2869 C CA . SER B 1 33 ? -2.193 26.266 27.75 1 78.06 33 SER B CA 1
ATOM 2870 C C . SER B 1 33 ? -1.215 25.203 28.25 1 78.06 33 SER B C 1
ATOM 2872 O O . SER B 1 33 ? -1.07 24.141 27.641 1 78.06 33 SER B O 1
ATOM 2874 N N . ARG B 1 34 ? -0.616 25.5 29.391 1 73.75 34 ARG B N 1
ATOM 2875 C CA . ARG B 1 34 ? 0.36 24.594 29.984 1 73.75 34 ARG B CA 1
ATOM 2876 C C . ARG B 1 34 ? -0.3 23.281 30.422 1 73.75 34 ARG B C 1
ATOM 2878 O O . ARG B 1 34 ? 0.277 22.203 30.25 1 73.75 34 ARG B O 1
ATOM 2885 N N . ALA B 1 35 ? -1.472 23.391 30.875 1 79 35 ALA B N 1
ATOM 2886 C CA . ALA B 1 35 ? -2.225 22.219 31.328 1 79 35 ALA B CA 1
ATOM 2887 C C . ALA B 1 35 ? -2.564 21.312 30.156 1 79 35 ALA B C 1
ATOM 2889 O O . ALA B 1 35 ? -2.43 20.094 30.25 1 79 35 ALA B O 1
ATOM 2890 N N . LEU B 1 36 ? -2.893 21.922 29.078 1 77.94 36 LEU B N 1
ATOM 2891 C CA . LEU B 1 36 ? -3.326 21.156 27.922 1 77.94 36 LEU B CA 1
ATOM 2892 C C . LEU B 1 36 ? -2.137 20.516 27.219 1 77.94 36 LEU B C 1
ATOM 2894 O O . LEU B 1 36 ? -2.283 19.484 26.562 1 77.94 36 LEU B O 1
ATOM 2898 N N . ARG B 1 37 ? -0.98 21.188 27.5 1 69.5 37 ARG B N 1
ATOM 2899 C CA . ARG B 1 37 ? 0.261 20.688 26.906 1 69.5 37 ARG B CA 1
ATOM 2900 C C . ARG B 1 37 ? 0.893 19.609 27.781 1 69.5 37 ARG B C 1
ATOM 2902 O O . ARG B 1 37 ? 1.934 19.047 27.422 1 69.5 37 ARG B O 1
ATOM 2909 N N . GLY B 1 38 ? 0.306 19.344 28.844 1 66.19 38 GLY B N 1
ATOM 2910 C CA . GLY B 1 38 ? 0.81 18.328 29.75 1 66.19 38 GLY B CA 1
ATOM 2911 C C . GLY B 1 38 ? 2.1 18.734 30.438 1 66.19 38 GLY B C 1
ATOM 2912 O O . GLY B 1 38 ? 2.938 17.875 30.75 1 66.19 38 GLY B O 1
ATOM 2913 N N . VAL B 1 39 ? 2.326 19.969 30.625 1 59.06 39 VAL B N 1
ATOM 2914 C CA . VAL B 1 39 ? 3.514 20.453 31.328 1 59.06 39 VAL B CA 1
ATOM 2915 C C . VAL B 1 39 ? 3.453 20.062 32.781 1 59.06 39 VAL B C 1
ATOM 2917 O O . VAL B 1 39 ? 2.436 20.266 33.469 1 59.06 39 VAL B O 1
ATOM 2920 N N . SER B 1 40 ? 4.48 19.391 33.125 1 65.88 40 SER B N 1
ATOM 2921 C CA . SER B 1 40 ? 4.539 18.75 34.438 1 65.88 40 SER B CA 1
ATOM 2922 C C . SER B 1 40 ? 4.43 19.781 35.562 1 65.88 40 SER B C 1
ATOM 2924 O O . SER B 1 40 ? 4.078 19.438 36.688 1 65.88 40 SER B O 1
ATOM 2926 N N . THR B 1 41 ? 4.605 20.969 35.344 1 69.38 41 THR B N 1
ATOM 2927 C CA . THR B 1 41 ? 4.621 21.984 36.375 1 69.38 41 THR B CA 1
ATOM 2928 C C . THR B 1 41 ? 3.201 22.391 36.781 1 69.38 41 THR B C 1
ATOM 2930 O O . THR B 1 41 ? 2.992 23.047 37.781 1 69.38 41 THR B O 1
ATOM 2933 N N . VAL B 1 42 ? 2.281 21.906 36 1 75.56 42 VAL B N 1
ATOM 2934 C CA . VAL B 1 42 ? 0.897 22.266 36.281 1 75.56 42 VAL B CA 1
ATOM 2935 C C . VAL B 1 42 ? 0.27 21.219 37.188 1 75.56 42 VAL B C 1
ATOM 2937 O O . VAL B 1 42 ? 0.414 20.016 36.969 1 75.56 42 VAL B O 1
ATOM 2940 N N . ALA B 1 43 ? -0.311 21.672 38.344 1 80.75 43 ALA B N 1
ATOM 2941 C CA . ALA B 1 43 ? -0.958 20.781 39.312 1 80.75 43 ALA B CA 1
ATOM 2942 C C . ALA B 1 43 ? -1.995 19.891 38.625 1 80.75 43 ALA B C 1
ATOM 2944 O O . ALA B 1 43 ? -2.734 20.344 37.75 1 80.75 43 ALA B O 1
ATOM 2945 N N . THR B 1 44 ? -2.055 18.625 39.031 1 82.31 44 THR B N 1
ATOM 2946 C CA . THR B 1 44 ? -2.926 17.609 38.438 1 82.31 44 THR B CA 1
ATOM 2947 C C . THR B 1 44 ? -4.383 18.062 38.469 1 82.31 44 THR B C 1
ATOM 2949 O O . THR B 1 44 ? -5.137 17.828 37.531 1 82.31 44 THR B O 1
ATOM 2952 N N . GLU B 1 45 ? -4.73 18.656 39.562 1 84.75 45 GLU B N 1
ATOM 2953 C CA . GLU B 1 45 ? -6.105 19.125 39.719 1 84.75 45 GLU B CA 1
ATOM 2954 C C . GLU B 1 45 ? -6.461 20.156 38.656 1 84.75 45 GLU B C 1
ATOM 2956 O O . GLU B 1 45 ? -7.566 20.141 38.094 1 84.75 45 GLU B O 1
ATOM 2961 N N . LEU B 1 46 ? -5.527 21.016 38.344 1 82.81 46 LEU B N 1
ATOM 2962 C CA . LEU B 1 46 ? -5.754 22.047 37.344 1 82.81 46 LEU B CA 1
ATOM 2963 C C . LEU B 1 46 ? -5.797 21.453 35.938 1 82.81 46 LEU B C 1
ATOM 2965 O O . LEU B 1 46 ? -6.598 21.891 35.094 1 82.81 46 LEU B O 1
ATOM 2969 N N . VAL B 1 47 ? -4.961 20.516 35.719 1 84.44 47 VAL B N 1
ATOM 2970 C CA . VAL B 1 47 ? -4.957 19.828 34.406 1 84.44 47 VAL B CA 1
ATOM 2971 C C . VAL B 1 47 ? -6.332 19.219 34.156 1 84.44 47 VAL B C 1
ATOM 2973 O O . VAL B 1 47 ? -6.883 19.359 33.062 1 84.44 47 VAL B O 1
ATOM 2976 N N . GLU B 1 48 ? -6.855 18.609 35.156 1 86.69 48 GLU B N 1
ATOM 2977 C CA . GLU B 1 48 ? -8.164 17.969 35.031 1 86.69 48 GLU B CA 1
ATOM 2978 C C . GLU B 1 48 ? -9.25 19 34.75 1 86.69 48 GLU B C 1
ATOM 2980 O O . GLU B 1 48 ? -10.125 18.766 33.906 1 86.69 48 GLU B O 1
ATOM 2985 N N . LYS B 1 49 ? -9.258 20.031 35.5 1 86.81 49 LYS B N 1
ATOM 2986 C CA . LYS B 1 49 ? -10.242 21.109 35.312 1 86.81 49 LYS B CA 1
ATOM 2987 C C . LYS B 1 49 ? -10.18 21.672 33.906 1 86.81 49 LYS B C 1
ATOM 2989 O O . LYS B 1 49 ? -11.219 21.906 33.281 1 86.81 49 LYS B O 1
ATOM 2994 N N . VAL B 1 50 ? -8.969 21.891 33.438 1 87.25 50 VAL B N 1
ATOM 2995 C CA . VAL B 1 50 ? -8.766 22.469 32.125 1 87.25 50 VAL B CA 1
ATOM 2996 C C . VAL B 1 50 ? -9.188 21.484 31.047 1 87.25 50 VAL B C 1
ATOM 2998 O O . VAL B 1 50 ? -9.836 21.859 30.062 1 87.25 50 VAL B O 1
ATOM 3001 N N . GLN B 1 51 ? -8.852 20.25 31.25 1 83.5 51 GLN B N 1
ATOM 3002 C CA . GLN B 1 51 ? -9.242 19.219 30.297 1 83.5 51 GLN B CA 1
ATOM 3003 C C . GLN B 1 51 ? -10.758 19.078 30.234 1 83.5 51 GLN B C 1
ATOM 3005 O O . GLN B 1 51 ? -11.32 18.922 29.141 1 83.5 51 GLN B O 1
ATOM 3010 N N . LYS B 1 52 ? -11.398 19.094 31.359 1 83.44 52 LYS B N 1
ATOM 3011 C CA . LYS B 1 52 ? -12.859 19.047 31.422 1 83.44 52 LYS B CA 1
ATOM 3012 C C . LYS B 1 52 ? -13.469 20.25 30.703 1 83.44 52 LYS B C 1
ATOM 3014 O O . LYS B 1 52 ? -14.445 20.109 29.969 1 83.44 52 LYS B O 1
ATOM 3019 N N . ALA B 1 53 ? -12.992 21.422 30.969 1 85.94 53 ALA B N 1
ATOM 3020 C CA . ALA B 1 53 ? -13.453 22.641 30.312 1 85.94 53 ALA B CA 1
ATOM 3021 C C . ALA B 1 53 ? -13.273 22.562 28.812 1 85.94 53 ALA B C 1
ATOM 3023 O O . ALA B 1 53 ? -14.164 22.953 28.047 1 85.94 53 ALA B O 1
ATOM 3024 N N . ALA B 1 54 ? -12.094 22.031 28.391 1 81.06 54 ALA B N 1
ATOM 3025 C CA . ALA B 1 54 ? -11.797 21.875 26.969 1 81.06 54 ALA B CA 1
ATOM 3026 C C . ALA B 1 54 ? -12.797 20.906 26.312 1 81.06 54 ALA B C 1
ATOM 3028 O O . ALA B 1 54 ? -13.281 21.172 25.203 1 81.06 54 ALA B O 1
ATOM 3029 N N . LEU B 1 55 ? -13.07 19.906 27.016 1 76.75 55 LEU B N 1
ATOM 3030 C CA . LEU B 1 55 ? -14.031 18.906 26.547 1 76.75 55 LEU B CA 1
ATOM 3031 C C . LEU B 1 55 ? -15.43 19.516 26.438 1 76.75 55 LEU B C 1
ATOM 3033 O O . LEU B 1 55 ? -16.141 19.281 25.469 1 76.75 55 LEU B O 1
ATOM 3037 N N . GLU B 1 56 ? -15.781 20.188 27.484 1 77.19 56 GLU B N 1
ATOM 3038 C CA . GLU B 1 56 ? -17.109 20.797 27.547 1 77.19 56 GLU B CA 1
ATOM 3039 C C . GLU B 1 56 ? -17.297 21.812 26.406 1 77.19 56 GLU B C 1
ATOM 3041 O O . GLU B 1 56 ? -18.391 21.922 25.859 1 77.19 56 GLU B O 1
ATOM 3046 N N . LEU B 1 57 ? -16.25 22.484 26.125 1 75.75 57 LEU B N 1
ATOM 3047 C CA . LEU B 1 57 ? -16.312 23.531 25.094 1 75.75 57 LEU B CA 1
ATOM 3048 C C . LEU B 1 57 ? -15.977 22.969 23.719 1 75.75 57 LEU B C 1
ATOM 3050 O O . LEU B 1 57 ? -16.016 23.688 22.719 1 75.75 57 LEU B O 1
ATOM 3054 N N . ASN B 1 58 ? -15.617 21.719 23.734 1 69.56 58 ASN B N 1
ATOM 3055 C CA . ASN B 1 58 ? -15.125 21.078 22.516 1 69.56 58 ASN B CA 1
ATOM 3056 C C . ASN B 1 58 ? -13.922 21.812 21.953 1 69.56 58 ASN B C 1
ATOM 3058 O O . ASN B 1 58 ? -13.852 22.078 20.75 1 69.56 58 ASN B O 1
ATOM 3062 N N . TYR B 1 59 ? -13.148 22.219 22.953 1 66.19 59 TYR B N 1
ATOM 3063 C CA . TYR B 1 59 ? -11.953 22.953 22.578 1 66.19 59 TYR B CA 1
ATOM 3064 C C . TYR B 1 59 ? -10.867 22 22.078 1 66.19 59 TYR B C 1
ATOM 3066 O O . TYR B 1 59 ? -10.609 20.969 22.688 1 66.19 59 TYR B O 1
ATOM 3074 N N . VAL B 1 60 ? -10.414 22.328 20.875 1 58.62 60 VAL B N 1
ATOM 3075 C CA . VAL B 1 60 ? -9.258 21.625 20.328 1 58.62 60 VAL B CA 1
ATOM 3076 C C . VAL B 1 60 ? -8.078 22.594 20.203 1 58.62 60 VAL B C 1
ATOM 3078 O O . VAL B 1 60 ? -8.227 23.703 19.672 1 58.62 60 VAL B O 1
ATOM 3081 N N . VAL B 1 61 ? -6.957 22.266 20.984 1 56.5 61 VAL B N 1
ATOM 3082 C CA . VAL B 1 61 ? -5.754 23.094 20.891 1 56.5 61 VAL B CA 1
ATOM 3083 C C . VAL B 1 61 ? -5.359 23.25 19.422 1 56.5 61 VAL B C 1
ATOM 3085 O O . VAL B 1 61 ? -5.285 22.266 18.688 1 56.5 61 VAL B O 1
ATOM 3088 N N . ASN B 1 62 ? -5.387 24.5 19 1 56.75 62 ASN B N 1
ATOM 3089 C CA . ASN B 1 62 ? -4.941 24.766 17.641 1 56.75 62 ASN B CA 1
ATOM 3090 C C . ASN B 1 62 ? -3.451 24.484 17.469 1 56.75 62 ASN B C 1
ATOM 3092 O O . ASN B 1 62 ? -2.617 25.141 18.094 1 56.75 62 ASN B O 1
ATOM 3096 N N . PRO B 1 63 ? -3.107 23.422 16.844 1 53.72 63 PRO B N 1
ATOM 3097 C CA . PRO B 1 63 ? -1.683 23.109 16.688 1 53.72 63 PRO B CA 1
ATOM 3098 C C . PRO B 1 63 ? -0.894 24.281 16.109 1 53.72 63 PRO B C 1
ATOM 3100 O O . PRO B 1 63 ? 0.273 24.484 16.469 1 53.72 63 PRO B O 1
ATOM 3103 N N . ALA B 1 64 ? -1.527 25.016 15.242 1 54.12 64 ALA B N 1
ATOM 3104 C CA . ALA B 1 64 ? -0.837 26.188 14.703 1 54.12 64 ALA B CA 1
ATOM 3105 C C . ALA B 1 64 ? -0.51 27.188 15.812 1 54.12 64 ALA B C 1
ATOM 3107 O O . ALA B 1 64 ? 0.577 27.766 15.828 1 54.12 64 ALA B O 1
ATOM 3108 N N . ALA B 1 65 ? -1.451 27.344 16.719 1 53.94 65 ALA B N 1
ATOM 3109 C CA . ALA B 1 65 ? -1.212 28.234 17.859 1 53.94 65 ALA B CA 1
ATOM 3110 C C . ALA B 1 65 ? -0.155 27.656 18.797 1 53.94 65 ALA B C 1
ATOM 3112 O O . ALA B 1 65 ? 0.707 28.391 19.297 1 53.94 65 ALA B O 1
ATOM 3113 N N . ARG B 1 66 ? -0.345 26.312 19.031 1 52.03 66 ARG B N 1
ATOM 3114 C CA . ARG B 1 66 ? 0.669 25.641 19.828 1 52.03 66 ARG B CA 1
ATOM 3115 C C . ARG B 1 66 ? 2.047 25.766 19.188 1 52.03 66 ARG B C 1
ATOM 3117 O O . ARG B 1 66 ? 3.039 26.016 19.875 1 52.03 66 ARG B O 1
ATOM 3124 N N . ALA B 1 67 ? 2.016 25.422 17.906 1 54.38 67 ALA B N 1
ATOM 3125 C CA . ALA B 1 67 ? 3.268 25.547 17.172 1 54.38 67 ALA B CA 1
ATOM 3126 C C . ALA B 1 67 ? 3.807 26.984 17.266 1 54.38 67 ALA B C 1
ATOM 3128 O O . ALA B 1 67 ? 5.016 27.188 17.406 1 54.38 67 ALA B O 1
ATOM 3129 N N . LEU B 1 68 ? 2.896 27.922 17.156 1 48.69 68 LEU B N 1
ATOM 3130 C CA . LEU B 1 68 ? 3.287 29.312 17.297 1 48.69 68 LEU B CA 1
ATOM 3131 C C . LEU B 1 68 ? 3.803 29.594 18.703 1 48.69 68 LEU B C 1
ATOM 3133 O O . LEU B 1 68 ? 4.785 30.312 18.891 1 48.69 68 LEU B O 1
ATOM 3137 N N . ALA B 1 69 ? 2.99 29 19.672 1 44.09 69 ALA B N 1
ATOM 3138 C CA . ALA B 1 69 ? 3.418 29.234 21.047 1 44.09 69 ALA B CA 1
ATOM 3139 C C . ALA B 1 69 ? 4.676 28.438 21.375 1 44.09 69 ALA B C 1
ATOM 3141 O O . ALA B 1 69 ? 5.574 28.922 22.062 1 44.09 69 ALA B O 1
ATOM 3142 N N . SER B 1 70 ? 4.641 27.125 21.047 1 47.03 70 SER B N 1
ATOM 3143 C CA . SER B 1 70 ? 5.766 26.25 21.359 1 47.03 70 SER B CA 1
ATOM 3144 C C . SER B 1 70 ? 6.789 26.25 20.219 1 47.03 70 SER B C 1
ATOM 3146 O O . SER B 1 70 ? 7.918 25.781 20.391 1 47.03 70 SER B O 1
ATOM 3148 N N . ALA B 1 71 ? 6.586 26.969 19.172 1 49.31 71 ALA B N 1
ATOM 3149 C CA . ALA B 1 71 ? 7.418 27.047 17.969 1 49.31 71 ALA B CA 1
ATOM 3150 C C . ALA B 1 71 ? 7.57 25.672 17.328 1 49.31 71 ALA B C 1
ATOM 3152 O O . ALA B 1 71 ? 8.32 25.516 16.359 1 49.31 71 ALA B O 1
ATOM 3153 N N . GLN B 1 72 ? 7 24.5 17.938 1 57.16 72 GLN B N 1
ATOM 3154 C CA . GLN B 1 72 ? 7.207 23.203 17.312 1 57.16 72 GLN B CA 1
ATOM 3155 C C . GLN B 1 72 ? 5.918 22.391 17.281 1 57.16 72 GLN B C 1
ATOM 3157 O O . GLN B 1 72 ? 5.141 22.422 18.25 1 57.16 72 GLN B O 1
ATOM 3162 N N . SER B 1 73 ? 5.547 21.891 16.094 1 67.88 73 SER B N 1
ATOM 3163 C CA . SER B 1 73 ? 4.438 20.938 15.984 1 67.88 73 SER B CA 1
ATOM 3164 C C . SER B 1 73 ? 4.801 19.578 16.578 1 67.88 73 SER B C 1
ATOM 3166 O O . SER B 1 73 ? 5.98 19.266 16.734 1 67.88 73 SER B O 1
ATOM 3168 N N . HIS B 1 74 ? 3.965 18.828 17.141 1 81.88 74 HIS B N 1
ATOM 3169 C CA . HIS B 1 74 ? 4.191 17.453 17.609 1 81.88 74 HIS B CA 1
ATOM 3170 C C . HIS B 1 74 ? 4.082 16.453 16.453 1 81.88 74 HIS B C 1
ATOM 3172 O O . HIS B 1 74 ? 3.455 15.406 16.609 1 81.88 74 HIS B O 1
ATOM 3178 N N . SER B 1 75 ? 4.684 16.875 15.328 1 88.44 75 SER B N 1
ATOM 3179 C CA . SER B 1 75 ? 4.594 16.016 14.156 1 88.44 75 SER B CA 1
ATOM 3180 C C . SER B 1 75 ? 5.973 15.531 13.719 1 88.44 75 SER B C 1
ATOM 3182 O O . SER B 1 75 ? 6.973 16.219 13.938 1 88.44 75 SER B O 1
ATOM 3184 N N . VAL B 1 76 ? 5.996 14.305 13.258 1 95.38 76 VAL B N 1
ATOM 3185 C CA . VAL B 1 76 ? 7.156 13.734 12.578 1 95.38 76 VAL B CA 1
ATOM 3186 C C . VAL B 1 76 ? 6.816 13.445 11.125 1 95.38 76 VAL B C 1
ATOM 3188 O O . VAL B 1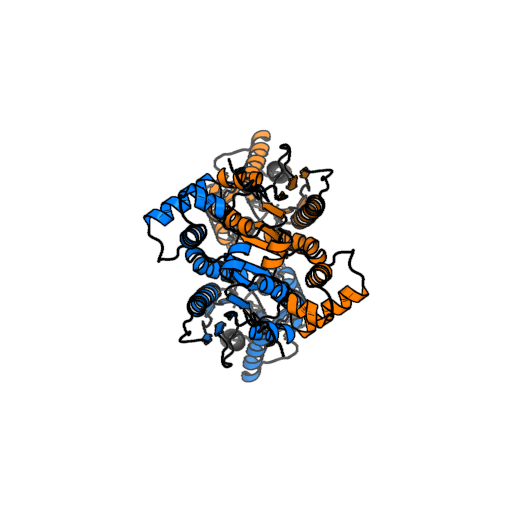 76 ? 5.805 12.797 10.836 1 95.38 76 VAL B O 1
ATOM 3191 N N . VAL B 1 77 ? 7.629 13.969 10.18 1 95.75 77 VAL B N 1
ATOM 3192 C CA . VAL B 1 77 ? 7.41 13.758 8.75 1 95.75 77 VAL B CA 1
ATOM 3193 C C . VAL B 1 77 ? 8.141 12.5 8.297 1 95.75 77 VAL B C 1
ATOM 3195 O O . VAL B 1 77 ? 9.32 12.312 8.594 1 95.75 77 VAL B O 1
ATOM 3198 N N . VAL B 1 78 ? 7.395 11.656 7.672 1 97.88 78 VAL B N 1
ATOM 3199 C CA . VAL B 1 78 ? 7.969 10.445 7.082 1 97.88 78 VAL B CA 1
ATOM 3200 C C . VAL B 1 78 ? 7.801 10.484 5.562 1 97.88 78 VAL B C 1
ATOM 3202 O O . VAL B 1 78 ? 6.676 10.484 5.055 1 97.88 78 VAL B O 1
ATOM 3205 N N . LEU B 1 79 ? 8.906 10.539 4.824 1 97.69 79 LEU B N 1
ATOM 3206 C CA . LEU B 1 79 ? 8.859 10.555 3.365 1 97.69 79 LEU B CA 1
ATOM 3207 C C . LEU B 1 79 ? 9.273 9.203 2.791 1 97.69 79 LEU B C 1
ATOM 3209 O O . LEU B 1 79 ? 10.367 8.711 3.084 1 97.69 79 LEU B O 1
ATOM 3213 N N . VAL B 1 80 ? 8.398 8.602 2.029 1 97.75 80 VAL B N 1
ATOM 3214 C CA . VAL B 1 80 ? 8.68 7.328 1.377 1 97.75 80 VAL B CA 1
ATOM 3215 C C . VAL B 1 80 ? 8.531 7.477 -0.136 1 97.75 80 VAL B C 1
ATOM 3217 O O . VAL B 1 80 ? 7.789 8.336 -0.614 1 97.75 80 VAL B O 1
ATOM 3220 N N . PRO B 1 81 ? 9.227 6.637 -0.923 1 97.06 81 PRO B N 1
ATOM 3221 C CA . PRO B 1 81 ? 9.18 6.789 -2.379 1 97.06 81 PRO B CA 1
ATOM 3222 C C . PRO B 1 81 ? 7.91 6.211 -2.994 1 97.06 81 PRO B C 1
ATOM 3224 O O . PRO B 1 81 ? 7.562 6.543 -4.129 1 97.06 81 PRO B O 1
ATOM 3227 N N . SER B 1 82 ? 7.258 5.305 -2.232 1 95.5 82 SER B N 1
ATOM 3228 C CA . SER B 1 82 ? 6.098 4.656 -2.832 1 95.5 82 SER B CA 1
ATOM 3229 C C . SER B 1 82 ? 5.156 4.109 -1.765 1 95.5 82 SER B C 1
ATOM 3231 O O . SER B 1 82 ? 5.59 3.414 -0.843 1 95.5 82 SER B O 1
ATOM 3233 N N . LEU B 1 83 ? 3.861 4.41 -1.95 1 94.88 83 LEU B N 1
ATOM 3234 C CA . LEU B 1 83 ? 2.857 3.818 -1.074 1 94.88 83 LEU B CA 1
ATOM 3235 C C . LEU B 1 83 ? 2.295 2.537 -1.681 1 94.88 83 LEU B C 1
ATOM 3237 O O . LEU B 1 83 ? 1.583 1.787 -1.01 1 94.88 83 LEU B O 1
ATOM 3241 N N . SER B 1 84 ? 2.699 2.188 -2.928 1 92.5 84 SER B N 1
ATOM 3242 C CA . SER B 1 84 ? 2.221 0.969 -3.574 1 92.5 84 SER B CA 1
ATOM 3243 C C . SER B 1 84 ? 3.156 -0.204 -3.301 1 92.5 84 SER B C 1
ATOM 3245 O O . SER B 1 84 ? 2.828 -1.352 -3.611 1 92.5 84 SER B O 1
ATOM 3247 N N . ASN B 1 85 ? 4.301 0.073 -2.771 1 93.12 85 ASN B N 1
ATOM 3248 C CA . ASN B 1 85 ? 5.254 -0.951 -2.359 1 93.12 85 ASN B CA 1
ATOM 3249 C C . ASN B 1 85 ? 5.105 -1.295 -0.88 1 93.12 85 ASN B C 1
ATOM 3251 O O . ASN B 1 85 ? 5.418 -0.478 -0.013 1 93.12 85 ASN B O 1
ATOM 3255 N N . LEU B 1 86 ? 4.746 -2.564 -0.616 1 92.06 86 LEU B N 1
ATOM 3256 C CA . LEU B 1 86 ? 4.434 -2.988 0.745 1 92.06 86 LEU B CA 1
ATOM 3257 C C . LEU B 1 86 ? 5.652 -2.854 1.649 1 92.06 86 LEU B C 1
ATOM 3259 O O . LEU B 1 86 ? 5.52 -2.773 2.873 1 92.06 86 LEU B O 1
ATOM 3263 N N . LEU B 1 87 ? 6.824 -2.807 1.037 1 93.5 87 LEU B N 1
ATOM 3264 C CA . LEU B 1 87 ? 8.039 -2.586 1.81 1 93.5 87 LEU B CA 1
ATOM 3265 C C . LEU B 1 87 ? 7.918 -1.334 2.674 1 93.5 87 LEU B C 1
ATOM 3267 O O . LEU B 1 87 ? 8.195 -1.374 3.875 1 93.5 87 LEU B O 1
ATOM 3271 N N . PHE B 1 88 ? 7.379 -0.33 2.137 1 96.62 88 PHE B N 1
ATOM 3272 C CA . PHE B 1 88 ? 7.352 0.949 2.836 1 96.62 88 PHE B CA 1
ATOM 3273 C C . PHE B 1 88 ? 6.117 1.058 3.723 1 96.62 88 PHE B C 1
ATOM 3275 O O . PHE B 1 88 ? 6.141 1.752 4.742 1 96.62 88 PHE B O 1
ATOM 3282 N N . ILE B 1 89 ? 5.105 0.33 3.434 1 95 89 ILE B N 1
ATOM 3283 C CA . ILE B 1 89 ? 3.902 0.327 4.262 1 95 89 ILE B CA 1
ATOM 3284 C C . ILE B 1 89 ? 4.211 -0.306 5.617 1 95 89 ILE B C 1
ATOM 3286 O O . ILE B 1 89 ? 3.811 0.218 6.66 1 95 89 ILE B O 1
ATOM 3290 N N . ASP B 1 90 ? 4.941 -1.384 5.578 1 94.38 90 ASP B N 1
ATOM 3291 C CA . ASP B 1 90 ? 5.348 -2.059 6.809 1 94.38 90 ASP B CA 1
ATOM 3292 C C . ASP B 1 90 ? 6.23 -1.154 7.664 1 94.38 90 ASP B C 1
ATOM 3294 O O . ASP B 1 90 ? 6.117 -1.15 8.891 1 94.38 90 ASP B O 1
ATOM 3298 N N . THR B 1 91 ? 7.086 -0.463 7 1 97.56 91 THR B N 1
ATOM 3299 C CA . THR B 1 91 ? 7.949 0.483 7.699 1 97.56 91 THR B CA 1
ATOM 3300 C C . THR B 1 91 ? 7.121 1.567 8.383 1 97.56 91 THR B C 1
ATOM 3302 O O . THR B 1 91 ? 7.336 1.87 9.562 1 97.56 91 THR B O 1
ATOM 3305 N N . LEU B 1 92 ? 6.152 2.076 7.688 1 97.19 92 LEU B N 1
ATOM 3306 C CA . LEU B 1 92 ? 5.273 3.123 8.203 1 97.19 92 LEU B CA 1
ATOM 3307 C C . LEU B 1 92 ? 4.484 2.625 9.406 1 97.19 92 LEU B C 1
ATOM 3309 O O . LEU B 1 92 ? 4.316 3.352 10.391 1 97.19 92 LEU B O 1
ATOM 3313 N N . GLU B 1 93 ? 4.055 1.395 9.289 1 95.5 93 GLU B N 1
ATOM 3314 C CA . GLU B 1 93 ? 3.291 0.807 10.383 1 95.5 93 GLU B CA 1
ATOM 3315 C C . GLU B 1 93 ? 4.133 0.702 11.656 1 95.5 93 GLU B C 1
ATOM 3317 O O . GLU B 1 93 ? 3.646 0.974 12.75 1 95.5 93 GLU B O 1
ATOM 3322 N N . ALA B 1 94 ? 5.336 0.293 11.484 1 97.5 94 ALA B N 1
ATOM 3323 C CA . ALA B 1 94 ? 6.234 0.169 12.633 1 97.5 94 ALA B CA 1
ATOM 3324 C C . ALA B 1 94 ? 6.52 1.532 13.25 1 97.5 94 ALA B C 1
ATOM 3326 O O . ALA B 1 94 ? 6.527 1.672 14.477 1 97.5 94 ALA B O 1
ATOM 3327 N N . ILE B 1 95 ? 6.727 2.533 12.422 1 98.06 95 ILE B N 1
ATOM 3328 C CA . ILE B 1 95 ? 6.965 3.896 12.883 1 98.06 95 ILE B CA 1
ATOM 3329 C C . ILE B 1 95 ? 5.762 4.391 13.68 1 98.06 95 ILE B C 1
ATOM 3331 O O . ILE B 1 95 ? 5.914 4.941 14.766 1 98.06 95 ILE B O 1
ATOM 3335 N N . HIS B 1 96 ? 4.633 4.184 13.094 1 95.12 96 HIS B N 1
ATOM 3336 C CA . HIS B 1 96 ? 3.383 4.59 13.727 1 95.12 96 HIS B CA 1
ATOM 3337 C C . HIS B 1 96 ? 3.238 3.973 15.117 1 95.12 96 HIS B C 1
ATOM 3339 O O . HIS B 1 96 ? 2.875 4.66 16.078 1 95.12 96 HIS B O 1
ATOM 3345 N N . ARG B 1 97 ? 3.516 2.727 15.281 1 95.19 97 ARG B N 1
ATOM 3346 C CA . ARG B 1 97 ? 3.361 1.992 16.531 1 95.19 97 ARG B CA 1
ATOM 3347 C C . ARG B 1 97 ? 4.277 2.553 17.609 1 95.19 97 ARG B C 1
ATOM 3349 O O . ARG B 1 97 ? 3.951 2.502 18.797 1 95.19 97 ARG B O 1
ATOM 3356 N N . VAL B 1 98 ? 5.336 3.119 17.188 1 97.69 98 VAL B N 1
ATOM 3357 C CA . VAL B 1 98 ? 6.309 3.627 18.141 1 97.69 98 VAL B CA 1
ATOM 3358 C C . VAL B 1 98 ? 5.973 5.07 18.516 1 97.69 98 VAL B C 1
ATOM 3360 O O . VAL B 1 98 ? 5.996 5.438 19.688 1 97.69 98 VAL B O 1
ATOM 3363 N N . LEU B 1 99 ? 5.594 5.887 17.547 1 96.06 99 LEU B N 1
ATOM 3364 C CA . LEU B 1 99 ? 5.52 7.332 17.75 1 96.06 99 LEU B CA 1
ATOM 3365 C C . LEU B 1 99 ? 4.156 7.734 18.297 1 96.06 99 LEU B C 1
ATOM 3367 O O . LEU B 1 99 ? 4.062 8.641 19.125 1 96.06 99 LEU B O 1
ATOM 3371 N N . THR B 1 100 ? 3.148 7.07 17.891 1 90.19 100 THR B N 1
ATOM 3372 C CA . THR B 1 100 ? 1.79 7.5 18.203 1 90.19 100 THR B CA 1
ATOM 3373 C C . THR B 1 100 ? 1.525 7.398 19.703 1 90.19 100 THR B C 1
ATOM 3375 O O . THR B 1 100 ? 0.982 8.32 20.312 1 90.19 100 THR B O 1
ATOM 3378 N N . PRO B 1 101 ? 1.919 6.262 20.359 1 90.69 101 PRO B N 1
ATOM 3379 C CA . PRO B 1 101 ? 1.703 6.18 21.797 1 90.69 101 PRO B CA 1
ATOM 3380 C C . PRO B 1 101 ? 2.457 7.262 22.578 1 90.69 101 PRO B C 1
ATOM 3382 O O . PRO B 1 101 ? 2.139 7.531 23.734 1 90.69 101 PRO B O 1
ATOM 3385 N N . LYS B 1 102 ? 3.453 7.84 21.922 1 91.81 102 LYS B N 1
ATOM 3386 C CA . LYS B 1 102 ? 4.246 8.883 22.562 1 91.81 102 LYS B CA 1
ATOM 3387 C C . LYS B 1 102 ? 3.674 10.266 22.281 1 91.81 102 LYS B C 1
ATOM 3389 O O . LYS B 1 102 ? 4.273 11.281 22.641 1 91.81 102 LYS B O 1
ATOM 3394 N N . GLY B 1 103 ? 2.566 10.305 21.594 1 86.75 103 GLY B N 1
ATOM 3395 C CA . GLY B 1 103 ? 1.845 11.547 21.391 1 86.75 103 GLY B CA 1
ATOM 3396 C C . GLY B 1 103 ? 2.248 12.266 20.109 1 86.75 103 GLY B C 1
ATOM 3397 O O . GLY B 1 103 ? 1.879 13.422 19.891 1 86.75 103 GLY B O 1
ATOM 3398 N N . PHE B 1 104 ? 3.043 11.633 19.25 1 89.69 104 PHE B N 1
ATOM 3399 C CA . PHE B 1 104 ? 3.488 12.266 18.016 1 89.69 104 PHE B CA 1
ATOM 3400 C C . PHE B 1 104 ? 2.586 11.883 16.859 1 89.69 104 PHE B C 1
ATOM 3402 O O . PHE B 1 104 ? 2.146 10.734 16.75 1 89.69 104 PHE B O 1
ATOM 3409 N N . GLU B 1 105 ? 2.383 12.891 16.016 1 85.75 105 GLU B N 1
ATOM 3410 C CA . GLU B 1 105 ? 1.67 12.656 14.766 1 85.75 105 GLU B CA 1
ATOM 3411 C C . GLU B 1 105 ? 2.637 12.32 13.641 1 85.75 105 GLU B C 1
ATOM 3413 O O . GLU B 1 105 ? 3.699 12.93 13.516 1 85.75 105 GLU B O 1
ATOM 3418 N N . VAL B 1 106 ? 2.227 11.336 12.906 1 92.44 106 VAL B N 1
ATOM 3419 C CA . VAL B 1 106 ? 3.053 10.945 11.766 1 92.44 106 VAL B CA 1
ATOM 3420 C C . VAL B 1 106 ? 2.473 11.531 10.484 1 92.44 106 VAL B C 1
ATOM 3422 O O . VAL B 1 106 ? 1.338 11.227 10.109 1 92.44 106 VAL B O 1
ATOM 3425 N N . LEU B 1 107 ? 3.197 12.414 9.82 1 91.44 107 LEU B N 1
ATOM 3426 C CA . LEU B 1 107 ? 2.824 12.969 8.523 1 91.44 107 LEU B CA 1
ATOM 3427 C C . LEU B 1 107 ? 3.527 12.227 7.391 1 91.44 107 LEU B C 1
ATOM 3429 O O . LEU B 1 107 ? 4.758 12.242 7.301 1 91.44 107 LEU B O 1
ATOM 3433 N N . ILE B 1 108 ? 2.691 11.672 6.535 1 95.12 108 ILE B N 1
ATOM 3434 C CA . ILE B 1 108 ? 3.244 10.797 5.504 1 95.12 108 ILE B CA 1
ATOM 3435 C C . ILE B 1 108 ? 3.311 11.555 4.176 1 95.12 108 ILE B C 1
ATOM 3437 O O . ILE B 1 108 ? 2.326 12.164 3.754 1 95.12 108 ILE B O 1
ATOM 3441 N N . GLY B 1 109 ? 4.438 11.555 3.523 1 94.69 109 GLY B N 1
ATOM 3442 C CA . GLY B 1 109 ? 4.613 12.055 2.17 1 94.69 109 GLY B CA 1
ATOM 3443 C C . GLY B 1 109 ? 5.133 11 1.208 1 94.69 109 GLY B C 1
ATOM 3444 O O . GLY B 1 109 ? 6.043 10.242 1.544 1 94.69 109 GLY B O 1
ATOM 3445 N N . ASN B 1 110 ? 4.477 10.898 0.099 1 95.44 110 ASN B N 1
ATOM 3446 C CA . ASN B 1 110 ? 4.895 10.008 -0.984 1 95.44 110 ASN B CA 1
ATOM 3447 C C . ASN B 1 110 ? 5.547 10.789 -2.123 1 95.44 110 ASN B C 1
ATOM 3449 O O . ASN B 1 110 ? 4.898 11.617 -2.764 1 95.44 110 ASN B O 1
ATOM 3453 N N . PHE B 1 111 ? 6.852 10.477 -2.412 1 95.69 111 PHE B N 1
ATOM 3454 C CA . PHE B 1 111 ? 7.508 11.344 -3.385 1 95.69 111 PHE B CA 1
ATOM 3455 C C . PHE B 1 111 ? 7.699 10.617 -4.711 1 95.69 111 PHE B C 1
ATOM 3457 O O . PHE B 1 111 ? 8.352 11.141 -5.621 1 95.69 111 PHE B O 1
ATOM 3464 N N . HIS B 1 112 ? 7.18 9.398 -4.938 1 94.19 112 HIS B N 1
ATOM 3465 C CA . HIS B 1 112 ? 7.027 8.672 -6.191 1 94.19 112 HIS B CA 1
ATOM 3466 C C . HIS B 1 112 ? 8.367 8.5 -6.895 1 94.19 112 HIS B C 1
ATOM 3468 O O . HIS B 1 112 ? 8.469 8.695 -8.109 1 94.19 112 HIS B O 1
ATOM 3474 N N . TYR B 1 113 ? 9.375 8.305 -6.145 1 95.75 113 TYR B N 1
ATOM 3475 C CA . TYR B 1 113 ? 10.727 8.055 -6.633 1 95.75 113 TYR B CA 1
ATOM 3476 C C . TYR B 1 113 ? 11.266 9.258 -7.398 1 95.75 113 TYR B C 1
ATOM 3478 O O . TYR B 1 113 ? 12.156 9.117 -8.242 1 95.75 113 TYR B O 1
ATOM 3486 N N . SER B 1 114 ? 10.734 10.406 -7.094 1 95.81 114 SER B N 1
ATOM 3487 C CA . SER B 1 114 ? 11.156 11.641 -7.75 1 95.81 114 SER B CA 1
ATOM 3488 C C . SER B 1 114 ? 11.875 12.562 -6.77 1 95.81 114 SER B C 1
ATOM 3490 O O . SER B 1 114 ? 11.281 13.023 -5.789 1 95.81 114 SER B O 1
ATOM 3492 N N . ARG B 1 115 ? 13.07 12.891 -7.109 1 96.5 115 ARG B N 1
ATOM 3493 C CA . ARG B 1 115 ? 13.836 13.82 -6.273 1 96.5 115 ARG B CA 1
ATOM 3494 C C . ARG B 1 115 ? 13.164 15.188 -6.219 1 96.5 115 ARG B C 1
ATOM 3496 O O . ARG B 1 115 ? 13.156 15.836 -5.176 1 96.5 115 ARG B O 1
ATOM 3503 N N . ASP B 1 116 ? 12.617 15.531 -7.324 1 95.5 116 ASP B N 1
ATOM 3504 C CA . ASP B 1 116 ? 11.945 16.828 -7.391 1 95.5 116 ASP B CA 1
ATOM 3505 C C . ASP B 1 116 ? 10.695 16.844 -6.52 1 95.5 116 ASP B C 1
ATOM 3507 O O . ASP B 1 116 ? 10.422 17.828 -5.832 1 95.5 116 ASP B O 1
ATOM 3511 N N . GLU B 1 117 ? 9.977 15.766 -6.52 1 93.81 117 GLU B N 1
ATOM 3512 C CA . GLU B 1 117 ? 8.789 15.688 -5.68 1 93.81 117 GLU B CA 1
ATOM 3513 C C . GLU B 1 117 ? 9.156 15.664 -4.199 1 93.81 117 GLU B C 1
ATOM 3515 O O . GLU B 1 117 ? 8.469 16.25 -3.371 1 93.81 117 GLU B O 1
ATOM 3520 N N . GLU B 1 118 ? 10.195 14.969 -3.945 1 96.44 118 GLU B N 1
ATOM 3521 C CA . GLU B 1 118 ? 10.656 14.953 -2.559 1 96.44 118 GLU B CA 1
ATOM 3522 C C . GLU B 1 118 ? 10.984 16.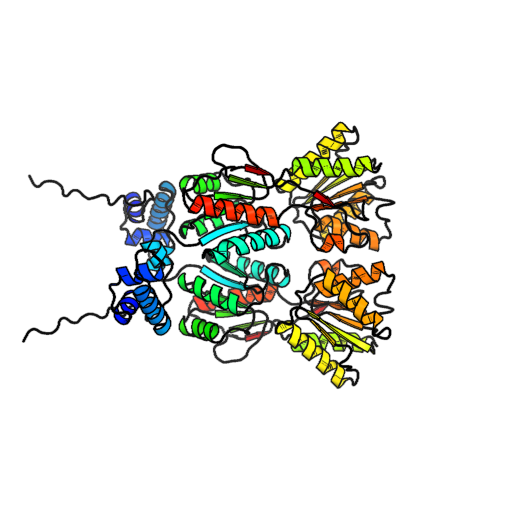359 -2.076 1 96.44 118 GLU B C 1
ATOM 3524 O O . GLU B 1 118 ? 10.625 16.75 -0.958 1 96.44 118 GLU B O 1
ATOM 3529 N N . GLU B 1 119 ? 11.688 17.109 -2.91 1 94.5 119 GLU B N 1
ATOM 3530 C CA . GLU B 1 119 ? 12.062 18.484 -2.576 1 94.5 119 GLU B CA 1
ATOM 3531 C C . GLU B 1 119 ? 10.836 19.344 -2.289 1 94.5 119 GLU B C 1
ATOM 3533 O O . GLU B 1 119 ? 10.812 20.094 -1.313 1 94.5 119 GLU B O 1
ATOM 3538 N N . LYS B 1 120 ? 9.883 19.188 -3.143 1 90.25 120 LYS B N 1
ATOM 3539 C CA . LYS B 1 120 ? 8.641 19.938 -2.961 1 90.25 120 LYS B CA 1
ATOM 3540 C C . LYS B 1 120 ? 7.961 19.562 -1.646 1 90.25 120 LYS B C 1
ATOM 3542 O O . LYS B 1 120 ? 7.508 20.438 -0.908 1 90.25 120 LYS B O 1
ATOM 3547 N N . LEU B 1 121 ? 7.906 18.297 -1.38 1 91.12 121 LEU B N 1
ATOM 3548 C CA . LEU B 1 121 ? 7.285 17.812 -0.147 1 91.12 121 LEU B CA 1
ATOM 3549 C C . LEU B 1 121 ? 8.039 18.328 1.074 1 91.12 121 LEU B C 1
ATOM 3551 O O . LEU B 1 121 ? 7.422 18.781 2.047 1 91.12 121 LEU B O 1
ATOM 3555 N N . LEU B 1 122 ? 9.344 18.266 0.971 1 92.31 122 LEU B N 1
ATOM 3556 C CA . LEU B 1 122 ? 10.172 18.75 2.074 1 92.31 122 LEU B CA 1
ATOM 3557 C C . LEU B 1 122 ? 9.914 20.219 2.342 1 92.31 122 LEU B C 1
ATOM 3559 O O . LEU B 1 122 ? 9.711 20.625 3.492 1 92.31 122 LEU B O 1
ATOM 3563 N N . ARG B 1 123 ? 9.914 20.953 1.303 1 86.06 123 ARG B N 1
ATOM 3564 C CA . ARG B 1 123 ? 9.656 22.391 1.42 1 86.06 123 ARG B CA 1
ATOM 3565 C C . ARG B 1 123 ? 8.297 22.641 2.064 1 86.06 123 ARG B C 1
ATOM 3567 O O . ARG B 1 123 ? 8.18 23.5 2.947 1 86.06 123 ARG B O 1
ATOM 3574 N N . ASN B 1 124 ? 7.352 21.922 1.675 1 81.69 124 ASN B N 1
ATOM 3575 C CA . ASN B 1 124 ? 6 22.062 2.205 1 81.69 124 ASN B CA 1
ATOM 3576 C C . ASN B 1 124 ? 5.934 21.688 3.682 1 81.69 124 ASN B C 1
ATOM 3578 O O . ASN B 1 124 ? 5.359 22.422 4.488 1 81.69 124 ASN B O 1
ATOM 3582 N N . TYR B 1 125 ? 6.516 20.562 4.027 1 85.06 125 TYR B N 1
ATOM 3583 C CA . TYR B 1 125 ? 6.414 20.062 5.395 1 85.06 125 TYR B CA 1
ATOM 3584 C C . TYR B 1 125 ? 7.234 20.922 6.352 1 85.06 125 TYR B C 1
ATOM 3586 O O . TYR B 1 125 ? 6.875 21.078 7.52 1 85.06 125 TYR B O 1
ATOM 3594 N N . MET B 1 126 ? 8.312 21.5 5.875 1 81.25 126 MET B N 1
ATOM 3595 C CA . MET B 1 126 ? 9.156 22.359 6.707 1 81.25 126 MET B CA 1
ATOM 3596 C C . MET B 1 126 ? 8.391 23.578 7.199 1 81.25 126 MET B C 1
ATOM 3598 O O . MET B 1 126 ? 8.633 24.062 8.305 1 81.25 126 MET B O 1
ATOM 3602 N N . ALA B 1 127 ? 7.523 23.922 6.387 1 70.5 127 ALA B N 1
ATOM 3603 C CA . ALA B 1 127 ? 6.703 25.078 6.734 1 70.5 127 ALA B CA 1
ATOM 3604 C C . ALA B 1 127 ? 5.887 24.812 7.996 1 70.5 127 ALA B C 1
ATOM 3606 O O . ALA B 1 127 ? 5.531 25.75 8.719 1 70.5 127 ALA B O 1
ATOM 3607 N N . TYR B 1 128 ? 5.66 23.5 8.297 1 72.25 128 TYR B N 1
ATOM 3608 C CA . TYR B 1 128 ? 4.875 23.141 9.469 1 72.25 128 TYR B CA 1
ATOM 3609 C C . TYR B 1 128 ? 5.773 22.906 10.68 1 72.25 128 TYR B C 1
ATOM 3611 O O . TYR B 1 128 ? 5.293 22.531 11.758 1 72.25 128 TYR B O 1
ATOM 3619 N N . GLN B 1 129 ? 6.984 23.094 10.523 1 79.31 129 GLN B N 1
ATOM 3620 C CA . GLN B 1 129 ? 7.988 22.969 11.578 1 79.31 129 GLN B CA 1
ATOM 3621 C C . GLN B 1 129 ? 7.871 21.641 12.305 1 79.31 129 GLN B C 1
ATOM 3623 O O . GLN B 1 129 ? 7.656 21.609 13.523 1 79.31 129 GLN B O 1
ATOM 3628 N N . PRO B 1 130 ? 8.016 20.594 11.57 1 88.81 130 PRO B N 1
ATOM 3629 C CA . PRO B 1 130 ? 7.977 19.281 12.242 1 88.81 130 PRO B CA 1
ATOM 3630 C C . PRO B 1 130 ? 9.094 19.109 13.266 1 88.81 130 PRO B C 1
ATOM 3632 O O . PRO B 1 130 ? 10.133 19.781 13.172 1 88.81 130 PRO B O 1
ATOM 3635 N N . ARG B 1 131 ? 8.867 18.203 14.203 1 92.69 131 ARG B N 1
ATOM 3636 C CA . ARG B 1 131 ? 9.852 17.953 15.242 1 92.69 131 ARG B CA 1
ATOM 3637 C C . ARG B 1 131 ? 10.945 17.016 14.742 1 92.69 131 ARG B C 1
ATOM 3639 O O . ARG B 1 131 ? 12.039 16.969 15.312 1 92.69 131 ARG B O 1
ATOM 3646 N N . GLY B 1 132 ? 10.609 16.266 13.75 1 96.5 132 GLY B N 1
ATOM 3647 C CA . GLY B 1 132 ? 11.562 15.305 13.234 1 96.5 132 GLY B CA 1
ATOM 3648 C C . GLY B 1 132 ? 11.258 14.875 11.805 1 96.5 132 GLY B C 1
ATOM 3649 O O . GLY B 1 132 ? 10.125 15 11.344 1 96.5 132 GLY B O 1
ATOM 3650 N N . LEU B 1 133 ? 12.297 14.391 11.125 1 97.5 133 LEU B N 1
ATOM 3651 C CA . LEU B 1 133 ? 12.203 13.875 9.766 1 97.5 133 LEU B CA 1
ATOM 3652 C C . LEU B 1 133 ? 12.703 12.438 9.695 1 97.5 133 LEU B C 1
ATOM 3654 O O . LEU B 1 133 ? 13.812 12.133 10.148 1 97.5 133 LEU B O 1
ATOM 3658 N N . LEU B 1 134 ? 11.867 11.562 9.258 1 98.62 134 LEU B N 1
ATOM 3659 C CA . LEU B 1 134 ? 12.273 10.227 8.844 1 98.62 134 LEU B CA 1
ATOM 3660 C C . LEU B 1 134 ? 12.289 10.109 7.32 1 98.62 134 LEU B C 1
ATOM 3662 O O . LEU B 1 134 ? 11.234 10.133 6.68 1 98.62 134 LEU B O 1
ATOM 3666 N N . LEU B 1 135 ? 13.461 9.977 6.738 1 98.31 135 LEU B N 1
ATOM 3667 C CA . LEU B 1 135 ? 13.633 10.047 5.293 1 98.31 135 LEU B CA 1
ATOM 3668 C C . LEU B 1 135 ? 14.188 8.734 4.746 1 98.31 135 LEU B C 1
ATOM 3670 O O . LEU B 1 135 ? 14.984 8.07 5.41 1 98.31 135 LEU B O 1
ATOM 3674 N N . THR B 1 136 ? 13.797 8.375 3.492 1 97.94 136 THR B N 1
ATOM 3675 C CA . THR B 1 136 ? 14.219 7.109 2.904 1 97.94 136 THR B CA 1
ATOM 3676 C C . THR B 1 136 ? 15.398 7.324 1.955 1 97.94 136 THR B C 1
ATOM 3678 O O . THR B 1 136 ? 15.273 8.031 0.951 1 97.94 136 THR B O 1
ATOM 3681 N N . GLY B 1 137 ? 16.484 6.723 2.254 1 95.75 137 GLY B N 1
ATOM 3682 C CA . GLY B 1 137 ? 17.672 6.789 1.409 1 95.75 137 GLY B CA 1
ATOM 3683 C C . GLY B 1 137 ? 18.359 8.141 1.461 1 95.75 137 GLY B C 1
ATOM 3684 O O . GLY B 1 137 ? 18.031 8.977 2.299 1 95.75 137 GLY B O 1
ATOM 3685 N N . PHE B 1 138 ? 19.328 8.344 0.558 1 95.31 138 PHE B N 1
ATOM 3686 C CA . PHE B 1 138 ? 20.188 9.523 0.609 1 95.31 138 PHE B CA 1
ATOM 3687 C C . PHE B 1 138 ? 20.172 10.258 -0.725 1 95.31 138 PHE B C 1
ATOM 3689 O O . PHE B 1 138 ? 20.75 11.336 -0.853 1 95.31 138 PHE B O 1
ATOM 3696 N N . ASP B 1 139 ? 19.562 9.617 -1.708 1 94.19 139 ASP B N 1
ATOM 3697 C CA . ASP B 1 139 ? 19.547 10.203 -3.043 1 94.19 139 ASP B CA 1
ATOM 3698 C C . ASP B 1 139 ? 18.547 11.352 -3.129 1 94.19 139 ASP B C 1
ATOM 3700 O O . ASP B 1 139 ? 17.344 11.117 -3.352 1 94.19 139 ASP B O 1
ATOM 3704 N N . ARG B 1 140 ? 19.062 12.625 -2.979 1 95.88 140 ARG B N 1
ATOM 3705 C CA . ARG B 1 140 ? 18.203 13.805 -2.988 1 95.88 140 ARG B CA 1
ATOM 3706 C C . ARG B 1 140 ? 18.906 14.984 -3.66 1 95.88 140 ARG B C 1
ATOM 3708 O O . ARG B 1 140 ? 20.078 14.898 -4.012 1 95.88 140 ARG B O 1
ATOM 3715 N N . THR B 1 141 ? 18.156 15.992 -3.996 1 96.44 141 THR B N 1
ATOM 3716 C CA . THR B 1 141 ? 18.719 17.172 -4.625 1 96.44 141 THR B CA 1
ATOM 3717 C C . THR B 1 141 ? 19.625 17.922 -3.646 1 96.44 141 THR B C 1
ATOM 3719 O O . THR B 1 141 ? 19.484 17.781 -2.43 1 96.44 141 THR B O 1
ATOM 3722 N N . GLU B 1 142 ? 20.5 18.656 -4.195 1 95.56 142 GLU B N 1
ATOM 3723 C CA . GLU B 1 142 ? 21.344 19.5 -3.361 1 95.56 142 GLU B CA 1
ATOM 3724 C C . GLU B 1 142 ? 20.5 20.484 -2.553 1 95.56 142 GLU B C 1
ATOM 3726 O O . GLU B 1 142 ? 20.797 20.766 -1.391 1 95.56 142 GLU B O 1
ATOM 3731 N N . SER B 1 143 ? 19.516 20.969 -3.203 1 93.69 143 SER B N 1
ATOM 3732 C CA . SER B 1 143 ? 18.609 21.891 -2.52 1 93.69 143 SER B CA 1
ATOM 3733 C C . SER B 1 143 ? 17.953 21.219 -1.317 1 93.69 143 SER B C 1
ATOM 3735 O O . SER B 1 143 ? 17.828 21.828 -0.25 1 93.69 143 SER B O 1
ATOM 3737 N N . SER B 1 144 ? 17.516 19.969 -1.481 1 95 144 SER B N 1
ATOM 3738 C CA . SER B 1 144 ? 16.922 19.219 -0.375 1 95 144 SER B CA 1
ATOM 3739 C C . SER B 1 144 ? 17.938 19.016 0.75 1 95 144 SER B C 1
ATOM 3741 O O . SER B 1 144 ? 17.594 19.172 1.927 1 95 144 SER B O 1
ATOM 3743 N N . ARG B 1 145 ? 19.125 18.703 0.383 1 94.69 145 ARG B N 1
ATOM 3744 C CA . ARG B 1 145 ? 20.188 18.5 1.365 1 94.69 145 ARG B CA 1
ATOM 3745 C C . ARG B 1 145 ? 20.422 19.75 2.197 1 94.69 145 ARG B C 1
ATOM 3747 O O . ARG B 1 145 ? 20.484 19.688 3.426 1 94.69 145 ARG B O 1
ATOM 3754 N N . ARG B 1 146 ? 20.469 20.844 1.559 1 91.75 146 ARG B N 1
ATOM 3755 C CA . ARG B 1 146 ? 20.703 22.125 2.229 1 91.75 146 ARG B CA 1
ATOM 3756 C C . ARG B 1 146 ? 19.531 22.484 3.141 1 91.75 146 ARG B C 1
ATOM 3758 O O . ARG B 1 146 ? 19.734 22.984 4.246 1 91.75 146 ARG B O 1
ATOM 3765 N N . MET B 1 147 ? 18.375 22.219 2.602 1 90.44 147 MET B N 1
ATOM 3766 C CA . MET B 1 147 ? 17.156 22.5 3.377 1 90.44 147 MET B CA 1
ATOM 3767 C C . MET B 1 147 ? 17.156 21.719 4.688 1 90.44 147 MET B C 1
ATOM 3769 O O . MET B 1 147 ? 16.859 22.281 5.742 1 90.44 147 MET B O 1
ATOM 3773 N N . ILE B 1 148 ? 17.5 20.469 4.625 1 93.31 148 ILE B N 1
ATOM 3774 C CA . ILE B 1 148 ? 17.516 19.609 5.801 1 93.31 148 ILE B CA 1
ATOM 3775 C C . ILE B 1 148 ? 18.594 20.078 6.773 1 93.31 148 ILE B C 1
ATOM 3777 O O . ILE B 1 148 ? 18.344 20.234 7.969 1 93.31 148 ILE B O 1
ATOM 3781 N N . GLU B 1 149 ? 19.75 20.391 6.277 1 90.25 149 GLU B N 1
ATOM 3782 C CA . GLU B 1 149 ? 20.875 20.812 7.102 1 90.25 149 GLU B CA 1
ATOM 3783 C C . GLU B 1 149 ? 20.594 22.141 7.785 1 90.25 149 GLU B C 1
ATOM 3785 O O . GLU B 1 149 ? 20.906 22.312 8.969 1 90.25 149 GLU B O 1
ATOM 3790 N N . ALA B 1 150 ? 19.984 22.984 7.086 1 88.31 150 ALA B N 1
ATOM 3791 C CA . ALA B 1 150 ? 19.734 24.328 7.582 1 88.31 150 ALA B CA 1
ATOM 3792 C C . ALA B 1 150 ? 18.594 24.344 8.602 1 88.31 150 ALA B C 1
ATOM 3794 O O . ALA B 1 150 ? 18.5 25.25 9.43 1 88.31 150 ALA B O 1
ATOM 3795 N N . SER B 1 151 ? 17.734 23.375 8.555 1 85.19 151 SER B N 1
ATOM 3796 C CA . SER B 1 151 ? 16.531 23.375 9.383 1 85.19 151 SER B CA 1
ATOM 3797 C C . SER B 1 151 ? 16.859 23.031 10.836 1 85.19 151 SER B C 1
ATOM 3799 O O . SER B 1 151 ? 16.094 23.375 11.742 1 85.19 151 SER B O 1
ATOM 3801 N N . ASN B 1 152 ? 17.922 22.344 11.055 1 88 152 ASN B N 1
ATOM 3802 C CA . ASN B 1 152 ? 18.344 21.859 12.359 1 88 152 ASN B CA 1
ATOM 3803 C C . ASN B 1 152 ? 17.297 20.906 12.961 1 88 152 ASN B C 1
ATOM 3805 O O . ASN B 1 152 ? 17.266 20.719 14.172 1 88 152 ASN B O 1
ATOM 3809 N N . ILE B 1 153 ? 16.375 20.422 12.141 1 92.25 153 ILE B N 1
ATOM 3810 C CA . ILE B 1 153 ? 15.398 19.422 12.562 1 92.25 153 ILE B CA 1
ATOM 3811 C C . ILE B 1 153 ? 16.062 18.047 12.617 1 92.25 153 ILE B C 1
ATOM 3813 O O . ILE B 1 153 ? 16.75 17.641 11.68 1 92.25 153 ILE B O 1
ATOM 3817 N N . PRO B 1 154 ? 15.867 17.328 13.773 1 96 154 PRO B N 1
ATOM 3818 C CA . PRO B 1 154 ? 16.422 15.969 13.828 1 96 154 PRO B CA 1
ATOM 3819 C C . PRO B 1 154 ? 15.984 15.109 12.641 1 96 154 PRO B C 1
ATOM 3821 O O . PRO B 1 154 ? 14.82 15.141 12.242 1 96 154 PRO B O 1
ATOM 3824 N N . CYS B 1 155 ? 16.938 14.383 12.094 1 96.94 155 CYS B N 1
ATOM 3825 C CA . CYS B 1 155 ? 16.688 13.578 10.906 1 96.94 155 CYS B CA 1
ATOM 3826 C C . CYS B 1 155 ? 17.297 12.18 11.055 1 96.94 155 CYS B C 1
ATOM 3828 O O . CYS B 1 155 ? 18.422 12.031 11.531 1 96.94 155 CYS B O 1
ATOM 3830 N N . VAL B 1 156 ? 16.547 11.156 10.75 1 98.44 156 VAL B N 1
ATOM 3831 C CA . VAL B 1 156 ? 17 9.773 10.664 1 98.44 156 VAL B CA 1
ATOM 3832 C C . VAL B 1 156 ? 16.703 9.211 9.273 1 98.44 156 VAL B C 1
ATOM 3834 O O . VAL B 1 156 ? 15.586 9.336 8.781 1 98.44 156 VAL B O 1
ATOM 3837 N N . TYR B 1 157 ? 17.719 8.68 8.648 1 98.31 157 TYR B N 1
ATOM 3838 C CA . TYR B 1 157 ? 17.578 8.086 7.32 1 98.31 157 TYR B CA 1
ATOM 3839 C C . TYR B 1 157 ? 17.328 6.582 7.422 1 98.31 157 TYR B C 1
ATOM 3841 O O . TYR B 1 157 ? 17.922 5.902 8.258 1 98.31 157 TYR B O 1
ATOM 3849 N N . MET B 1 158 ? 16.484 6.098 6.512 1 98.38 158 MET B N 1
ATOM 3850 C CA . MET B 1 158 ? 16.062 4.699 6.574 1 98.38 158 MET B CA 1
ATOM 3851 C C . MET B 1 158 ? 16.5 3.949 5.316 1 98.38 158 MET B C 1
ATOM 3853 O O . MET B 1 158 ? 16.688 4.555 4.262 1 98.38 158 MET B O 1
ATOM 3857 N N . MET B 1 159 ? 16.609 2.564 5.301 1 97.69 159 MET B N 1
ATOM 3858 C CA . MET B 1 159 ? 16.734 1.571 4.238 1 97.69 159 MET B CA 1
ATOM 3859 C C . MET B 1 159 ? 18.172 1.5 3.729 1 97.69 159 MET B C 1
ATOM 3861 O O . MET B 1 159 ? 18.578 0.501 3.131 1 97.69 159 MET B O 1
ATOM 3865 N N . GLU B 1 160 ? 18.922 2.586 3.906 1 95.94 160 GLU B N 1
ATOM 3866 C CA . GLU B 1 160 ? 20.297 2.635 3.451 1 95.94 160 GLU B CA 1
ATOM 3867 C C . GLU B 1 160 ? 21.25 3.031 4.586 1 95.94 160 GLU B C 1
ATOM 3869 O O . GLU B 1 160 ? 20.797 3.527 5.621 1 95.94 160 GLU B O 1
ATOM 3874 N N . LEU B 1 161 ? 22.5 2.791 4.301 1 96.75 161 LEU B N 1
ATOM 3875 C CA . LEU B 1 161 ? 23.531 3.1 5.297 1 96.75 161 LEU B CA 1
ATOM 3876 C C . LEU B 1 161 ? 24.5 4.145 4.766 1 96.75 161 LEU B C 1
ATOM 3878 O O . LEU B 1 161 ? 24.828 4.152 3.576 1 96.75 161 LEU B O 1
ATOM 3882 N N . ASP B 1 162 ? 24.844 4.992 5.617 1 95 162 ASP B N 1
ATOM 3883 C CA . ASP B 1 162 ? 25.875 5.996 5.363 1 95 162 ASP B CA 1
ATOM 3884 C C . ASP B 1 162 ? 26.641 6.328 6.641 1 95 162 ASP B C 1
ATOM 3886 O O . ASP B 1 162 ? 26.031 6.68 7.66 1 95 162 ASP B O 1
ATOM 3890 N N . SER B 1 163 ? 27.984 6.281 6.645 1 92.25 163 SER B N 1
ATOM 3891 C CA . SER B 1 163 ? 28.797 6.457 7.836 1 92.25 163 SER B CA 1
ATOM 3892 C C . SER B 1 163 ? 29.312 7.887 7.945 1 92.25 163 SER B C 1
ATOM 3894 O O . SER B 1 163 ? 30.172 8.188 8.789 1 92.25 163 SER B O 1
ATOM 3896 N N . ALA B 1 164 ? 28.812 8.719 7.121 1 90.88 164 ALA B N 1
ATOM 3897 C CA . ALA B 1 164 ? 29.25 10.109 7.199 1 90.88 164 ALA B CA 1
ATOM 3898 C C . ALA B 1 164 ? 28.938 10.703 8.57 1 90.88 164 ALA B C 1
ATOM 3900 O O . ALA B 1 164 ? 27.953 10.32 9.219 1 90.88 164 ALA B O 1
ATOM 3901 N N . ALA B 1 165 ? 29.75 11.672 8.945 1 85 165 ALA B N 1
ATOM 3902 C CA . ALA B 1 165 ? 29.578 12.305 10.25 1 85 165 ALA B CA 1
ATOM 3903 C C . ALA B 1 165 ? 28.234 13.023 10.336 1 85 165 ALA B C 1
ATOM 3905 O O . ALA B 1 165 ? 27.797 13.68 9.383 1 85 165 ALA B O 1
ATOM 3906 N N . GLY B 1 166 ? 27.578 12.836 11.438 1 87.25 166 GLY B N 1
ATOM 3907 C CA . GLY B 1 166 ? 26.344 13.555 11.703 1 87.25 166 GLY B CA 1
ATOM 3908 C C . GLY B 1 166 ? 25.125 12.898 11.086 1 87.25 166 GLY B C 1
ATOM 3909 O O . GLY B 1 166 ? 24 13.383 11.25 1 87.25 166 GLY B O 1
ATOM 3910 N N . VAL B 1 167 ? 25.359 11.805 10.445 1 93.12 167 VAL B N 1
ATOM 3911 C CA . VAL B 1 167 ? 24.25 11.133 9.773 1 93.12 167 VAL B CA 1
ATOM 3912 C C . VAL B 1 167 ? 23.703 10.016 10.672 1 93.12 167 VAL B C 1
ATOM 3914 O O . VAL B 1 167 ? 24.469 9.188 11.172 1 93.12 167 VAL B O 1
ATOM 3917 N N . ASN B 1 168 ? 22.469 10.07 11.023 1 96.88 168 ASN B N 1
ATOM 3918 C CA . ASN B 1 168 ? 21.75 8.977 11.664 1 96.88 168 ASN B CA 1
ATOM 3919 C C . ASN B 1 168 ? 20.984 8.141 10.648 1 96.88 168 ASN B C 1
ATOM 3921 O O . ASN B 1 168 ? 20.156 8.656 9.906 1 96.88 168 ASN B O 1
ATOM 3925 N N . CYS B 1 169 ? 21.281 6.852 10.602 1 98.12 169 CYS B N 1
ATOM 3926 C CA . CYS B 1 169 ? 20.578 6.031 9.625 1 98.12 169 CYS B CA 1
ATOM 3927 C C . CYS B 1 169 ? 20.422 4.602 10.125 1 98.12 169 CYS B C 1
ATOM 3929 O O . CYS B 1 169 ? 21.25 4.109 10.891 1 98.12 169 CYS B O 1
ATOM 3931 N N . VAL B 1 170 ? 19.312 4.023 9.836 1 98.56 170 VAL B N 1
ATOM 3932 C CA . VAL B 1 170 ? 18.953 2.631 10.086 1 98.56 170 VAL B CA 1
ATOM 3933 C C . VAL B 1 170 ? 18.656 1.924 8.766 1 98.56 170 VAL B C 1
ATOM 3935 O O . VAL B 1 170 ? 17.781 2.352 8.008 1 98.56 170 VAL B O 1
ATOM 3938 N N . GLY B 1 171 ? 19.359 0.879 8.406 1 98.19 171 GLY B N 1
ATOM 3939 C CA . GLY B 1 171 ? 19.172 0.196 7.133 1 98.19 171 GLY B CA 1
ATOM 3940 C C . GLY B 1 171 ? 19.953 -1.106 7.039 1 98.19 171 GLY B C 1
ATOM 3941 O O . GLY B 1 171 ? 20.047 -1.846 8.023 1 98.19 171 GLY B O 1
ATOM 3942 N N . PHE B 1 172 ? 20.328 -1.44 5.867 1 98.31 172 PHE B N 1
ATOM 3943 C CA . PHE B 1 172 ? 21.125 -2.627 5.582 1 98.31 172 PHE B CA 1
ATOM 3944 C C . PHE B 1 172 ? 21.844 -2.49 4.246 1 98.31 172 PHE B C 1
ATOM 3946 O O . PHE B 1 172 ? 21.547 -1.579 3.469 1 98.31 172 PHE B O 1
ATOM 3953 N N . SER B 1 173 ? 22.797 -3.314 4.023 1 98.06 173 SER B N 1
ATOM 3954 C CA . SER B 1 173 ? 23.609 -3.207 2.812 1 98.06 173 SER B CA 1
ATOM 3955 C C . SER B 1 173 ? 22.891 -3.842 1.621 1 98.06 173 SER B C 1
ATOM 3957 O O . SER B 1 173 ? 22.766 -5.066 1.545 1 98.06 173 SER B O 1
ATOM 3959 N N . GLN B 1 174 ? 22.516 -2.998 0.667 1 97.88 174 GLN B N 1
ATOM 3960 C CA . GLN B 1 174 ? 21.938 -3.475 -0.58 1 97.88 174 GLN B CA 1
ATOM 3961 C C . GLN B 1 174 ? 22.953 -4.266 -1.399 1 97.88 174 GLN B C 1
ATOM 3963 O O . GLN B 1 174 ? 22.609 -5.293 -1.989 1 97.88 174 GLN B O 1
ATOM 3968 N N . LEU B 1 175 ? 24.141 -3.785 -1.389 1 98.31 175 LEU B N 1
ATOM 3969 C CA . LEU B 1 175 ? 25.234 -4.43 -2.109 1 98.31 175 LEU B CA 1
ATOM 3970 C C . LEU B 1 175 ? 25.453 -5.852 -1.598 1 98.31 175 LEU B C 1
ATOM 3972 O O . LEU B 1 175 ? 25.5 -6.797 -2.385 1 98.31 175 LEU B O 1
ATOM 3976 N N . SER B 1 176 ? 25.531 -5.992 -0.266 1 98.69 176 SER B N 1
ATOM 3977 C CA . SER B 1 176 ? 25.766 -7.297 0.339 1 98.69 176 SER B CA 1
ATOM 3978 C C . SER B 1 176 ? 24.594 -8.242 0.074 1 98.69 176 SER B C 1
ATOM 3980 O O . SER B 1 176 ? 24.781 -9.445 -0.087 1 98.69 176 SER B O 1
ATOM 3982 N N . ALA B 1 177 ? 23.453 -7.688 0.049 1 98.81 177 ALA B N 1
ATOM 3983 C CA . ALA B 1 177 ? 22.266 -8.5 -0.23 1 98.81 177 ALA B CA 1
ATOM 3984 C C . ALA B 1 177 ? 22.312 -9.055 -1.651 1 98.81 177 ALA B C 1
ATOM 3986 O O . ALA B 1 177 ? 21.984 -10.219 -1.879 1 98.81 177 ALA B O 1
ATOM 3987 N N . GLY B 1 178 ? 22.672 -8.18 -2.594 1 98.81 178 GLY B N 1
ATOM 3988 C CA . GLY B 1 178 ? 22.828 -8.648 -3.959 1 98.81 178 GLY B CA 1
ATOM 3989 C C . GLY B 1 178 ? 23.891 -9.727 -4.098 1 98.81 178 GLY B C 1
ATOM 3990 O O . GLY B 1 178 ? 23.703 -10.703 -4.828 1 98.81 178 GLY B O 1
ATOM 3991 N N . GLU B 1 179 ? 24.969 -9.516 -3.383 1 98.88 179 GLU B N 1
ATOM 3992 C CA . GLU B 1 179 ? 26.047 -10.516 -3.375 1 98.88 179 GLU B CA 1
ATOM 3993 C C . GLU B 1 179 ? 25.531 -11.852 -2.842 1 98.88 179 GLU B C 1
ATOM 3995 O O . GLU B 1 179 ? 25.844 -12.906 -3.41 1 98.88 179 GLU B O 1
ATOM 4000 N N . THR B 1 180 ? 24.797 -11.797 -1.78 1 98.88 180 THR B N 1
ATOM 4001 C CA . THR B 1 180 ? 24.25 -12.984 -1.145 1 98.88 180 THR B CA 1
ATOM 4002 C C . THR B 1 180 ? 23.328 -13.734 -2.105 1 98.88 180 THR B C 1
ATOM 4004 O O . THR B 1 180 ? 23.344 -14.969 -2.152 1 98.88 180 THR B O 1
ATOM 4007 N N . ALA B 1 181 ? 22.547 -13 -2.869 1 98.94 181 ALA B N 1
ATOM 4008 C CA . ALA B 1 181 ? 21.656 -13.602 -3.857 1 98.94 181 ALA B CA 1
ATOM 4009 C C . ALA B 1 181 ? 22.453 -14.391 -4.895 1 98.94 181 ALA B C 1
ATOM 4011 O O . ALA B 1 181 ? 22.109 -15.539 -5.191 1 98.94 181 ALA B O 1
ATOM 4012 N N . ALA B 1 182 ? 23.5 -13.781 -5.395 1 98.94 182 ALA B N 1
ATOM 4013 C CA . ALA B 1 182 ? 24.328 -14.438 -6.391 1 98.94 182 ALA B CA 1
ATOM 4014 C C . ALA B 1 182 ? 25 -15.68 -5.812 1 98.94 182 ALA B C 1
ATOM 4016 O O . ALA B 1 182 ? 24.984 -16.75 -6.434 1 98.94 182 ALA B O 1
ATOM 4017 N N . GLU B 1 183 ? 25.531 -15.523 -4.656 1 98.88 183 GLU B N 1
ATOM 4018 C CA . GLU B 1 183 ? 26.234 -16.625 -4 1 98.88 183 GLU B CA 1
ATOM 4019 C C . GLU B 1 183 ? 25.312 -17.812 -3.754 1 98.88 183 GLU B C 1
ATOM 4021 O O . GLU B 1 183 ? 25.703 -18.969 -3.918 1 98.88 183 GLU B O 1
ATOM 4026 N N . HIS B 1 184 ? 24.125 -17.531 -3.354 1 98.94 184 HIS B N 1
ATOM 4027 C CA . HIS B 1 184 ? 23.141 -18.578 -3.133 1 98.94 184 HIS B CA 1
ATOM 4028 C C . HIS B 1 184 ? 22.875 -19.359 -4.414 1 98.94 184 HIS B C 1
ATOM 4030 O O . HIS B 1 184 ? 22.938 -20.594 -4.422 1 98.94 184 HIS B O 1
ATOM 4036 N N . LEU B 1 185 ? 22.609 -18.656 -5.512 1 98.88 185 LEU B N 1
ATOM 4037 C CA . LEU B 1 185 ? 22.281 -19.297 -6.777 1 98.88 185 LEU B CA 1
ATOM 4038 C C . LEU B 1 185 ? 23.484 -20.094 -7.297 1 98.88 185 LEU B C 1
ATOM 4040 O O . LEU B 1 185 ? 23.312 -21.203 -7.805 1 98.88 185 LEU B O 1
ATOM 4044 N N . LEU B 1 186 ? 24.688 -19.562 -7.137 1 98.75 186 LEU B N 1
ATOM 4045 C CA . LEU B 1 186 ? 25.906 -20.266 -7.527 1 98.75 186 LEU B CA 1
ATOM 4046 C C . LEU B 1 186 ? 26.094 -21.531 -6.699 1 98.75 186 LEU B C 1
ATOM 4048 O O . LEU B 1 186 ? 26.469 -22.578 -7.238 1 98.75 186 LEU B O 1
ATOM 4052 N N . SER B 1 187 ? 25.844 -21.391 -5.438 1 98.62 187 SER B N 1
ATOM 4053 C CA . SER B 1 187 ? 26.016 -22.516 -4.535 1 98.62 187 SER B CA 1
ATOM 4054 C C . SER B 1 187 ? 25.062 -23.656 -4.879 1 98.62 187 SER B C 1
ATOM 4056 O O . SER B 1 187 ? 25.328 -24.812 -4.543 1 98.62 187 SER B O 1
ATOM 4058 N N . ARG B 1 188 ? 23.984 -23.375 -5.582 1 98.25 188 ARG B N 1
ATOM 4059 C CA . ARG B 1 188 ? 23 -24.375 -5.996 1 98.25 188 ARG B CA 1
ATOM 4060 C C . ARG B 1 188 ? 23.375 -24.969 -7.352 1 98.25 188 ARG B C 1
ATOM 4062 O O . ARG B 1 188 ? 22.594 -25.734 -7.926 1 98.25 188 ARG B O 1
ATOM 4069 N N . GLY B 1 189 ? 24.469 -24.531 -7.883 1 98.12 189 GLY B N 1
ATOM 4070 C CA . GLY B 1 189 ? 25 -25.125 -9.102 1 98.12 189 GLY B CA 1
ATOM 4071 C C . GLY B 1 189 ? 24.531 -24.406 -10.359 1 98.12 189 GLY B C 1
ATOM 4072 O O . GLY B 1 189 ? 24.75 -24.891 -11.469 1 98.12 189 GLY B O 1
ATOM 4073 N N . ARG B 1 190 ? 23.906 -23.266 -10.18 1 98.62 190 ARG B N 1
ATOM 4074 C CA . ARG B 1 190 ? 23.453 -22.5 -11.336 1 98.62 190 ARG B CA 1
ATOM 4075 C C . ARG B 1 190 ? 24.625 -21.844 -12.055 1 98.62 190 ARG B C 1
ATOM 4077 O O . ARG B 1 190 ? 25.594 -21.406 -11.414 1 98.62 190 ARG B O 1
ATOM 4084 N N . GLN B 1 191 ? 24.547 -21.703 -13.383 1 97.81 191 GLN B N 1
ATOM 4085 C CA . GLN B 1 191 ? 25.719 -21.312 -14.172 1 97.81 191 GLN B CA 1
ATOM 4086 C C . GLN B 1 191 ? 25.469 -20.016 -14.938 1 97.81 191 GLN B C 1
ATOM 4088 O O . GLN B 1 191 ? 26.359 -19.188 -15.078 1 97.81 191 GLN B O 1
ATOM 4093 N N . ARG B 1 192 ? 24.281 -19.906 -15.477 1 98.56 192 ARG B N 1
ATOM 4094 C CA . ARG B 1 192 ? 23.922 -18.75 -16.281 1 98.56 192 ARG B CA 1
ATOM 4095 C C . ARG B 1 192 ? 22.891 -17.891 -15.555 1 98.56 192 ARG B C 1
ATOM 4097 O O . ARG B 1 192 ? 21.688 -18.047 -15.766 1 98.56 192 ARG B O 1
ATOM 4104 N N . LEU B 1 193 ? 23.422 -16.922 -14.836 1 98.88 193 LEU B N 1
ATOM 4105 C CA . LEU B 1 193 ? 22.594 -16.141 -13.914 1 98.88 193 LEU B CA 1
ATOM 4106 C C . LEU B 1 193 ? 22.266 -14.773 -14.492 1 98.88 193 LEU B C 1
ATOM 4108 O O . LEU B 1 193 ? 23.156 -14.102 -15.039 1 98.88 193 LEU B O 1
ATOM 4112 N N . ALA B 1 194 ? 21.016 -14.352 -14.391 1 98.94 194 ALA B N 1
ATOM 4113 C CA . ALA B 1 194 ? 20.578 -13.047 -14.859 1 98.94 194 ALA B CA 1
ATOM 4114 C C . ALA B 1 194 ? 20.047 -12.195 -13.703 1 98.94 194 ALA B C 1
ATOM 4116 O O . ALA B 1 194 ? 19.656 -12.734 -12.672 1 98.94 194 ALA B O 1
ATOM 4117 N N . TYR B 1 195 ? 20.125 -10.914 -13.875 1 98.94 195 TYR B N 1
ATOM 4118 C CA . TYR B 1 195 ? 19.516 -9.93 -12.977 1 98.94 195 TYR B CA 1
ATOM 4119 C C . TYR B 1 195 ? 18.5 -9.07 -13.727 1 98.94 195 TYR B C 1
ATOM 4121 O O . TYR B 1 195 ? 18.797 -8.531 -14.789 1 98.94 195 TYR B O 1
ATOM 4129 N N . ILE B 1 196 ? 17.281 -9.039 -13.219 1 98.94 196 ILE B N 1
ATOM 4130 C CA . ILE B 1 196 ? 16.266 -8.148 -13.766 1 98.94 196 ILE B CA 1
ATOM 4131 C C . ILE B 1 196 ? 15.914 -7.07 -12.742 1 98.94 196 ILE B C 1
ATOM 4133 O O . ILE B 1 196 ? 15.445 -7.375 -11.641 1 98.94 196 ILE B O 1
ATOM 4137 N N . GLY B 1 197 ? 16.188 -5.809 -13.062 1 98.75 197 GLY B N 1
ATOM 4138 C CA . GLY B 1 197 ? 15.898 -4.66 -12.219 1 98.75 197 GLY B CA 1
ATOM 4139 C C . GLY B 1 197 ? 15.039 -3.619 -12.906 1 98.75 197 GLY B C 1
ATOM 4140 O O . GLY B 1 197 ? 15.234 -3.326 -14.086 1 98.75 197 GLY B O 1
ATOM 4141 N N . ALA B 1 198 ? 14.008 -3.107 -12.227 1 98.5 198 ALA B N 1
ATOM 4142 C CA . ALA B 1 198 ? 13.133 -2.031 -12.695 1 98.5 198 ALA B CA 1
ATOM 4143 C C . ALA B 1 198 ? 13.195 -0.829 -11.758 1 98.5 198 ALA B C 1
ATOM 4145 O O . ALA B 1 198 ? 13.828 -0.89 -10.703 1 98.5 198 ALA B O 1
ATOM 4146 N N . GLN B 1 199 ? 12.555 0.441 -12.18 1 96.44 199 GLN B N 1
ATOM 4147 C CA . GLN B 1 199 ? 12.523 1.668 -11.391 1 96.44 199 GLN B CA 1
ATOM 4148 C C . GLN B 1 199 ? 13.922 2.268 -11.25 1 96.44 199 GLN B C 1
ATOM 4150 O O . GLN B 1 199 ? 14.094 3.484 -11.359 1 96.44 199 GLN B O 1
ATOM 4155 N N . LEU B 1 200 ? 14.844 1.438 -11.141 1 96.94 200 LEU B N 1
ATOM 4156 C CA . LEU B 1 200 ? 16.281 1.686 -11.125 1 96.94 200 LEU B CA 1
ATOM 4157 C C . LEU B 1 200 ? 16.641 2.754 -10.094 1 96.94 200 LEU B C 1
ATOM 4159 O O . LEU B 1 200 ? 17.375 3.699 -10.398 1 96.94 200 LEU B O 1
ATOM 4163 N N . ASP B 1 201 ? 15.984 2.805 -9.008 1 95.69 201 ASP B N 1
ATOM 4164 C CA . ASP B 1 201 ? 16.422 3.645 -7.902 1 95.69 201 ASP B CA 1
ATOM 4165 C C . ASP B 1 201 ? 17.75 3.137 -7.32 1 95.69 201 ASP B C 1
ATOM 4167 O O . ASP B 1 201 ? 18.234 2.084 -7.723 1 95.69 201 ASP B O 1
ATOM 4171 N N . GLN B 1 202 ? 18.312 3.879 -6.461 1 95.06 202 GLN B N 1
ATOM 4172 C CA . GLN B 1 202 ? 19.641 3.594 -5.945 1 95.06 202 GLN B CA 1
ATOM 4173 C C . GLN B 1 202 ? 19.719 2.197 -5.336 1 95.06 202 GLN B C 1
ATOM 4175 O O . GLN B 1 202 ? 20.703 1.489 -5.504 1 95.06 202 GLN B O 1
ATOM 4180 N N . ARG B 1 203 ? 18.719 1.815 -4.566 1 96.62 203 ARG B N 1
ATOM 4181 C CA . ARG B 1 203 ? 18.719 0.508 -3.916 1 96.62 203 ARG B CA 1
ATOM 4182 C C . ARG B 1 203 ? 18.75 -0.616 -4.945 1 96.62 203 ARG B C 1
ATOM 4184 O O . ARG B 1 203 ? 19.531 -1.561 -4.809 1 96.62 203 ARG B O 1
ATOM 4191 N N . THR B 1 204 ? 17.922 -0.541 -5.996 1 97.44 204 THR B N 1
ATOM 4192 C CA . THR B 1 204 ? 17.906 -1.529 -7.07 1 97.44 204 THR B CA 1
ATOM 4193 C C . THR B 1 204 ? 19.266 -1.628 -7.75 1 97.44 204 THR B C 1
ATOM 4195 O O . THR B 1 204 ? 19.734 -2.727 -8.047 1 97.44 204 THR B O 1
ATOM 4198 N N . LEU B 1 205 ? 19.875 -0.507 -7.965 1 97.81 205 LEU B N 1
ATOM 4199 C CA . LEU B 1 205 ? 21.172 -0.474 -8.633 1 97.81 205 LEU B CA 1
ATOM 4200 C C . LEU B 1 205 ? 22.25 -1.113 -7.766 1 97.81 205 LEU B C 1
ATOM 4202 O O . LEU B 1 205 ? 23.094 -1.849 -8.266 1 97.81 205 LEU B O 1
ATOM 4206 N N . LEU B 1 206 ? 22.219 -0.87 -6.523 1 97.94 206 LEU B N 1
ATOM 4207 C CA . LEU B 1 206 ? 23.203 -1.425 -5.602 1 97.94 206 LEU B CA 1
ATOM 4208 C C . LEU B 1 206 ? 23.047 -2.936 -5.48 1 97.94 206 LEU B C 1
ATOM 4210 O O . LEU B 1 206 ? 24.031 -3.666 -5.395 1 97.94 206 LEU B O 1
ATOM 4214 N N . ARG B 1 207 ? 21.797 -3.438 -5.438 1 98.5 207 ARG B N 1
ATOM 4215 C CA . ARG B 1 207 ? 21.547 -4.875 -5.461 1 98.5 207 ARG B CA 1
ATOM 4216 C C . ARG B 1 207 ? 22.203 -5.523 -6.68 1 98.5 207 ARG B C 1
ATOM 4218 O O . ARG B 1 207 ? 22.875 -6.547 -6.559 1 98.5 207 ARG B O 1
ATOM 4225 N N . GLY B 1 208 ? 21.906 -4.867 -7.805 1 98.75 208 GLY B N 1
ATOM 4226 C CA . GLY B 1 208 ? 22.484 -5.367 -9.039 1 98.75 208 GLY B CA 1
ATOM 4227 C C . GLY B 1 208 ? 24 -5.352 -9.023 1 98.75 208 GLY B C 1
ATOM 4228 O O . GLY B 1 208 ? 24.641 -6.277 -9.531 1 98.75 208 GLY B O 1
ATOM 4229 N N . GLU B 1 209 ? 24.562 -4.316 -8.438 1 98.75 209 GLU B N 1
ATOM 4230 C CA . GLU B 1 209 ? 26.016 -4.207 -8.336 1 98.75 209 GLU B CA 1
ATOM 4231 C C . GLU B 1 209 ? 26.594 -5.344 -7.5 1 98.75 209 GLU B C 1
ATOM 4233 O O . GLU B 1 209 ? 27.609 -5.938 -7.871 1 98.75 209 GLU B O 1
ATOM 4238 N N . GLY B 1 210 ? 25.938 -5.582 -6.367 1 98.88 210 GLY B N 1
ATOM 4239 C CA . GLY B 1 210 ? 26.375 -6.695 -5.543 1 98.88 210 GLY B CA 1
ATOM 4240 C C . GLY B 1 210 ? 26.312 -8.031 -6.258 1 98.88 210 GLY B C 1
ATOM 4241 O O . GLY B 1 210 ? 27.234 -8.836 -6.176 1 98.88 210 GLY B O 1
ATOM 4242 N N . PHE B 1 211 ? 25.266 -8.242 -6.969 1 98.94 211 PHE B N 1
ATOM 4243 C CA . PHE B 1 211 ? 25.062 -9.461 -7.746 1 98.94 211 PHE B CA 1
ATOM 4244 C C . PHE B 1 211 ? 26.141 -9.609 -8.805 1 98.94 211 PHE B C 1
ATOM 4246 O O . PHE B 1 211 ? 26.75 -10.672 -8.922 1 98.94 211 PHE B O 1
ATOM 4253 N N . ARG B 1 212 ? 26.391 -8.555 -9.492 1 98.75 212 ARG B N 1
ATOM 4254 C CA . ARG B 1 212 ? 27.406 -8.516 -10.539 1 98.75 212 ARG B CA 1
ATOM 4255 C C . ARG B 1 212 ? 28.781 -8.828 -9.984 1 98.75 212 ARG B C 1
ATOM 4257 O O . ARG B 1 212 ? 29.516 -9.641 -10.547 1 98.75 212 ARG B O 1
ATOM 4264 N N . LYS B 1 213 ? 29.109 -8.227 -8.938 1 98.75 213 LYS B N 1
ATOM 4265 C CA . LYS B 1 213 ? 30.422 -8.414 -8.328 1 98.75 213 LYS B CA 1
ATOM 4266 C C . LYS B 1 213 ? 30.656 -9.883 -7.961 1 98.75 213 LYS B C 1
ATOM 4268 O O . LYS B 1 213 ? 31.734 -10.43 -8.195 1 98.75 213 LYS B O 1
ATOM 4273 N N . ALA B 1 214 ? 29.656 -10.477 -7.344 1 98.81 214 ALA B N 1
ATOM 4274 C CA . ALA B 1 214 ? 29.75 -11.883 -6.969 1 98.81 214 ALA B CA 1
ATOM 4275 C C . ALA B 1 214 ? 29.938 -12.766 -8.195 1 98.81 214 ALA B C 1
ATOM 4277 O O . ALA B 1 214 ? 30.719 -13.719 -8.18 1 98.81 214 ALA B O 1
ATOM 4278 N N . LEU B 1 215 ? 29.266 -12.453 -9.273 1 98.81 215 LEU B N 1
ATOM 4279 C CA . LEU B 1 215 ? 29.375 -13.234 -10.5 1 98.81 215 LEU B CA 1
ATOM 4280 C C . LEU B 1 215 ? 30.734 -13.047 -11.156 1 98.81 215 LEU B C 1
ATOM 4282 O O . LEU B 1 215 ? 31.281 -13.984 -11.742 1 98.81 215 LEU B O 1
ATOM 4286 N N . GLN B 1 216 ? 31.188 -11.828 -11.102 1 98.69 216 GLN B N 1
ATOM 4287 C CA . GLN B 1 216 ? 32.5 -11.555 -11.633 1 98.69 216 GLN B CA 1
ATOM 4288 C C . GLN B 1 216 ? 33.594 -12.352 -10.883 1 98.69 216 GLN B C 1
ATOM 4290 O O . GLN B 1 216 ? 34.469 -12.945 -11.5 1 98.69 216 GLN B O 1
ATOM 4295 N N . LYS B 1 217 ? 33.469 -12.367 -9.633 1 98.44 217 LYS B N 1
ATOM 4296 C CA . LYS B 1 217 ? 34.406 -13.125 -8.805 1 98.44 217 LYS B CA 1
ATOM 4297 C C . LYS B 1 217 ? 34.375 -14.609 -9.156 1 98.44 217 LYS B C 1
ATOM 4299 O O . LYS B 1 217 ? 35.406 -15.281 -9.117 1 98.44 217 LYS B O 1
ATOM 4304 N N . ALA B 1 218 ? 33.25 -15.07 -9.5 1 98.31 218 ALA B N 1
ATOM 4305 C CA . ALA B 1 218 ? 33.062 -16.484 -9.812 1 98.31 218 ALA B CA 1
ATOM 4306 C C . ALA B 1 218 ? 33.375 -16.766 -11.281 1 98.31 218 ALA B C 1
ATOM 4308 O O . ALA B 1 218 ? 33.344 -17.922 -11.711 1 98.31 218 ALA B O 1
ATOM 4309 N N . GLY B 1 219 ? 33.625 -15.75 -12.055 1 98.06 219 GLY B N 1
ATOM 4310 C CA . GLY B 1 219 ? 33.875 -15.906 -13.477 1 98.06 219 GLY B CA 1
ATOM 4311 C C . GLY B 1 219 ? 32.656 -16.266 -14.289 1 98.06 219 GLY B C 1
ATOM 4312 O O . GLY B 1 219 ? 32.75 -16.984 -15.289 1 98.06 219 GLY B O 1
ATOM 4313 N N . ARG B 1 220 ? 31.531 -15.828 -13.844 1 98 220 ARG B N 1
ATOM 4314 C CA . ARG B 1 220 ? 30.281 -16.234 -14.469 1 98 220 ARG B CA 1
ATOM 4315 C C . ARG B 1 220 ? 29.469 -15.031 -14.922 1 98 220 ARG B C 1
ATOM 4317 O O . ARG B 1 220 ? 28.312 -15.172 -15.344 1 98 220 ARG B O 1
ATOM 4324 N N . TYR B 1 221 ? 30.016 -13.852 -14.812 1 98.5 221 TYR B N 1
ATOM 4325 C CA . TYR B 1 221 ? 29.297 -12.633 -15.172 1 98.5 221 TYR B CA 1
ATOM 4326 C C . TYR B 1 221 ? 29.141 -12.516 -16.688 1 98.5 221 TYR B C 1
ATOM 4328 O O . TYR B 1 221 ? 30.094 -12.766 -17.438 1 98.5 221 TYR B O 1
ATOM 4336 N N . ASP B 1 222 ? 27.984 -12.227 -17.156 1 98.44 222 ASP B N 1
ATOM 4337 C CA . ASP B 1 222 ? 27.656 -11.914 -18.547 1 98.44 222 ASP B CA 1
ATOM 4338 C C . ASP B 1 222 ? 26.812 -10.648 -18.625 1 98.44 222 ASP B C 1
ATOM 4340 O O . ASP B 1 222 ? 25.641 -10.641 -18.219 1 98.44 222 ASP B O 1
ATOM 4344 N N . PRO B 1 223 ? 27.344 -9.57 -19.188 1 97.75 223 PRO B N 1
ATOM 4345 C CA . PRO B 1 223 ? 26.625 -8.297 -19.234 1 97.75 223 PRO B CA 1
ATOM 4346 C C . PRO B 1 223 ? 25.312 -8.398 -20 1 97.75 223 PRO B C 1
ATOM 4348 O O . PRO B 1 223 ? 24.375 -7.621 -19.75 1 97.75 223 PRO B O 1
ATOM 4351 N N . ASP B 1 224 ? 25.156 -9.391 -20.859 1 98 224 ASP B N 1
ATOM 4352 C CA . ASP B 1 224 ? 23.938 -9.547 -21.656 1 98 224 ASP B CA 1
ATOM 4353 C C . ASP B 1 224 ? 22.797 -10.094 -20.812 1 98 224 ASP B C 1
ATOM 4355 O O . ASP B 1 224 ? 21.625 -10.062 -21.234 1 98 224 ASP B O 1
ATOM 4359 N N . LEU B 1 225 ? 23.125 -10.516 -19.625 1 98.75 225 LEU B N 1
ATOM 4360 C CA . LEU B 1 225 ? 22.109 -11.125 -18.766 1 98.75 225 LEU B CA 1
ATOM 4361 C C . LEU B 1 225 ? 21.703 -10.172 -17.641 1 98.75 225 LEU B C 1
ATOM 4363 O O . LEU B 1 225 ? 21.078 -10.586 -16.656 1 98.75 225 LEU B O 1
ATOM 4367 N N . GLU B 1 226 ? 21.969 -8.906 -17.797 1 98.31 226 GLU B N 1
ATOM 4368 C CA . GLU B 1 226 ? 21.453 -7.84 -16.953 1 98.31 226 GLU B CA 1
ATOM 4369 C C . GLU B 1 226 ? 20.375 -7.031 -17.688 1 98.31 226 GLU B C 1
ATOM 4371 O O . GLU B 1 226 ? 20.688 -6.312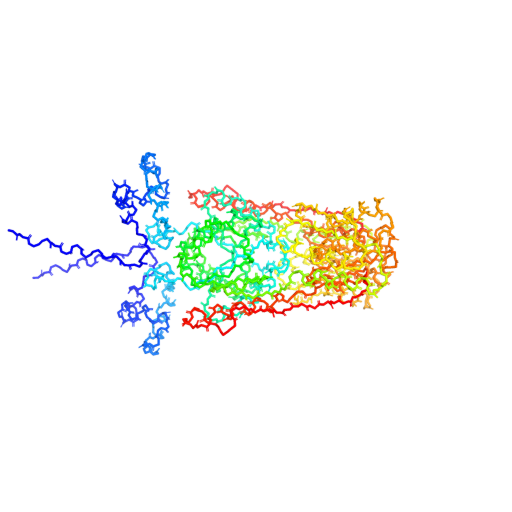 -18.641 1 98.31 226 GLU B O 1
ATOM 4376 N N . VAL B 1 227 ? 19.156 -7.188 -17.25 1 98.69 227 VAL B N 1
ATOM 4377 C CA . VAL B 1 227 ? 18.047 -6.461 -17.828 1 98.69 227 VAL B CA 1
ATOM 4378 C C . VAL B 1 227 ? 17.609 -5.34 -16.891 1 98.69 227 VAL B C 1
ATOM 4380 O O . VAL B 1 227 ? 17.016 -5.594 -15.844 1 98.69 227 VAL B O 1
ATOM 4383 N N . LEU B 1 228 ? 17.891 -4.121 -17.234 1 98.56 228 LEU B N 1
ATOM 4384 C CA . LEU B 1 228 ? 17.594 -2.947 -16.422 1 98.56 228 LEU B CA 1
ATOM 4385 C C . LEU B 1 228 ? 16.641 -2.014 -17.172 1 98.56 228 LEU B C 1
ATOM 4387 O O . LEU B 1 228 ? 16.859 -1.708 -18.344 1 98.56 228 LEU B O 1
ATOM 4391 N N . THR B 1 229 ? 15.539 -1.65 -16.547 1 98.81 229 THR B N 1
ATOM 4392 C CA . THR B 1 229 ? 14.578 -0.74 -17.172 1 98.81 229 THR B CA 1
ATOM 4393 C C . THR B 1 229 ? 14.125 0.324 -16.172 1 98.81 229 THR B C 1
ATOM 4395 O O . THR B 1 229 ? 13.938 0.035 -14.984 1 98.81 229 THR B O 1
ATOM 4398 N N . PRO B 1 230 ? 13.945 1.577 -16.594 1 97.75 230 PRO B N 1
ATOM 4399 C CA . PRO B 1 230 ? 13.461 2.633 -15.695 1 97.75 230 PRO B CA 1
ATOM 4400 C C . PRO B 1 230 ? 11.961 2.539 -15.422 1 97.75 230 PRO B C 1
ATOM 4402 O O . PRO B 1 230 ? 11.438 3.281 -14.586 1 97.75 230 PRO B O 1
ATOM 4405 N N . ARG B 1 231 ? 11.289 1.627 -16.141 1 97.88 231 ARG B N 1
ATOM 4406 C CA . ARG B 1 231 ? 9.852 1.47 -15.914 1 97.88 231 ARG B CA 1
ATOM 4407 C C . ARG B 1 231 ? 9.555 1.119 -14.461 1 97.88 231 ARG B C 1
ATOM 4409 O O . ARG B 1 231 ? 10.352 0.448 -13.805 1 97.88 231 ARG B O 1
ATOM 4416 N N . ALA B 1 232 ? 8.375 1.562 -13.945 1 96.62 232 ALA B N 1
ATOM 4417 C CA . ALA B 1 232 ? 7.934 1.212 -12.602 1 96.62 232 ALA B CA 1
ATOM 4418 C C . ALA B 1 232 ? 7.727 -0.294 -12.461 1 96.62 232 ALA B C 1
ATOM 4420 O O . ALA B 1 232 ? 7.18 -0.936 -13.367 1 96.62 232 ALA B O 1
ATOM 4421 N N . SER B 1 233 ? 8.18 -0.795 -11.359 1 96.88 233 SER B N 1
ATOM 4422 C CA . SER B 1 233 ? 8.047 -2.221 -11.078 1 96.88 233 SER B CA 1
ATOM 4423 C C . SER B 1 233 ? 6.582 -2.631 -10.984 1 96.88 233 SER B C 1
ATOM 4425 O O . SER B 1 233 ? 5.766 -1.899 -10.422 1 96.88 233 SER B O 1
ATOM 4427 N N . SER B 1 234 ? 6.234 -3.748 -11.5 1 97.19 234 SER B N 1
ATOM 4428 C CA . SER B 1 234 ? 4.91 -4.352 -11.391 1 97.19 234 SER B CA 1
ATOM 4429 C C . SER B 1 234 ? 4.965 -5.852 -11.672 1 97.19 234 SER B C 1
ATOM 4431 O O . SER B 1 234 ? 5.934 -6.344 -12.25 1 97.19 234 SER B O 1
ATOM 4433 N N . VAL B 1 235 ? 3.967 -6.492 -11.266 1 97.88 235 VAL B N 1
ATOM 4434 C CA . VAL B 1 235 ? 3.848 -7.922 -11.516 1 97.88 235 VAL B CA 1
ATOM 4435 C C . VAL B 1 235 ? 3.82 -8.18 -13.023 1 97.88 235 VAL B C 1
ATOM 4437 O O . VAL B 1 235 ? 4.535 -9.047 -13.523 1 97.88 235 VAL B O 1
ATOM 4440 N N . GLY B 1 236 ? 3.039 -7.379 -13.734 1 98.38 236 GLY B N 1
ATOM 4441 C CA . GLY B 1 236 ? 2.963 -7.52 -15.18 1 98.38 236 GLY B CA 1
ATOM 4442 C C . GLY B 1 236 ? 4.301 -7.34 -15.867 1 98.38 236 GLY B C 1
ATOM 4443 O O . GLY B 1 236 ? 4.656 -8.117 -16.75 1 98.38 236 GLY B O 1
ATOM 4444 N N . LEU B 1 237 ? 5.035 -6.379 -15.438 1 98.75 237 LEU B N 1
ATOM 4445 C CA . LEU B 1 237 ? 6.348 -6.129 -16.016 1 98.75 237 LEU B CA 1
ATOM 4446 C C . LEU B 1 237 ? 7.293 -7.297 -15.758 1 98.75 237 LEU B C 1
ATOM 4448 O O . LEU B 1 237 ? 8.078 -7.672 -16.641 1 98.75 237 LEU B O 1
ATOM 4452 N N . GLY B 1 238 ? 7.219 -7.844 -14.547 1 98.88 238 GLY B N 1
ATOM 4453 C CA . GLY B 1 238 ? 8.039 -9 -14.211 1 98.88 238 GLY B CA 1
ATOM 4454 C C . GLY B 1 238 ? 7.844 -10.164 -15.164 1 98.88 238 GLY B C 1
ATOM 4455 O O . GLY B 1 238 ? 8.82 -10.758 -15.633 1 98.88 238 GLY B O 1
ATOM 4456 N N . GLY B 1 239 ? 6.586 -10.453 -15.43 1 98.88 239 GLY B N 1
ATOM 4457 C CA . GLY B 1 239 ? 6.285 -11.508 -16.391 1 98.88 239 GLY B CA 1
ATOM 4458 C C . GLY B 1 239 ? 6.785 -11.211 -17.781 1 98.88 239 GLY B C 1
ATOM 4459 O O . GLY B 1 239 ? 7.359 -12.078 -18.453 1 98.88 239 GLY B O 1
ATOM 4460 N N . GLU B 1 240 ? 6.613 -9.992 -18.188 1 98.81 240 GLU B N 1
ATOM 4461 C CA . GLU B 1 240 ? 7.035 -9.539 -19.516 1 98.81 240 GLU B CA 1
ATOM 4462 C C . GLU B 1 240 ? 8.539 -9.703 -19.688 1 98.81 240 GLU B C 1
ATOM 4464 O O . GLU B 1 240 ? 8.992 -10.297 -20.672 1 98.81 240 GLU B O 1
ATOM 4469 N N . LEU B 1 241 ? 9.266 -9.242 -18.734 1 98.94 241 LEU B N 1
ATOM 4470 C CA . LEU B 1 241 ? 10.719 -9.258 -18.828 1 98.94 241 LEU B CA 1
ATOM 4471 C C . LEU B 1 241 ? 11.258 -10.68 -18.703 1 98.94 241 LEU B C 1
ATOM 4473 O O . LEU B 1 241 ? 12.25 -11.031 -19.359 1 98.94 241 LEU B O 1
ATOM 4477 N N . PHE B 1 242 ? 10.664 -11.484 -17.922 1 98.94 242 PHE B N 1
ATOM 4478 C CA . PHE B 1 242 ? 11.008 -12.883 -17.734 1 98.94 242 PHE B CA 1
ATOM 4479 C C . PHE B 1 242 ? 10.938 -13.633 -19.062 1 98.94 242 PHE B C 1
ATOM 4481 O O . PHE B 1 242 ? 11.906 -14.281 -19.469 1 98.94 242 PHE B O 1
ATOM 4488 N N . LEU B 1 243 ? 9.812 -13.484 -19.75 1 98.88 243 LEU 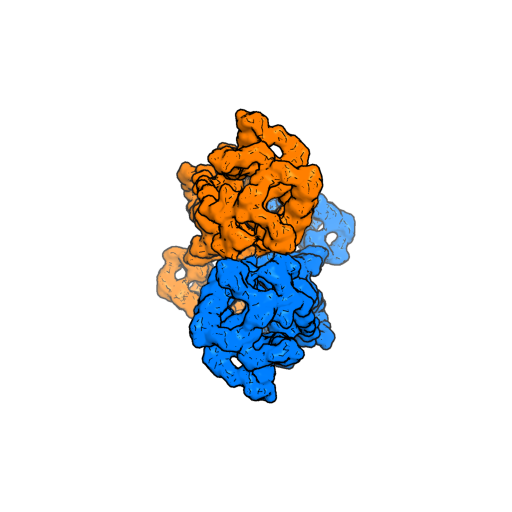B N 1
ATOM 4489 C CA . LEU B 1 243 ? 9.609 -14.172 -21.016 1 98.88 243 LEU B CA 1
ATOM 4490 C C . LEU B 1 243 ? 10.562 -13.648 -22.078 1 98.88 243 LEU B C 1
ATOM 4492 O O . LEU B 1 243 ? 11.117 -14.422 -22.859 1 98.88 243 LEU B O 1
ATOM 4496 N N . GLN B 1 244 ? 10.711 -12.359 -22.078 1 98.88 244 GLN B N 1
ATOM 4497 C CA . GLN B 1 244 ? 11.617 -11.75 -23.031 1 98.88 244 GLN B CA 1
ATOM 4498 C C . GLN B 1 244 ? 13.047 -12.266 -22.844 1 98.88 244 GLN B C 1
ATOM 4500 O O . GLN B 1 244 ? 13.727 -12.602 -23.812 1 98.88 244 GLN B O 1
ATOM 4505 N N . LEU B 1 245 ? 13.508 -12.328 -21.609 1 98.88 245 LEU B N 1
ATOM 4506 C CA . LEU B 1 245 ? 14.859 -12.781 -21.312 1 98.88 245 LEU B CA 1
ATOM 4507 C C . LEU B 1 245 ? 15.055 -14.227 -21.734 1 98.88 245 LEU B C 1
ATOM 4509 O O . LEU B 1 245 ? 16.062 -14.562 -22.359 1 98.88 245 LEU B O 1
ATOM 4513 N N . LEU B 1 246 ? 14.164 -15.125 -21.422 1 98.62 246 LEU B N 1
ATOM 4514 C CA . LEU B 1 246 ? 14.297 -16.547 -21.734 1 98.62 246 LEU B CA 1
ATOM 4515 C C . LEU B 1 246 ? 14.273 -16.781 -23.25 1 98.62 246 LEU B C 1
ATOM 4517 O O . LEU B 1 246 ? 14.922 -17.688 -23.75 1 98.62 246 LEU B O 1
ATOM 4521 N N . ALA B 1 247 ? 13.461 -15.969 -23.922 1 98.56 247 ALA B N 1
ATOM 4522 C CA . ALA B 1 247 ? 13.43 -16.062 -25.375 1 98.56 247 ALA B CA 1
ATOM 4523 C C . ALA B 1 247 ? 14.789 -15.719 -25.984 1 98.56 247 ALA B C 1
ATOM 4525 O O . ALA B 1 247 ? 15.242 -16.375 -26.922 1 98.56 247 ALA B O 1
ATOM 4526 N N . ALA B 1 248 ? 15.383 -14.719 -25.453 1 98.62 248 ALA B N 1
ATOM 4527 C CA . ALA B 1 248 ? 16.672 -14.242 -25.969 1 98.62 248 ALA B CA 1
ATOM 4528 C C . ALA B 1 248 ? 17.812 -15.133 -25.484 1 98.62 248 ALA B C 1
ATOM 4530 O O . ALA B 1 248 ? 18.797 -15.32 -26.203 1 98.62 248 ALA B O 1
ATOM 4531 N N . HIS B 1 249 ? 17.672 -15.664 -24.312 1 98.62 249 HIS B N 1
ATOM 4532 C CA . HIS B 1 249 ? 18.703 -16.469 -23.672 1 98.62 249 HIS B CA 1
ATOM 4533 C C . HIS B 1 249 ? 18.125 -17.719 -23.031 1 98.62 249 HIS B C 1
ATOM 4535 O O . HIS B 1 249 ? 18.047 -17.812 -21.797 1 98.62 249 HIS B O 1
ATOM 4541 N N . PRO B 1 250 ? 17.844 -18.719 -23.844 1 98.12 250 PRO B N 1
ATOM 4542 C CA . PRO B 1 250 ? 17.172 -19.922 -23.328 1 98.12 250 PRO B CA 1
ATOM 4543 C C . PRO B 1 250 ? 18.062 -20.719 -22.375 1 98.12 250 PRO B C 1
ATOM 4545 O O . PRO B 1 250 ? 17.578 -21.609 -21.672 1 98.12 250 PRO B O 1
ATOM 4548 N N . ASP B 1 251 ? 19.281 -20.391 -22.328 1 98.19 251 ASP B N 1
ATOM 4549 C CA . ASP B 1 251 ? 20.234 -21.125 -21.5 1 98.19 251 ASP B CA 1
ATOM 4550 C C . ASP B 1 251 ? 20.312 -20.547 -20.094 1 98.19 251 ASP B C 1
ATOM 4552 O O . ASP B 1 251 ? 20.969 -21.109 -19.219 1 98.19 251 ASP B O 1
ATOM 4556 N N . VAL B 1 252 ? 19.594 -19.469 -19.797 1 98.81 252 VAL B N 1
ATOM 4557 C CA . VAL B 1 252 ? 19.547 -18.922 -18.453 1 98.81 252 VAL B CA 1
ATOM 4558 C C . VAL B 1 252 ? 18.922 -19.922 -17.5 1 98.81 252 VAL B C 1
ATOM 4560 O O . VAL B 1 252 ? 17.859 -20.469 -17.781 1 98.81 252 VAL B O 1
ATOM 4563 N N . ASP B 1 253 ? 19.594 -20.125 -16.422 1 98.81 253 ASP B N 1
ATOM 4564 C CA . ASP B 1 253 ? 19.078 -21.156 -15.523 1 98.81 253 ASP B CA 1
ATOM 4565 C C . ASP B 1 253 ? 18.797 -20.594 -14.133 1 98.81 253 ASP B C 1
ATOM 4567 O O . ASP B 1 253 ? 18.391 -21.328 -13.234 1 98.81 253 ASP B O 1
ATOM 4571 N N . ALA B 1 254 ? 19.047 -19.297 -13.891 1 98.94 254 ALA B N 1
ATOM 4572 C CA . ALA B 1 254 ? 18.656 -18.625 -12.656 1 98.94 254 ALA B CA 1
ATOM 4573 C C . ALA B 1 254 ? 18.484 -17.125 -12.875 1 98.94 254 ALA B C 1
ATOM 4575 O O . ALA B 1 254 ? 19.25 -16.5 -13.625 1 98.94 254 ALA B O 1
ATOM 4576 N N . ILE B 1 255 ? 17.531 -16.547 -12.234 1 99 255 ILE B N 1
ATOM 4577 C CA . ILE B 1 255 ? 17.266 -15.117 -12.352 1 99 255 ILE B CA 1
ATOM 4578 C C . ILE B 1 255 ? 17.062 -14.516 -10.961 1 99 255 ILE B C 1
ATOM 4580 O O . ILE B 1 255 ? 16.266 -15.031 -10.172 1 99 255 ILE B O 1
ATOM 4584 N N . PHE B 1 256 ? 17.797 -13.508 -10.648 1 99 256 PHE B N 1
ATOM 4585 C CA . PHE B 1 256 ? 17.562 -12.6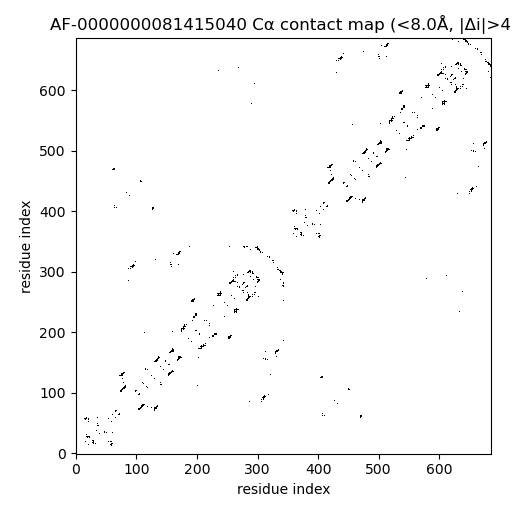48 -9.484 1 99 256 PHE B CA 1
ATOM 4586 C C . PHE B 1 256 ? 16.781 -11.406 -9.883 1 99 256 PHE B C 1
ATOM 4588 O O . PHE B 1 256 ? 17.234 -10.609 -10.711 1 99 256 PHE B O 1
ATOM 4595 N N . PHE B 1 257 ? 15.586 -11.258 -9.328 1 98.94 257 PHE B N 1
ATOM 4596 C CA . PHE B 1 257 ? 14.75 -10.094 -9.586 1 98.94 257 PHE B CA 1
ATOM 4597 C C . PHE B 1 257 ? 14.961 -9.023 -8.523 1 98.94 257 PHE B C 1
ATOM 4599 O O . PHE B 1 257 ? 14.992 -9.328 -7.324 1 98.94 257 PHE B O 1
ATOM 4606 N N . GLY B 1 258 ? 14.984 -7.805 -8.938 1 98.38 258 GLY B N 1
ATOM 4607 C CA . GLY B 1 258 ? 15.273 -6.684 -8.062 1 98.38 258 GLY B CA 1
ATOM 4608 C C . GLY B 1 258 ? 14.234 -6.484 -6.977 1 98.38 258 GLY B C 1
ATOM 4609 O O . GLY B 1 258 ? 14.477 -5.789 -5.992 1 98.38 258 GLY B O 1
ATOM 4610 N N . ASN B 1 259 ? 13.039 -7.039 -7.078 1 97.94 259 ASN B N 1
ATOM 4611 C CA . ASN B 1 259 ? 12.016 -7.066 -6.035 1 97.94 259 ASN B CA 1
ATOM 4612 C C . ASN B 1 259 ? 11 -8.18 -6.277 1 97.94 259 ASN B C 1
ATOM 4614 O O . ASN B 1 259 ? 10.961 -8.766 -7.363 1 97.94 259 ASN B O 1
ATOM 4618 N N . ASP B 1 260 ? 10.195 -8.422 -5.32 1 98.5 260 ASP B N 1
ATOM 4619 C CA . ASP B 1 260 ? 9.297 -9.578 -5.328 1 98.5 260 ASP B CA 1
ATOM 4620 C C . ASP B 1 260 ? 8.18 -9.398 -6.359 1 98.5 260 ASP B C 1
ATOM 4622 O O . ASP B 1 260 ? 7.715 -10.375 -6.949 1 98.5 260 ASP B O 1
ATOM 4626 N N . ASP B 1 261 ? 7.727 -8.164 -6.641 1 97.88 261 ASP B N 1
ATOM 4627 C CA . ASP B 1 261 ? 6.68 -7.969 -7.637 1 97.88 261 ASP B CA 1
ATOM 4628 C C . ASP B 1 261 ? 7.094 -8.539 -8.992 1 97.88 261 ASP B C 1
ATOM 4630 O O . ASP B 1 261 ? 6.32 -9.258 -9.633 1 97.88 261 ASP B O 1
ATOM 4634 N N . LEU B 1 262 ? 8.312 -8.219 -9.375 1 98.75 262 LEU B N 1
ATOM 4635 C CA . LEU B 1 262 ? 8.836 -8.734 -10.641 1 98.75 262 LEU B CA 1
ATOM 4636 C C . LEU B 1 262 ? 8.93 -10.258 -10.602 1 98.75 262 LEU B C 1
ATOM 4638 O O . LEU B 1 262 ? 8.508 -10.93 -11.539 1 98.75 262 LEU B O 1
ATOM 4642 N N . ALA B 1 263 ? 9.469 -10.781 -9.477 1 98.94 263 ALA B N 1
ATOM 4643 C CA . ALA B 1 263 ? 9.656 -12.219 -9.336 1 98.94 263 ALA B CA 1
ATOM 4644 C C . ALA B 1 263 ? 8.32 -12.953 -9.359 1 98.94 263 ALA B C 1
ATOM 4646 O O . ALA B 1 263 ? 8.203 -14.023 -9.961 1 98.94 263 ALA B O 1
ATOM 4647 N N . GLN B 1 264 ? 7.355 -12.375 -8.695 1 98.81 264 GLN B N 1
ATOM 4648 C CA . GLN B 1 264 ? 6.031 -12.984 -8.656 1 98.81 264 GLN B CA 1
ATOM 4649 C C . GLN B 1 264 ? 5.402 -13.023 -10.047 1 98.81 264 GLN B C 1
ATOM 4651 O O . GLN B 1 264 ? 4.785 -14.016 -10.43 1 98.81 264 GLN B O 1
ATOM 4656 N N . GLY B 1 265 ? 5.582 -11.898 -10.797 1 98.81 265 GLY B N 1
ATOM 4657 C CA . GLY B 1 265 ? 5.137 -11.906 -12.18 1 98.81 265 GLY B CA 1
ATOM 4658 C C . GLY B 1 265 ? 5.781 -13 -13.016 1 98.81 265 GLY B C 1
ATOM 4659 O O . GLY B 1 265 ? 5.109 -13.656 -13.812 1 98.81 265 GLY B O 1
ATOM 4660 N N . ALA B 1 266 ? 7.02 -13.242 -12.805 1 98.94 266 ALA B N 1
ATOM 4661 C CA . ALA B 1 266 ? 7.762 -14.281 -13.508 1 98.94 266 ALA B CA 1
ATOM 4662 C C . ALA B 1 266 ? 7.238 -15.672 -13.141 1 98.94 266 ALA B C 1
ATOM 4664 O O . ALA B 1 266 ? 7.062 -16.531 -14.016 1 98.94 266 ALA B O 1
ATOM 4665 N N . LEU B 1 267 ? 6.988 -15.922 -11.852 1 98.88 267 LEU B N 1
ATOM 4666 C CA . LEU B 1 267 ? 6.465 -17.203 -11.406 1 98.88 267 LEU B CA 1
ATOM 4667 C C . LEU B 1 267 ? 5.121 -17.5 -12.055 1 98.88 267 LEU B C 1
ATOM 4669 O O . LEU B 1 267 ? 4.867 -18.641 -12.484 1 98.88 267 LEU B O 1
ATOM 4673 N N . LEU B 1 268 ? 4.277 -16.469 -12.148 1 98.75 268 LEU B N 1
ATOM 4674 C CA . LEU B 1 268 ? 2.949 -16.641 -12.727 1 98.75 268 LEU B CA 1
ATOM 4675 C C . LEU B 1 268 ? 3.041 -16.938 -14.219 1 98.75 268 LEU B C 1
ATOM 4677 O O . LEU B 1 268 ? 2.336 -17.812 -14.727 1 98.75 268 LEU B O 1
ATOM 4681 N N . GLU B 1 269 ? 3.924 -16.25 -14.875 1 98.69 269 GLU B N 1
ATOM 4682 C CA . GLU B 1 269 ? 4.117 -16.531 -16.297 1 98.69 269 GLU B CA 1
ATOM 4683 C C . GLU B 1 269 ? 4.738 -17.906 -16.516 1 98.69 269 GLU B C 1
ATOM 4685 O O . GLU B 1 269 ? 4.422 -18.594 -17.484 1 98.69 269 GLU B O 1
ATOM 4690 N N . ALA B 1 270 ? 5.664 -18.328 -15.648 1 98.81 270 ALA B N 1
ATOM 4691 C CA . ALA B 1 270 ? 6.234 -19.672 -15.727 1 98.81 270 ALA B CA 1
ATOM 4692 C C . ALA B 1 270 ? 5.141 -20.734 -15.633 1 98.81 270 ALA B C 1
ATOM 4694 O O . ALA B 1 270 ? 5.133 -21.688 -16.406 1 98.81 270 ALA B O 1
ATOM 4695 N N . LEU B 1 271 ? 4.242 -20.547 -14.703 1 98.38 271 LEU B N 1
ATOM 4696 C CA . LEU B 1 271 ? 3.113 -21.453 -14.555 1 98.38 271 LEU B CA 1
ATOM 4697 C C . LEU B 1 271 ? 2.285 -21.5 -15.828 1 98.38 271 LEU B C 1
ATOM 4699 O O . LEU B 1 271 ? 1.924 -22.594 -16.297 1 98.38 271 LEU B O 1
ATOM 4703 N N . ARG B 1 272 ? 2.053 -20.312 -16.406 1 97.81 272 ARG B N 1
ATOM 4704 C CA . ARG B 1 272 ? 1.198 -20.203 -17.594 1 97.81 272 ARG B CA 1
ATOM 4705 C C . ARG B 1 272 ? 1.827 -20.891 -18.797 1 97.81 272 ARG B C 1
ATOM 4707 O O . ARG B 1 272 ? 1.118 -21.438 -19.641 1 97.81 272 ARG B O 1
ATOM 4714 N N . HIS B 1 273 ? 3.133 -20.938 -18.797 1 98.06 273 HIS B N 1
ATOM 4715 C CA . HIS B 1 273 ? 3.834 -21.438 -19.984 1 98.06 273 HIS B CA 1
ATOM 4716 C C . HIS B 1 273 ? 4.449 -22.812 -19.719 1 98.06 273 HIS B C 1
ATOM 4718 O O . HIS B 1 273 ? 5.164 -23.344 -20.578 1 98.06 273 HIS B O 1
ATOM 4724 N N . GLY B 1 274 ? 4.266 -23.312 -18.547 1 97.88 274 GLY B N 1
ATOM 4725 C CA . GLY B 1 274 ? 4.762 -24.641 -18.203 1 97.88 274 GLY B CA 1
ATOM 4726 C C . GLY B 1 274 ? 6.266 -24.688 -18 1 97.88 274 GLY B C 1
ATOM 4727 O O . GLY B 1 274 ? 6.906 -25.703 -18.266 1 97.88 274 GLY B O 1
ATOM 4728 N N . ILE B 1 275 ? 6.863 -23.562 -17.688 1 98.62 275 ILE B N 1
ATOM 4729 C CA . ILE B 1 275 ? 8.281 -23.5 -17.359 1 98.62 275 ILE B CA 1
ATOM 4730 C C . ILE B 1 275 ? 8.508 -23.953 -15.922 1 98.62 275 ILE B C 1
ATOM 4732 O O . ILE B 1 275 ? 7.938 -23.375 -14.992 1 98.62 275 ILE B O 1
ATOM 4736 N N . ARG B 1 276 ? 9.336 -24.953 -15.695 1 98.56 276 ARG B N 1
ATOM 4737 C CA . ARG B 1 276 ? 9.492 -25.562 -14.383 1 98.56 276 ARG B CA 1
ATOM 4738 C C . ARG B 1 276 ? 10.453 -24.75 -13.516 1 98.56 276 ARG B C 1
ATOM 4740 O O . ARG B 1 276 ? 11.594 -24.5 -13.914 1 98.56 276 ARG B O 1
ATOM 4747 N N . ILE B 1 277 ? 10.055 -24.344 -12.43 1 98.81 277 ILE B N 1
ATOM 4748 C CA . ILE B 1 277 ? 10.844 -23.641 -11.422 1 98.81 277 ILE B CA 1
ATOM 4749 C C . ILE B 1 277 ? 11.008 -24.516 -10.188 1 98.81 277 ILE B C 1
ATOM 4751 O O . ILE B 1 277 ? 10.023 -25 -9.625 1 98.81 277 ILE B O 1
ATOM 4755 N N . PRO B 1 278 ? 12.18 -24.781 -9.727 1 98.62 278 PRO B N 1
ATOM 4756 C CA . PRO B 1 278 ? 13.453 -24.188 -10.148 1 98.62 278 PRO B CA 1
ATOM 4757 C C . PRO B 1 278 ? 14.195 -25.047 -11.164 1 98.62 278 PRO B C 1
ATOM 4759 O O . PRO B 1 278 ? 15.336 -24.75 -11.516 1 98.62 278 PRO B O 1
ATOM 4762 N N . GLU B 1 279 ? 13.586 -26.156 -11.602 1 98.56 279 GLU B N 1
ATOM 4763 C CA . GLU B 1 279 ? 14.32 -27.172 -12.359 1 98.56 279 GLU B CA 1
ATOM 4764 C C . GLU B 1 279 ? 14.93 -26.578 -13.625 1 98.56 279 GLU B C 1
ATOM 4766 O O . GLU B 1 279 ? 16.109 -26.797 -13.922 1 98.56 279 GLU B O 1
ATOM 4771 N N . GLN B 1 280 ? 14.148 -25.844 -14.383 1 98.38 280 GLN B N 1
ATOM 4772 C CA . GLN B 1 280 ? 14.625 -25.219 -15.617 1 98.38 280 GLN B CA 1
ATOM 4773 C C . GLN B 1 280 ? 15.289 -23.875 -15.336 1 98.38 280 GLN B C 1
ATOM 4775 O O . GLN B 1 280 ? 16.359 -23.578 -15.891 1 98.38 280 GLN B O 1
ATOM 4780 N N . VAL B 1 281 ? 14.656 -23.078 -14.539 1 98.81 281 VAL B N 1
ATOM 4781 C CA . VAL B 1 281 ? 15.18 -21.766 -14.18 1 98.81 281 VAL B CA 1
ATOM 4782 C C . VAL B 1 281 ? 14.828 -21.438 -12.727 1 98.81 281 VAL B C 1
ATOM 4784 O O . VAL B 1 281 ? 13.648 -21.469 -12.352 1 98.81 281 VAL B O 1
ATOM 4787 N N . ALA B 1 282 ? 15.82 -21.219 -11.891 1 98.94 282 ALA B N 1
ATOM 4788 C CA . ALA B 1 282 ? 15.586 -20.797 -10.516 1 98.94 282 ALA B CA 1
ATOM 4789 C C . ALA B 1 282 ? 15.242 -19.312 -10.453 1 98.94 282 ALA B C 1
ATOM 4791 O O . ALA B 1 282 ? 15.719 -18.516 -11.266 1 98.94 282 ALA B O 1
ATOM 4792 N N . ILE B 1 283 ? 14.398 -18.938 -9.523 1 98.94 283 ILE B N 1
ATOM 4793 C CA . ILE B 1 283 ? 13.961 -17.547 -9.367 1 98.94 283 ILE B CA 1
ATOM 4794 C C . ILE B 1 283 ? 14.188 -17.094 -7.93 1 98.94 283 ILE B C 1
ATOM 4796 O O . ILE B 1 283 ? 13.82 -17.797 -6.984 1 98.94 283 ILE B O 1
ATOM 4800 N N . LEU B 1 284 ? 14.797 -16.016 -7.758 1 98.94 284 LEU B N 1
ATOM 4801 C CA . LEU B 1 284 ? 15.039 -15.383 -6.469 1 98.94 284 LEU B CA 1
ATOM 4802 C C . LEU B 1 284 ? 14.531 -13.945 -6.473 1 98.94 284 LEU B C 1
ATOM 4804 O O . LEU B 1 284 ? 14.781 -13.195 -7.414 1 98.94 284 LEU B O 1
ATOM 4808 N N . GLY B 1 285 ? 13.734 -13.602 -5.43 1 98.88 285 GLY B N 1
ATOM 4809 C CA . GLY B 1 285 ? 13.203 -12.25 -5.312 1 98.88 285 GLY B CA 1
ATOM 4810 C C . GLY B 1 285 ? 13.922 -11.414 -4.27 1 98.88 285 GLY B C 1
ATOM 4811 O O . GLY B 1 285 ? 15.031 -11.75 -3.852 1 98.88 285 GLY B O 1
ATOM 4812 N N . PHE B 1 286 ? 13.328 -10.312 -3.889 1 98.81 286 PHE B N 1
ATOM 4813 C CA . PHE B 1 286 ? 13.898 -9.367 -2.943 1 98.81 286 PHE B CA 1
ATOM 4814 C C . PHE B 1 286 ? 12.805 -8.656 -2.154 1 98.81 286 PHE B C 1
ATOM 4816 O O . PHE B 1 286 ? 11.773 -8.281 -2.717 1 98.81 286 PHE B O 1
ATOM 4823 N N . ASN B 1 287 ? 12.969 -8.492 -0.855 1 98.25 287 ASN B N 1
ATOM 4824 C CA . ASN B 1 287 ? 12.141 -7.848 0.157 1 98.25 287 ASN B CA 1
ATOM 4825 C C . ASN B 1 287 ? 11.312 -8.867 0.938 1 98.25 287 ASN B C 1
ATOM 4827 O O . ASN B 1 287 ? 10.883 -8.602 2.059 1 98.25 287 ASN B O 1
ATOM 4831 N N . ASP B 1 288 ? 11.055 -10.008 0.253 1 98.31 288 ASP B N 1
ATOM 4832 C CA . ASP B 1 288 ? 10.25 -11.055 0.873 1 98.31 288 ASP B CA 1
ATOM 4833 C C . ASP B 1 288 ? 8.883 -10.523 1.29 1 98.31 288 ASP B C 1
ATOM 4835 O O . ASP B 1 288 ? 8.492 -10.641 2.455 1 98.31 288 ASP B O 1
ATOM 4839 N N . LEU B 1 289 ? 8.195 -9.977 0.313 1 96.56 289 LEU B N 1
ATOM 4840 C CA . LEU B 1 289 ? 6.855 -9.453 0.542 1 96.56 289 LEU B CA 1
ATOM 4841 C C . LEU B 1 289 ? 5.887 -10.578 0.9 1 96.56 289 LEU B C 1
ATOM 4843 O O . LEU B 1 289 ? 6.141 -11.742 0.586 1 96.56 289 LEU B O 1
ATOM 4847 N N . PRO B 1 290 ? 4.766 -10.273 1.484 1 93.75 290 PRO B N 1
ATOM 4848 C CA . PRO B 1 290 ? 3.904 -11.289 2.096 1 93.75 290 PRO B CA 1
ATOM 4849 C 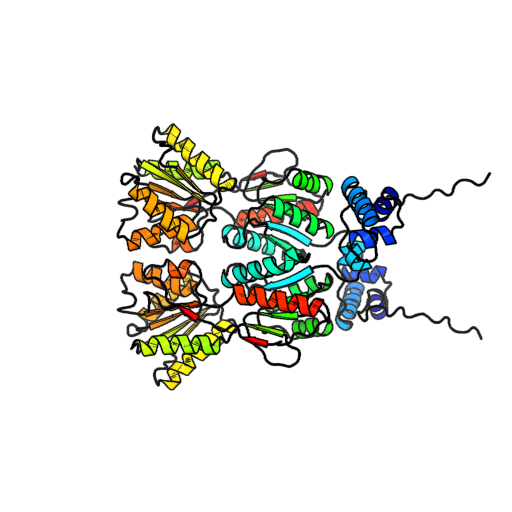C . PRO B 1 290 ? 3.459 -12.359 1.104 1 93.75 290 PRO B C 1
ATOM 4851 O O . PRO B 1 290 ? 3.336 -13.531 1.47 1 93.75 290 PRO B O 1
ATOM 4854 N N . MET B 1 291 ? 3.301 -12.039 -0.128 1 96.19 291 MET B N 1
ATOM 4855 C CA . MET B 1 291 ? 2.818 -12.977 -1.135 1 96.19 291 MET B CA 1
ATOM 4856 C C . MET B 1 291 ? 3.857 -14.062 -1.413 1 96.19 291 MET B C 1
ATOM 4858 O O . MET B 1 291 ? 3.527 -15.125 -1.929 1 96.19 291 MET B O 1
ATOM 4862 N N . SER B 1 292 ? 5.105 -13.789 -1.089 1 97.81 292 SER B N 1
ATOM 4863 C CA . SER B 1 292 ? 6.227 -14.641 -1.487 1 97.81 292 SER B CA 1
ATOM 4864 C C . SER B 1 292 ? 6.09 -16.047 -0.906 1 97.81 292 SER B C 1
ATOM 4866 O O . SER B 1 292 ? 6.367 -17.031 -1.589 1 97.81 292 SER B O 1
ATOM 4868 N N . GLU B 1 293 ? 5.586 -16.125 0.324 1 97.94 293 GLU B N 1
ATOM 4869 C CA . GLU B 1 293 ? 5.516 -17.422 0.991 1 97.94 293 GLU B CA 1
ATOM 4870 C C . GLU B 1 293 ? 4.312 -18.219 0.51 1 97.94 293 GLU B C 1
ATOM 4872 O O . GLU B 1 293 ? 4.188 -19.406 0.826 1 97.94 293 GLU B O 1
ATOM 4877 N N . HIS B 1 294 ? 3.508 -17.625 -0.355 1 98.31 294 HIS B N 1
ATOM 4878 C CA . HIS B 1 294 ? 2.293 -18.312 -0.792 1 98.31 294 HIS B CA 1
ATOM 4879 C C . HIS B 1 294 ? 2.359 -18.656 -2.275 1 98.31 294 HIS B C 1
ATOM 4881 O O . HIS B 1 294 ? 1.526 -19.422 -2.779 1 98.31 294 HIS B O 1
ATOM 4887 N N . MET B 1 295 ? 3.355 -18.109 -2.982 1 98.75 295 MET B N 1
ATOM 4888 C CA . MET B 1 295 ? 3.482 -18.359 -4.414 1 98.75 295 MET B CA 1
ATOM 4889 C C . MET B 1 295 ? 3.65 -19.844 -4.699 1 98.75 295 MET B C 1
ATOM 4891 O O . MET B 1 295 ? 3.961 -20.625 -3.793 1 98.75 295 MET B O 1
ATOM 4895 N N . VAL B 1 296 ? 3.361 -20.281 -5.992 1 98.44 296 VAL B N 1
ATOM 4896 C CA . VAL B 1 296 ? 3.59 -21.641 -6.461 1 98.44 296 VAL B CA 1
ATOM 4897 C C . VAL B 1 296 ? 4.562 -21.625 -7.637 1 98.44 296 VAL B C 1
ATOM 4899 O O . VAL B 1 296 ? 4.188 -21.25 -8.75 1 98.44 296 VAL B O 1
ATOM 4902 N N . PRO B 1 297 ? 5.785 -22.188 -7.406 1 98.5 297 PRO B N 1
ATOM 4903 C CA . PRO B 1 297 ? 6.324 -22.578 -6.098 1 98.5 297 PRO B CA 1
ATOM 4904 C C . PRO B 1 297 ? 6.547 -21.375 -5.176 1 98.5 297 PRO B C 1
ATOM 4906 O O . PRO B 1 297 ? 6.535 -20.234 -5.633 1 98.5 297 PRO B O 1
ATOM 4909 N N . ARG B 1 298 ? 6.719 -21.625 -3.83 1 98.81 298 ARG B N 1
ATOM 4910 C CA . ARG B 1 298 ? 7.008 -20.547 -2.887 1 98.81 298 ARG B CA 1
ATOM 4911 C C . ARG B 1 298 ? 8.312 -19.844 -3.24 1 98.81 298 ARG B C 1
ATOM 4913 O O . ARG B 1 298 ? 9.305 -20.5 -3.582 1 98.81 298 ARG B O 1
ATOM 4920 N N . LEU B 1 299 ? 8.312 -18.547 -3.16 1 98.94 299 LEU B N 1
ATOM 4921 C CA . LEU B 1 299 ? 9.375 -17.719 -3.715 1 98.94 299 LEU B CA 1
ATOM 4922 C C . LEU B 1 299 ? 10.508 -17.547 -2.713 1 98.94 299 LEU B C 1
ATOM 4924 O O . LEU B 1 299 ? 10.297 -17.062 -1.604 1 98.94 299 LEU B O 1
ATOM 4928 N N . SER B 1 300 ? 11.719 -18 -3.021 1 98.94 300 SER B N 1
ATOM 4929 C CA . SER B 1 300 ? 12.93 -17.594 -2.309 1 98.94 300 SER B CA 1
ATOM 4930 C C . SER B 1 300 ? 13.188 -16.094 -2.463 1 98.94 300 SER B C 1
ATOM 4932 O O . SER B 1 300 ? 13.031 -15.539 -3.555 1 98.94 300 SER B O 1
ATOM 4934 N N . SER B 1 301 ? 13.523 -15.422 -1.383 1 98.94 301 SER B N 1
ATOM 4935 C CA . SER B 1 301 ? 13.703 -13.977 -1.435 1 98.94 301 SER B CA 1
ATOM 4936 C C . SER B 1 301 ? 14.641 -13.492 -0.33 1 98.94 301 SER B C 1
ATOM 4938 O O . SER B 1 301 ? 14.883 -14.211 0.643 1 98.94 301 SER B O 1
ATOM 4940 N N . ILE B 1 302 ? 15.266 -12.391 -0.558 1 98.88 302 ILE B N 1
ATOM 4941 C CA . ILE B 1 302 ? 15.961 -11.703 0.52 1 98.88 302 ILE B CA 1
ATOM 4942 C C . ILE B 1 302 ? 14.945 -11 1.421 1 98.88 302 ILE B C 1
ATOM 4944 O O . ILE B 1 302 ? 14.203 -10.125 0.967 1 98.88 302 ILE B O 1
ATOM 4948 N N . ASN B 1 303 ? 14.836 -11.422 2.607 1 98.5 303 ASN B N 1
ATOM 4949 C CA . ASN B 1 303 ? 13.977 -10.789 3.6 1 98.5 303 ASN B CA 1
ATOM 4950 C C . ASN B 1 303 ? 14.625 -9.539 4.188 1 98.5 303 ASN B C 1
ATOM 4952 O O . ASN B 1 303 ? 15.648 -9.625 4.867 1 98.5 303 ASN B O 1
ATOM 4956 N N . THR B 1 304 ? 14.07 -8.422 3.838 1 97.38 304 THR B N 1
ATOM 4957 C CA . THR B 1 304 ? 14.555 -7.164 4.395 1 97.38 304 THR B CA 1
ATOM 4958 C C . THR B 1 304 ? 13.859 -6.848 5.711 1 97.38 304 THR B C 1
ATOM 4960 O O . THR B 1 304 ? 12.664 -7.105 5.863 1 97.38 304 THR B O 1
ATOM 4963 N N . PRO B 1 305 ? 14.562 -6.344 6.684 1 96.31 305 PRO B N 1
ATOM 4964 C CA . PRO B 1 305 ? 13.992 -6.113 8.008 1 96.31 305 PRO B CA 1
ATOM 4965 C C . PRO B 1 305 ? 13.227 -4.797 8.102 1 96.31 305 PRO B C 1
ATOM 4967 O O . PRO B 1 305 ? 13.508 -3.969 8.969 1 96.31 305 PRO B O 1
ATOM 4970 N N . ARG B 1 306 ? 12.227 -4.672 7.305 1 96.5 306 ARG B N 1
ATOM 4971 C CA . ARG B 1 306 ? 11.547 -3.393 7.129 1 96.5 306 ARG B CA 1
ATOM 4972 C C . ARG B 1 306 ? 10.852 -2.963 8.414 1 96.5 306 ARG B C 1
ATOM 4974 O O . ARG B 1 306 ? 10.867 -1.783 8.773 1 96.5 306 ARG B O 1
ATOM 4981 N N . GLU B 1 307 ? 10.195 -3.875 9.133 1 96.62 307 GLU B N 1
ATOM 4982 C CA . GLU B 1 307 ? 9.562 -3.543 10.406 1 96.62 307 GLU B CA 1
ATOM 4983 C C . GLU B 1 307 ? 10.594 -3.09 11.438 1 96.62 307 GLU B C 1
ATOM 4985 O O . GLU B 1 307 ? 10.391 -2.1 12.141 1 96.62 307 GLU B O 1
ATOM 4990 N N . ALA B 1 308 ? 11.664 -3.826 11.508 1 98.06 308 ALA B N 1
ATOM 4991 C CA . ALA B 1 308 ? 12.734 -3.488 12.438 1 98.06 308 ALA B CA 1
ATOM 4992 C C . ALA B 1 308 ? 13.344 -2.129 12.102 1 98.06 308 ALA B C 1
ATOM 4994 O O . ALA B 1 308 ? 13.68 -1.357 13.008 1 98.06 308 ALA B O 1
ATOM 4995 N N . ILE B 1 309 ? 13.508 -1.856 10.883 1 98.44 309 ILE B N 1
ATOM 4996 C CA . ILE B 1 309 ? 14.055 -0.578 10.445 1 98.44 309 ILE B CA 1
ATOM 4997 C C . ILE B 1 309 ? 13.133 0.557 10.891 1 98.44 309 ILE B C 1
ATOM 4999 O O . ILE B 1 309 ? 13.594 1.547 11.461 1 98.44 309 ILE B O 1
ATOM 5003 N N . GLY B 1 310 ? 11.852 0.409 10.633 1 98.56 310 GLY B N 1
ATOM 5004 C CA . GLY B 1 310 ? 10.906 1.427 11.062 1 98.56 310 GLY B CA 1
ATOM 5005 C C . GLY B 1 310 ? 10.914 1.657 12.562 1 98.56 310 GLY B C 1
ATOM 5006 O O . GLY B 1 310 ? 10.93 2.801 13.016 1 98.56 310 GLY B O 1
ATOM 5007 N N . ARG B 1 311 ? 10.906 0.58 13.266 1 98.44 311 ARG B N 1
ATOM 5008 C CA . ARG B 1 311 ? 10.898 0.655 14.727 1 98.44 311 ARG B CA 1
ATOM 5009 C C . ARG B 1 311 ? 12.148 1.352 15.242 1 98.44 311 ARG B C 1
ATOM 5011 O O . ARG B 1 311 ? 12.055 2.285 16.047 1 98.44 311 ARG B O 1
ATOM 5018 N N . ARG B 1 312 ? 13.281 0.939 14.773 1 98.31 312 ARG B N 1
ATOM 5019 C CA . ARG B 1 312 ? 14.547 1.474 15.266 1 98.31 312 ARG B CA 1
ATOM 5020 C C . ARG B 1 312 ? 14.727 2.93 14.844 1 98.31 312 ARG B C 1
ATOM 5022 O O . ARG B 1 312 ? 15.258 3.74 15.609 1 98.31 312 ARG B O 1
ATOM 5029 N N . ALA B 1 313 ? 14.312 3.232 13.617 1 98.69 313 ALA B N 1
ATOM 5030 C CA . ALA B 1 313 ? 14.391 4.617 13.156 1 98.69 313 ALA B CA 1
ATOM 5031 C C . ALA B 1 313 ? 13.539 5.531 14.039 1 98.69 313 ALA B C 1
ATOM 5033 O O . ALA B 1 313 ? 13.977 6.617 14.422 1 98.69 313 ALA B O 1
ATOM 5034 N N . ALA B 1 314 ? 12.336 5.098 14.359 1 98.5 314 ALA B N 1
ATOM 5035 C CA . ALA B 1 314 ? 11.445 5.871 15.219 1 98.5 314 ALA B CA 1
ATOM 5036 C C . ALA B 1 314 ? 12.031 6.031 16.609 1 98.5 314 ALA B C 1
ATOM 5038 O O . ALA B 1 314 ? 11.922 7.102 17.219 1 98.5 314 ALA B O 1
ATOM 5039 N N . GLU B 1 315 ? 12.625 4.984 17.109 1 98.19 315 GLU B N 1
ATOM 5040 C CA . GLU B 1 315 ? 13.25 5.035 18.438 1 98.19 315 GLU B CA 1
ATOM 5041 C C . GLU B 1 315 ? 14.422 6.02 18.453 1 98.19 315 GLU B C 1
ATOM 5043 O O . GLU B 1 315 ? 14.578 6.781 19.406 1 98.19 315 GLU B O 1
ATOM 5048 N N . GLN B 1 316 ? 15.25 5.914 17.422 1 98.12 316 GLN B N 1
ATOM 5049 C CA . GLN B 1 316 ? 16.328 6.891 17.297 1 98.12 316 GLN B CA 1
ATOM 5050 C C . GLN B 1 316 ? 15.781 8.312 17.25 1 98.12 316 GLN B C 1
ATOM 5052 O O . GLN B 1 316 ? 16.344 9.219 17.875 1 98.12 316 GLN B O 1
ATOM 5057 N N . MET B 1 317 ? 14.703 8.469 16.531 1 98.06 317 MET B N 1
ATOM 5058 C CA . MET B 1 317 ? 14.078 9.781 16.406 1 98.06 317 MET B CA 1
ATOM 5059 C C . MET B 1 317 ? 13.633 10.312 17.766 1 98.06 317 MET B C 1
ATOM 5061 O O . MET B 1 317 ? 13.867 11.477 18.078 1 98.06 317 MET B O 1
ATOM 5065 N N . LEU B 1 318 ? 13.031 9.461 18.562 1 97 318 LEU B N 1
ATOM 5066 C CA . LEU B 1 318 ? 12.594 9.852 19.906 1 97 318 LEU B CA 1
ATOM 5067 C C . LEU B 1 318 ? 13.781 10.32 20.75 1 97 318 LEU B C 1
ATOM 5069 O O . LEU B 1 318 ? 13.672 11.312 21.484 1 97 318 LEU B O 1
ATOM 5073 N N . THR B 1 319 ? 14.875 9.602 20.641 1 97.19 319 THR B N 1
ATOM 5074 C CA . THR B 1 319 ? 16.078 9.961 21.375 1 97.19 319 THR B CA 1
ATOM 5075 C C . THR B 1 319 ? 16.578 11.344 20.953 1 97.19 319 THR B C 1
ATOM 5077 O O . THR B 1 319 ? 16.891 12.172 21.797 1 97.19 319 THR B O 1
ATOM 5080 N N . LEU B 1 320 ? 16.609 11.57 19.688 1 96.44 320 LEU B N 1
ATOM 5081 C CA . LEU B 1 320 ? 17.094 12.836 19.141 1 96.44 320 LEU B CA 1
ATOM 5082 C C . LEU B 1 320 ? 16.188 13.984 19.531 1 96.44 320 LEU B C 1
ATOM 5084 O O . LEU B 1 320 ? 16.656 15.062 19.906 1 96.44 320 LEU B O 1
ATOM 5088 N N . MET B 1 321 ? 14.906 13.734 19.453 1 93.62 321 MET B N 1
ATOM 5089 C CA . MET B 1 321 ? 13.93 14.773 19.75 1 93.62 321 MET B CA 1
ATOM 5090 C C . MET B 1 321 ? 13.977 15.141 21.234 1 93.62 321 MET B C 1
ATOM 5092 O O . MET B 1 321 ? 13.586 16.25 21.609 1 93.62 321 MET B O 1
ATOM 5096 N N . ALA B 1 322 ? 14.414 14.25 22.016 1 92.44 322 ALA B N 1
ATOM 5097 C CA . ALA B 1 322 ? 14.562 14.508 23.453 1 92.44 322 ALA B CA 1
ATOM 5098 C C . ALA B 1 322 ? 15.852 15.281 23.734 1 92.44 322 ALA B C 1
ATOM 5100 O O . ALA B 1 322 ? 16.141 15.617 24.875 1 92.44 322 ALA B O 1
ATOM 5101 N N . GLY B 1 323 ? 16.656 15.508 22.75 1 92.25 323 GLY B N 1
ATOM 5102 C CA . GLY B 1 323 ? 17.891 16.266 22.906 1 92.25 323 GLY B CA 1
ATOM 5103 C C . GLY B 1 323 ? 19.078 15.414 23.281 1 92.25 323 GLY B C 1
ATOM 5104 O O . GLY B 1 323 ? 20.109 15.93 23.734 1 92.25 323 GLY B O 1
ATOM 5105 N N . ASN B 1 324 ? 18.906 14.094 23.125 1 93.12 324 ASN B N 1
ATOM 5106 C CA . ASN B 1 324 ? 19.969 13.164 23.453 1 93.12 324 ASN B CA 1
ATOM 5107 C C . ASN B 1 324 ? 20.719 12.703 22.203 1 93.12 324 ASN B C 1
ATOM 5109 O O . ASN B 1 324 ? 20.203 12.82 21.094 1 93.12 324 ASN B O 1
ATOM 5113 N N . SER B 1 325 ? 21.922 12.312 22.453 1 91 325 SER B N 1
ATOM 5114 C CA . SER B 1 325 ? 22.688 11.727 21.359 1 91 325 SER B CA 1
ATOM 5115 C C . SER B 1 325 ? 22.375 10.242 21.188 1 91 325 SER B C 1
ATOM 5117 O O . SER B 1 325 ? 22.062 9.555 22.172 1 91 325 SER B O 1
ATOM 5119 N N . VAL B 1 326 ? 22.422 9.828 19.984 1 92.44 326 VAL B N 1
ATOM 5120 C CA . VAL B 1 326 ? 22.219 8.422 19.688 1 92.44 326 VAL B CA 1
ATOM 5121 C C . VAL B 1 326 ? 23.547 7.668 19.797 1 92.44 326 VAL B C 1
ATOM 5123 O O . VAL B 1 326 ? 24.547 8.078 19.219 1 92.44 326 VAL B O 1
ATOM 5126 N N . ALA B 1 327 ? 23.625 6.594 20.562 1 90.06 327 ALA B N 1
ATOM 5127 C CA . ALA B 1 327 ? 24.844 5.82 20.812 1 90.06 327 ALA B CA 1
ATOM 5128 C C . ALA B 1 327 ? 25.375 5.211 19.516 1 90.06 327 ALA B C 1
ATOM 5130 O O . ALA B 1 327 ? 26.594 5.203 19.281 1 90.06 327 ALA B O 1
ATOM 5131 N N . ARG B 1 328 ? 24.531 4.723 18.688 1 92.56 328 ARG B N 1
ATOM 5132 C CA . ARG B 1 328 ? 24.875 4.133 17.391 1 92.56 328 ARG B CA 1
ATOM 5133 C C . ARG B 1 328 ? 24.109 4.812 16.266 1 92.56 328 ARG B C 1
ATOM 5135 O O . ARG B 1 328 ? 23.047 4.332 15.844 1 92.56 328 ARG B O 1
ATOM 5142 N N . PRO B 1 329 ? 24.672 5.848 15.703 1 95.62 329 PRO B N 1
ATOM 5143 C CA . PRO B 1 329 ? 23.953 6.617 14.688 1 95.62 329 PRO B CA 1
ATOM 5144 C C . PRO B 1 329 ? 23.688 5.82 13.414 1 95.62 329 PRO B C 1
ATOM 5146 O O . PRO B 1 329 ? 22.688 6.059 12.727 1 95.62 329 PRO B O 1
ATOM 5149 N N . VAL B 1 330 ? 24.672 4.953 13.164 1 97.25 330 VAL B N 1
ATOM 5150 C CA . VAL B 1 330 ? 24.516 4.078 12.008 1 97.25 330 VAL B CA 1
ATOM 5151 C C . VAL B 1 330 ? 24.203 2.66 12.469 1 97.25 330 VAL B C 1
ATOM 5153 O O . VAL B 1 330 ? 25.016 2.01 13.117 1 97.25 330 VAL B O 1
ATOM 5156 N N . GLU B 1 331 ? 23.016 2.203 12.148 1 97.69 331 GLU B N 1
ATOM 5157 C CA . GLU B 1 331 ? 22.609 0.868 12.57 1 97.69 331 GLU B CA 1
ATOM 5158 C C . GLU B 1 331 ? 22.312 -0.029 11.375 1 97.69 331 GLU B C 1
ATOM 5160 O O . GLU B 1 331 ? 21.344 0.185 10.656 1 97.69 331 GLU B O 1
ATOM 5165 N N . ASP B 1 332 ? 23.109 -1.004 11.195 1 98.19 332 ASP B N 1
ATOM 5166 C CA . ASP B 1 332 ? 22.906 -2.043 10.188 1 98.19 332 ASP B CA 1
ATOM 5167 C C . ASP B 1 332 ? 22.047 -3.18 10.742 1 98.19 332 ASP B C 1
ATOM 5169 O O . ASP B 1 332 ? 22.5 -3.955 11.586 1 98.19 332 ASP B O 1
ATOM 5173 N N . MET B 1 333 ? 20.844 -3.299 10.211 1 98.19 333 MET B N 1
ATOM 5174 C CA . MET B 1 333 ? 19.906 -4.297 10.711 1 98.19 333 MET B CA 1
ATOM 5175 C C . MET B 1 333 ? 20.156 -5.652 10.062 1 98.19 333 MET B C 1
ATOM 5177 O O . MET B 1 333 ? 19.562 -6.656 10.477 1 98.19 333 MET B O 1
ATOM 5181 N N . GLY B 1 334 ? 20.953 -5.656 9.062 1 98.25 334 GLY B N 1
ATOM 5182 C CA . GLY B 1 334 ? 21.203 -6.871 8.305 1 98.25 334 GLY B CA 1
ATOM 5183 C C . GLY B 1 334 ? 20.016 -7.281 7.441 1 98.25 334 GLY B C 1
ATOM 5184 O O . GLY B 1 334 ? 19.172 -6.449 7.102 1 98.25 334 GLY B O 1
ATOM 5185 N N . PHE B 1 335 ? 20.078 -8.461 6.887 1 98.56 335 PHE B N 1
ATOM 5186 C CA . PHE B 1 335 ? 19.031 -9.102 6.09 1 98.56 335 PHE B CA 1
ATOM 5187 C C . PHE B 1 335 ? 19.141 -10.625 6.176 1 98.56 335 PHE B C 1
ATOM 5189 O O . PHE B 1 335 ? 20.094 -11.148 6.754 1 98.56 335 PHE B O 1
ATOM 5196 N N . GLU B 1 336 ? 18.109 -11.266 5.75 1 98.62 336 GLU B N 1
ATOM 5197 C CA . GLU B 1 336 ? 18.109 -12.727 5.781 1 98.62 336 GLU B CA 1
ATOM 5198 C C . GLU B 1 336 ? 17.703 -13.312 4.43 1 98.62 336 GLU B C 1
ATOM 5200 O O . GLU B 1 336 ? 16.719 -12.867 3.836 1 98.62 336 GLU B O 1
ATOM 5205 N N . LEU B 1 337 ? 18.484 -14.242 3.943 1 98.88 337 LEU B N 1
ATOM 5206 C CA . LEU B 1 337 ? 18.047 -15.016 2.783 1 98.88 337 LEU B CA 1
ATOM 5207 C C . LEU B 1 337 ? 17.016 -16.062 3.186 1 98.88 337 LEU B C 1
ATOM 5209 O O . LEU B 1 337 ? 17.328 -16.984 3.949 1 98.88 337 LEU B O 1
ATOM 5213 N N . LYS B 1 338 ? 15.805 -15.938 2.768 1 98.88 338 LYS B N 1
ATOM 5214 C CA . LYS B 1 338 ? 14.75 -16.938 2.973 1 98.88 338 LYS B CA 1
ATOM 5215 C C . LYS B 1 338 ? 14.664 -17.891 1.787 1 98.88 338 LYS B C 1
ATOM 5217 O O . LYS B 1 338 ? 14.047 -17.562 0.769 1 98.88 338 LYS B O 1
ATOM 5222 N N . VAL B 1 339 ? 15.219 -19.047 1.947 1 98.88 339 VAL B N 1
ATOM 5223 C CA . VAL B 1 339 ? 15.227 -20.031 0.879 1 98.88 339 VAL B CA 1
ATOM 5224 C C . VAL B 1 339 ? 13.922 -20.828 0.898 1 98.88 339 VAL B C 1
ATOM 5226 O O . VAL B 1 339 ? 13.523 -21.359 1.939 1 98.88 339 VAL B O 1
ATOM 5229 N N . ARG B 1 340 ? 13.242 -20.844 -0.274 1 98.69 340 ARG B N 1
ATOM 5230 C CA . ARG B 1 340 ? 12.023 -21.641 -0.426 1 98.69 340 ARG B CA 1
ATOM 5231 C C . ARG B 1 340 ? 12.086 -22.5 -1.678 1 98.69 340 ARG B C 1
ATOM 5233 O O . ARG B 1 340 ? 13.156 -23 -2.045 1 98.69 340 ARG B O 1
ATOM 5240 N N . GLU B 1 341 ? 10.961 -22.688 -2.34 1 98.75 341 GLU B N 1
ATOM 5241 C CA . GLU B 1 341 ? 10.852 -23.703 -3.377 1 98.75 341 GLU B CA 1
ATOM 5242 C C . GLU B 1 341 ? 11.406 -23.203 -4.707 1 98.75 341 GLU B C 1
ATOM 5244 O O . GLU B 1 341 ? 11.805 -24 -5.559 1 98.75 341 GLU B O 1
ATOM 5249 N N . SER B 1 342 ? 11.562 -21.938 -4.938 1 98.88 342 SER B N 1
ATOM 5250 C CA . SER B 1 342 ? 11.797 -21.391 -6.273 1 98.88 342 SER B CA 1
ATOM 5251 C C . SER B 1 342 ? 13.281 -21.391 -6.613 1 98.88 342 SER B C 1
ATOM 5253 O O . SER B 1 342 ? 13.664 -21.094 -7.746 1 98.88 342 SER B O 1
ATOM 5255 N N . SER B 1 343 ? 14.164 -21.672 -5.66 1 98.56 343 SER B N 1
ATOM 5256 C CA . SER B 1 343 ? 15.586 -21.656 -5.965 1 98.56 343 SER B CA 1
ATOM 5257 C C . SER B 1 343 ? 16.297 -22.828 -5.301 1 98.56 343 SER B C 1
ATOM 5259 O O . SER B 1 343 ? 17.234 -23.391 -5.867 1 98.56 343 SER B O 1
#

pLDDT: mean 89.87, std 15.36, range [28.34, 99.0]

Secondary structure (DSSP, 8-state):
------------SSSPPHHHHHHHHTS-HHHHHHHHTT-TTS-HHHHHHHHHHHHHTT----HHHHHHHHS--SEEEEEES-SSSHHHHHHHHHHHHHHGGGT-EEEEEE-TT-HHHHHHHHHHHHTT--SEEEEE-S---HHHHHHHHHHT--EEEEES----TT--EEE--HHHHHHHHHHHHHHTT--SEEEEE-S--HHHHHHHHHHHHHHHHTT---GGGEEE--SPP-HHHHHHHHHHHHHH-TT--EEEESSHHHHHHHHHHHHHHT--TTTT-EEEEEE--GGGGGSSSPPEEEE--HHHHHHHHHHHHHHHHTTPPPS-SEEE---EEE--TT-/------------SSSPPHHHHHHHHTS-HHHHHHHHTT-TTS-HHHHHHHHHHHHHTT----HHHHHHHHS--SEEEEEES-SSSHHHHHHHHHHHHHHGGGT-EEEEEE-TT-HHHHHHHHHHHHTT--SEEEEE-S---HHHHHHHHHHT--EEEEES----TT--EEE--HHHHHHHHHHHHHHTT--SEEEEE-S--HHHHHHHHHHHHHHHHTT---GGGEEE--SPP-HHHHHHHHHHHHHH-TT--EEEESSHHHHHHHHHHHHHHT--TTTT-EEEEEE--GGGGGSSSPPEEEE--HHHHHHHHHHHHHHHHTTPPPS-SEEE---EEE--TT-

Radius of gyration: 28.39 Å; Cα contacts (8 Å, |Δi|>4): 1356; chains: 2; bounding box: 68×95×66 Å

InterPro domains:
  IPR000843 LacI-type HTH domain [PF00356] (17-62)
  IPR000843 LacI-type HTH domain [PS50932] (16-70)
  IPR000843 LacI-type HTH domain [SM00354] (15-85)
  IPR000843 LacI-type HTH domain [cd01392] (20-70)
  IPR046335 Transcriptional regulator LacI/GalR-like, sensor domain [PF13377] (182-343)

Sequence (686 aa):
MTTPKNDKNTRTTGRPTLNEVARLAGVSPITASRALRGVSTVATELVEKVQKAALELNYVVNPAARALASAQSHSVVVLVPSLSNLLFIDTLEAIHRVLTPKGFEVLIGNFHYSRDEEEKLLRNYMAYQPRGLLLTGFDRTESSRRMIEASNIPCVYMMELDSAAGVNCVGFSQLSAGETAAEHLLSRGRQRLAYIGAQLDQRTLLRGEGFRKALQKAGRYDPDLEVLTPRASSVGLGGELFLQLLAAHPDVDAIFFGNDDLAQGALLEALRHGIRIPEQVAILGFNDLPMSEHMVPRLSSINTPREAIGRRAAEQMLTLMAGNSVARPVEDMGFELKVRESSMTTPKNDKNTRTTGRPTLNEVARLAGVSPITASRALRGVSTVATELVEKVQKAALELNYVVNPAARALASAQSHSVVVLVPSLSNLLFIDTLEAIHRVLTPKGFEVLIGNFHYSRDEEEKLLRNYMAYQPRGLLLTGFDRTESSRRMIEASNIPCVYMMELDSAAGVNCVGFSQLSAGETAAEHLLSRGRQRLAYIGAQLDQRTLLRGEGFRKALQKAGRYDPDLEVLTPRASSVGLGGELFLQLLAAHPDVDAIFFGNDDLAQGALLEALRHGIRIPEQVAILGFNDLPMSEHMVPRLSSINTPREAIGRRAAEQMLTLMAGNSVARPVEDMGFELKVRESS

Foldseek 3Di:
DDPPDPPPCCCDPVADDLCQLCVQLVHHSVLLLCLCVVPVVRDPVSSVSSVVSCVVRVNDPDQVVVCVVVVEGLEEEEEDQDPVDVLVVLLVVLLCVQSVVVPHHYHYHHQNLDQVSVQVVLVVVVVNHYQEYEYEDDPHDPSSVVSVVVSPRHYEYEQDFDPDPPYFYEHAQLLVQLLVVLVVCVVVVFQAEAEEEELPHPSLVSSVNSVQVNCVVVVRHDPLRYHYYNHDAALCVLCVVLVVNCVVPVQALEYEYSAVRSQLSVLVNCVVVVNDANGRHFYEHECCPVCQCVGVQRHWYKHTPSSVRSNVRSVCSVCVSVVHDDPPSTHHPYIDTDDTRRD/DDPPDPPPCCCDPVQDDLCQLCVQLVHHSVLLLCLCVVPVVRDPVSNVSSVVSCVVSVNDPDQVVVCVVVVERLEEEEEDQDPVDVLVVLLVVLLCVQSVVVPHHYHYHHQNLDQVSVQVVLVVVVVNHYQEYEYEDDDHDPSSVCSVVVSPRHYEYEQDFDPDPPYFYEHAQLLVQLLVVLVVCVVVVFQAEAEEEELPHPSLVSSVNSVQVNCVVVVRHDPLRYHYYNHDAALCVLCVVLVVNCVVPVQALEYEYSAVRSQLSVLVNCVVVVNDANGRHFYEHECCPVCQCVGVQRHWYKHTPSSVRSNVRSVCSVCVSVVHDDPPSTHHPYIDTDDTRRD

Solvent-accessible surface area (backbone atoms only — not comparable to full-atom values): 35019 Å² total; per-residue (Å²): 136,80,76,78,76,77,72,73,72,76,71,68,82,86,58,67,42,66,59,50,29,5,57,68,41,72,43,53,51,66,55,34,52,38,29,74,68,62,40,80,86,46,55,68,70,56,29,50,40,32,51,51,27,21,58,74,57,65,45,65,74,39,41,35,55,43,18,65,70,68,65,42,31,63,29,32,38,37,43,39,49,42,66,84,41,66,66,48,43,44,19,50,50,28,24,47,67,56,38,42,85,72,67,36,42,72,43,52,42,70,24,69,76,32,48,68,46,38,38,52,48,49,58,57,48,55,22,52,34,43,48,28,38,39,36,61,48,81,86,62,44,69,68,43,53,49,52,50,64,71,63,73,46,47,58,32,27,31,69,32,74,54,86,55,87,92,44,31,18,22,18,26,62,42,34,60,49,17,24,49,54,37,51,51,46,44,74,70,67,46,65,35,57,29,40,42,34,44,46,57,45,71,62,40,47,32,21,50,49,16,24,47,51,42,26,48,76,68,71,46,61,48,80,89,36,53,48,76,40,69,53,74,75,32,37,69,53,18,23,51,52,45,55,53,48,40,71,77,39,71,73,45,28,27,38,42,23,58,28,35,48,29,34,52,17,28,43,36,44,24,60,76,68,69,51,51,59,31,83,57,32,19,39,32,24,25,50,48,48,84,64,29,77,54,40,72,57,24,43,12,17,36,33,52,53,37,46,59,34,19,36,51,39,40,52,51,45,53,40,41,67,71,74,42,83,69,94,63,37,60,38,74,72,48,70,43,81,45,84,48,55,12,89,137,78,77,78,76,79,71,72,71,75,70,68,83,84,59,64,44,65,60,52,28,6,57,69,41,72,43,54,50,66,55,33,50,37,30,75,67,63,42,81,87,50,56,68,70,56,30,50,40,32,50,49,29,21,58,74,57,65,44,65,75,39,43,34,56,42,17,64,71,68,63,43,30,62,29,32,37,36,44,39,47,44,65,85,41,65,64,48,42,44,18,51,51,28,27,47,68,58,37,42,84,72,66,35,41,71,42,53,40,72,25,68,76,31,49,69,46,38,39,53,48,49,57,56,48,54,21,53,34,42,47,28,38,39,36,62,49,81,86,62,43,71,67,43,52,50,52,51,64,71,62,71,46,46,59,32,28,29,68,32,74,55,87,54,87,91,43,32,19,21,16,27,62,41,35,58,49,18,23,50,54,35,49,52,46,44,74,70,67,44,67,37,58,29,40,42,33,44,45,56,45,70,62,41,47,32,22,50,49,16,25,47,51,43,26,48,74,68,72,45,61,49,79,88,37,54,47,76,40,71,54,75,73,33,37,70,53,18,23,53,51,45,52,52,47,40,72,77,38,70,74,46,29,27,37,41,24,57,28,34,48,28,34,50,17,28,43,37,45,25,61,76,70,69,51,52,58,30,82,57,34,18,39,31,24,26,50,47,48,83,65,30,77,54,39,74,56,23,42,12,17,35,32,51,53,38,46,59,34,18,36,51,37,40,52,52,45,54,42,41,66,70,73,43,82,67,95,64,38,62,39,73,74,49,71,41,81,44,84,47,55,13,90

Nearest PDB structures (foldseek):
  3h5o-assembly1_A  TM=9.876E-01  e=6.996E-32  Chromobacterium violaceum
  3d8u-assembly1_B  TM=9.344E-01  e=3.126E-23  Vibrio parahaemolyticus
  5ysz-assembly1_A-2  TM=7.165E-01  e=3.783E-26  Thermobifida fusca YX
  3d8u-assembly1_A  TM=9.197E-01  e=1.759E-21  Vibrio parahaemolyticus
  3gv0-assembly1_A  TM=8.507E-01  e=4.973E-11  Agrobacterium fabrum str. C58

Organism: NCBI:txid198620